Protein AF-A0A0N4ZGN2-F1 (afdb_monomer_lite)

Radius of gyration: 41.02 Å; chains: 1; bounding box: 88×64×136 Å

Foldseek 3Di:
DPPVVVVVVVVVPPPPDPACCLLPVLQPAVVPVPRDPPAEAEDEALAQKKKFKDFAQPHHGHDDPQKTWDFDPQQVVQWQVVLDDRGITIGMDGDPDQPDQKDKDWRTWIAGDDPVDGDIDTHIYIYGYPGGHDDLVPFAAFELPQPDGDDDVLLVDPDWFKWWQDPNDTHTDDSQADEAAFFTKMFTWNPCLSPDSVHRMTYTSGIHTYEYAFFDKDWPPFDWDWFQQQNAIETETAAQAWFKIAIDRADDHSHRCHCQQFDKWKFFWFQDLNRDIDGDGTFDADSRMTTDHAWTKMKIKGACPRNDPPDGMDIHIYTYYYPDPAADEAEAEDEDAAPPPVDFDKDFQDDPRFKGWQKKDDDPDIWGADSNDIDDDCPQWDDDSGMIGGNDDRDAAWMKTWIDGTPDPYIYIYIYGYDYDYPVQWDADPVRDIDHPRDPCSVVRVVVVVVVVD

Sequence (454 aa):
MFIMIIFLLFFQYCYGSTYDNALFPMVGNLSNINTSFPLVYKVESNSNYILIRCPGEKYRHGNESMVKYELNSRAKRNLIKSLSNNKVVWIKISNSNQDRKETNFTCGKLIINSKHFNGTIYWNLSIKWKFPPYNLMNISHINVKLNKWKIPISCNTTDPYTFYNKNKSFLPYNHKEDKIYKDEVIYFFNKNILINTTYNYASPCGVYKAALGFPNIEIMDKIVKIDVVGKTKIHVINDNSFGYYHAALKTKGVNKFFFKKEEIKVFTAKFDDTFGIVRENSISVNKNKFKIQKTNLIVITYACDTCHKTIKSISKVFFFELNRTRYPSESKTIGYRRNELMERPNCRKIIDNYKFLIEMSYGNDKIILDNFYTLGVKEKFIVKKNMIEYRKNNILGEVRCVYRTPGSKEVFKIVMIYIHYPEEFILKDSAGNVYYPSSSGYAKLYEEQMSNLT

Secondary structure (DSSP, 8-state):
--STTHHHHHTTSS-----GGGGSGGG--TTSTT--SSEEEEE---SSEEEEEEE-TT---TT-TTEEEEE-HHHHHTB-GGG--SSEEEEEEE---TT--EEEEEEEEEEEE-SS-EEEEEEEEEEEESSPPP-GGG--EEE--TT-----GGG-SSS-EEEEEETTEEEE--TTTS---TT-EEEEE-HHHHH-TT-SEE--SEEEEEE-PPPEEEETT---EEEEETTEEEEEEEESS--EEEEEEE--GGGGGTTTT---EEEEEEE-TTS-EEEEEEEP-BTTEEE--SSEEEEEEEE-SSS-SS--EEEEEEEEEE--S-PPEEEEEEEEETT---S--EEESEETTTEEEEEEEETTEEEEEETTEEES--TTEEE-SSEEEES-SS--EEEEEEEE-TT-S-EEEEEEEEEEE-GGG-EE-TT--EE-TTSTTHHHHHHHHHHTT-

Structure (mmCIF, N/CA/C/O backbone):
data_AF-A0A0N4ZGN2-F1
#
_entry.id   AF-A0A0N4ZGN2-F1
#
loop_
_atom_site.group_PDB
_atom_site.id
_atom_site.type_symbol
_atom_site.label_atom_id
_atom_site.label_alt_id
_atom_site.label_comp_id
_atom_site.label_asym_id
_atom_site.label_entity_id
_atom_site.label_seq_id
_atom_site.pdbx_PDB_ins_code
_atom_site.Cartn_x
_atom_site.Cartn_y
_atom_site.Cartn_z
_atom_site.occupancy
_atom_site.B_iso_or_equiv
_atom_site.auth_seq_id
_atom_site.auth_comp_id
_atom_site.auth_asym_id
_atom_site.auth_atom_id
_atom_site.pdbx_PDB_model_num
ATOM 1 N N . MET A 1 1 ? -50.818 -31.747 72.219 1.00 45.41 1 MET A N 1
ATOM 2 C CA . MET A 1 1 ? -49.457 -31.723 71.634 1.00 45.41 1 MET A CA 1
ATOM 3 C C . MET A 1 1 ? -49.516 -31.878 70.106 1.00 45.41 1 MET A C 1
ATOM 5 O O . MET A 1 1 ? -48.957 -32.812 69.565 1.00 45.41 1 MET A O 1
ATOM 9 N N . PHE A 1 2 ? -50.235 -30.993 69.402 1.00 42.88 2 PHE A N 1
ATOM 10 C CA . PHE A 1 2 ? -50.309 -30.994 67.923 1.00 42.88 2 PHE A CA 1
ATOM 11 C C . PHE A 1 2 ? -50.442 -29.581 67.317 1.00 42.88 2 PHE A C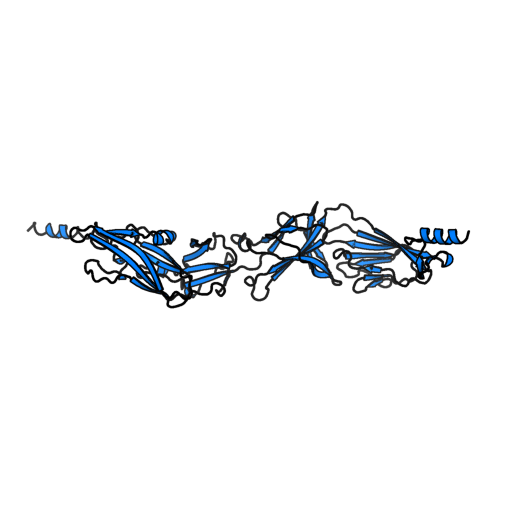 1
ATOM 13 O O . PHE A 1 2 ? -50.368 -29.411 66.108 1.00 42.88 2 PHE A O 1
ATOM 20 N N . ILE A 1 3 ? -50.565 -28.542 68.154 1.00 46.75 3 ILE A N 1
ATOM 21 C CA . ILE A 1 3 ? -50.740 -27.145 67.718 1.00 46.75 3 ILE A CA 1
ATOM 22 C C . ILE A 1 3 ? -49.385 -26.418 67.565 1.00 46.75 3 ILE A C 1
ATOM 24 O O . ILE A 1 3 ? -49.292 -25.420 66.860 1.00 46.75 3 ILE A O 1
ATOM 28 N N . MET A 1 4 ? -48.294 -26.958 68.128 1.00 36.97 4 MET A N 1
ATOM 29 C CA . MET A 1 4 ? -46.965 -26.322 68.081 1.00 36.97 4 MET A CA 1
ATOM 30 C C . MET A 1 4 ? -46.122 -26.660 66.837 1.00 36.97 4 MET A C 1
ATOM 32 O O . MET A 1 4 ? -45.092 -26.032 66.622 1.00 36.97 4 MET A O 1
ATOM 36 N N . ILE A 1 5 ? -46.547 -27.621 66.005 1.00 49.41 5 ILE A N 1
ATOM 37 C CA . ILE A 1 5 ? -45.814 -28.015 64.783 1.00 49.41 5 ILE A CA 1
ATOM 38 C C . ILE A 1 5 ? -46.300 -27.222 63.556 1.00 49.41 5 ILE A C 1
ATOM 40 O O . ILE A 1 5 ? -45.525 -26.960 62.641 1.00 49.41 5 ILE A O 1
ATOM 44 N N . ILE A 1 6 ? -47.544 -26.728 63.562 1.00 44.94 6 ILE A N 1
ATOM 45 C CA . ILE A 1 6 ? -48.093 -25.942 62.443 1.00 44.94 6 ILE A CA 1
ATOM 46 C C . ILE A 1 6 ? -47.498 -24.521 62.406 1.00 44.94 6 ILE A C 1
ATOM 48 O O . ILE A 1 6 ? -47.272 -23.984 61.326 1.00 44.94 6 ILE A O 1
ATOM 52 N N . PHE A 1 7 ? -47.123 -23.939 63.552 1.00 43.47 7 PHE A N 1
ATOM 53 C CA . PHE A 1 7 ? -46.487 -22.612 63.589 1.00 43.47 7 PHE A CA 1
ATOM 54 C C . PHE A 1 7 ? -45.030 -22.599 63.092 1.00 43.47 7 PHE A C 1
ATOM 56 O O . PHE A 1 7 ? -44.563 -21.574 62.600 1.00 43.47 7 PHE A O 1
ATOM 63 N N . LEU A 1 8 ? -44.322 -23.734 63.145 1.00 40.59 8 LEU A N 1
ATOM 64 C CA . LEU A 1 8 ? -42.957 -23.858 62.616 1.00 40.59 8 LEU A CA 1
ATOM 65 C C . LEU A 1 8 ? -42.920 -24.070 61.092 1.00 40.59 8 LEU A C 1
ATOM 67 O O . LEU A 1 8 ? -41.929 -23.717 60.458 1.00 40.59 8 LEU A O 1
ATOM 71 N N . LEU A 1 9 ? -44.013 -24.546 60.486 1.00 38.56 9 LEU A N 1
ATOM 72 C CA . LEU A 1 9 ? -44.128 -24.705 59.030 1.00 38.56 9 LEU A CA 1
ATOM 73 C C . LEU A 1 9 ? -44.517 -23.405 58.300 1.00 38.56 9 LEU A C 1
ATOM 75 O O . LEU A 1 9 ? -44.246 -23.276 57.108 1.00 38.56 9 LEU A O 1
ATOM 79 N N . PHE A 1 10 ? -45.057 -22.399 59.002 1.00 39.19 10 PHE A N 1
ATOM 80 C CA . PHE A 1 10 ? -45.301 -21.069 58.420 1.00 39.19 10 PHE A CA 1
ATOM 81 C C . PHE A 1 10 ? -44.071 -20.145 58.434 1.00 39.19 10 PHE A C 1
ATOM 83 O O . PHE A 1 10 ? -44.017 -19.201 57.647 1.00 39.19 10 PHE A O 1
ATOM 90 N N . PHE A 1 11 ? -43.037 -20.438 59.232 1.00 34.97 11 PHE A N 1
ATOM 91 C CA . PHE A 1 11 ? -41.786 -19.663 59.209 1.00 34.97 11 PHE A CA 1
ATOM 92 C C . PHE A 1 11 ? -40.852 -20.005 58.036 1.00 34.97 11 PHE A C 1
ATOM 94 O O . PHE A 1 11 ? -39.919 -19.252 57.763 1.00 34.97 11 PHE A O 1
ATOM 101 N N . GLN A 1 12 ? -41.118 -21.080 57.285 1.00 32.84 12 GLN A N 1
ATOM 102 C CA . GLN A 1 12 ? -40.327 -21.443 56.100 1.00 32.84 12 GLN A CA 1
ATOM 103 C C . GLN A 1 12 ? -40.842 -20.852 54.775 1.00 32.84 12 GLN A C 1
ATOM 105 O O . GLN A 1 12 ? -40.177 -21.005 53.754 1.00 32.84 12 GLN A O 1
ATOM 110 N N . TYR A 1 13 ? -41.950 -20.098 54.776 1.00 33.59 13 TYR A N 1
ATOM 111 C CA . TYR A 1 13 ? -42.543 -19.529 53.553 1.00 33.59 13 TYR A CA 1
ATOM 112 C C . TYR A 1 13 ? -42.360 -18.009 53.358 1.00 33.59 13 TYR A C 1
ATOM 114 O O . TYR A 1 13 ? -43.008 -17.422 52.495 1.00 33.59 13 TYR A O 1
ATOM 122 N N . CYS A 1 14 ? -41.424 -17.366 54.072 1.00 30.16 14 CYS A N 1
ATOM 123 C CA . CYS A 1 14 ? -41.114 -15.931 53.905 1.00 30.16 14 CYS A CA 1
ATOM 124 C C . CYS A 1 14 ? -39.648 -15.599 53.546 1.00 30.16 14 CYS A C 1
ATOM 126 O O . CYS A 1 14 ? -39.207 -14.472 53.748 1.00 30.16 14 CYS A O 1
ATOM 128 N N . TYR A 1 15 ? -38.895 -16.526 52.946 1.00 32.09 15 TYR A N 1
ATOM 129 C CA . TYR A 1 15 ? -37.568 -16.245 52.358 1.00 32.09 15 TYR A CA 1
ATOM 130 C C . TYR A 1 15 ? -37.583 -16.333 50.821 1.00 32.09 15 TYR A C 1
ATOM 132 O O . TYR A 1 15 ? -36.723 -16.943 50.192 1.00 32.09 15 TYR A O 1
ATOM 140 N N . GLY A 1 16 ? -38.600 -15.722 50.208 1.00 32.97 16 GLY A N 1
ATOM 141 C CA . GLY A 1 16 ? -38.864 -15.773 48.764 1.00 32.97 16 GLY A CA 1
ATOM 142 C C . GLY A 1 16 ? -38.596 -14.483 47.980 1.00 32.97 16 GLY A C 1
ATOM 143 O O . GLY A 1 16 ? -39.051 -14.369 46.845 1.00 32.97 16 GLY A O 1
ATOM 144 N N . SER A 1 17 ? -37.889 -13.497 48.531 1.00 39.94 17 SER A N 1
ATOM 145 C CA . SER A 1 17 ? -37.469 -12.297 47.794 1.00 39.94 17 SER A CA 1
ATOM 146 C C . SER A 1 17 ? -35.946 -12.248 47.706 1.00 39.94 17 SER A C 1
ATOM 148 O O . SER A 1 17 ? -35.246 -11.744 48.578 1.00 39.94 17 SER A O 1
ATOM 150 N N . THR A 1 18 ? -35.395 -12.780 46.615 1.00 50.38 18 THR A N 1
ATOM 151 C CA . THR A 1 18 ? -33.981 -12.578 46.273 1.00 50.38 18 THR A CA 1
ATOM 152 C C . THR A 1 18 ? -33.761 -11.098 45.941 1.00 50.38 18 THR A C 1
ATOM 154 O O . THR A 1 18 ? -34.006 -10.673 44.808 1.00 50.38 18 THR A O 1
ATOM 157 N N . TYR A 1 19 ? -33.372 -10.296 46.929 1.00 68.44 19 TYR A N 1
ATOM 158 C CA . TYR A 1 19 ? -33.049 -8.882 46.741 1.00 68.44 19 TYR A CA 1
ATOM 159 C C . TYR A 1 19 ? -31.766 -8.720 45.927 1.00 68.44 19 TYR A C 1
ATOM 161 O O . TYR A 1 19 ? -30.787 -9.438 46.138 1.00 68.44 19 TYR A O 1
ATOM 169 N N . ASP A 1 20 ? -31.737 -7.732 45.030 1.00 78.94 20 ASP A N 1
ATOM 170 C CA . ASP A 1 20 ? -30.585 -7.513 44.151 1.00 78.94 20 ASP A CA 1
ATOM 171 C C . ASP A 1 20 ? -29.486 -6.664 44.813 1.00 78.94 20 ASP A C 1
ATOM 173 O O . ASP A 1 20 ? -28.489 -6.331 44.176 1.00 78.94 20 ASP A O 1
ATOM 177 N N . ASN A 1 21 ? -29.619 -6.315 46.096 1.00 76.75 21 ASN A N 1
ATOM 178 C CA . ASN A 1 21 ? -28.659 -5.481 46.831 1.00 76.75 21 ASN A CA 1
ATOM 179 C C . ASN A 1 21 ? -27.235 -6.067 46.797 1.00 76.75 21 ASN A C 1
ATOM 181 O O . ASN A 1 21 ? -26.268 -5.322 46.646 1.00 76.75 21 ASN A O 1
ATOM 185 N N . ALA A 1 22 ? -27.106 -7.398 46.807 1.00 78.50 22 ALA A N 1
ATOM 186 C CA . ALA A 1 22 ? -25.827 -8.099 46.661 1.00 78.50 22 ALA A CA 1
ATOM 187 C C . ALA A 1 22 ? -25.119 -7.835 45.314 1.00 78.50 22 ALA A C 1
ATOM 189 O O . ALA A 1 22 ? -23.917 -8.060 45.188 1.00 78.50 22 ALA A O 1
ATOM 190 N N . LEU A 1 23 ? -25.834 -7.335 44.298 1.00 81.62 23 LEU A N 1
ATOM 191 C CA . LEU A 1 23 ? -25.250 -6.937 43.016 1.00 81.62 23 LEU A CA 1
ATOM 192 C C . LEU A 1 23 ? -24.513 -5.590 43.100 1.00 81.62 23 LEU A C 1
ATOM 194 O O . LEU A 1 23 ? -23.668 -5.339 42.245 1.00 81.62 23 LEU A O 1
ATOM 198 N N . PHE A 1 24 ? -24.807 -4.755 44.106 1.00 81.56 24 PHE A N 1
ATOM 199 C CA . PHE A 1 24 ? -24.196 -3.437 44.325 1.00 81.56 24 PHE A CA 1
ATOM 200 C C . PHE A 1 24 ? -23.910 -3.201 45.821 1.00 81.56 24 PHE A C 1
ATOM 202 O O . PHE A 1 24 ? -24.495 -2.305 46.433 1.00 81.56 24 PHE A O 1
ATOM 209 N N . PRO A 1 25 ? -22.990 -3.971 46.431 1.00 71.19 25 PRO A N 1
ATOM 210 C CA . PRO A 1 25 ? -22.783 -3.970 47.884 1.00 71.19 25 PRO A CA 1
ATOM 211 C C . PRO A 1 25 ? -22.339 -2.610 48.452 1.00 71.19 25 PRO A C 1
ATOM 213 O O . PRO A 1 25 ? -22.593 -2.321 49.614 1.00 71.19 25 PRO A O 1
ATOM 216 N N . MET A 1 26 ? -21.730 -1.744 47.631 1.00 70.31 26 MET A N 1
ATOM 217 C CA . MET A 1 26 ? -21.292 -0.397 48.030 1.00 70.31 26 MET A CA 1
ATOM 218 C C . MET A 1 26 ? -22.439 0.575 48.344 1.00 70.31 26 MET A C 1
ATOM 220 O O . MET A 1 26 ? -22.185 1.638 48.899 1.00 70.31 26 MET A O 1
ATOM 224 N N . VAL A 1 27 ? -23.677 0.246 47.968 1.00 70.00 27 VAL A N 1
ATOM 225 C CA . VAL A 1 27 ? -24.834 1.142 48.123 1.00 70.00 27 VAL A CA 1
ATOM 226 C C . VAL A 1 27 ? -25.569 0.925 49.447 1.00 70.00 27 VAL A C 1
ATOM 228 O O . VAL A 1 27 ? -26.305 1.804 49.868 1.00 70.00 27 VAL A O 1
ATOM 231 N N . GLY A 1 28 ? -25.332 -0.190 50.149 1.00 62.72 28 GLY A N 1
ATOM 232 C CA . GLY A 1 28 ? -26.026 -0.503 51.404 1.00 62.72 28 GLY A CA 1
ATOM 233 C C . GLY A 1 28 ? -27.533 -0.771 51.237 1.00 62.72 28 GLY A C 1
ATOM 234 O O . GLY A 1 28 ? -28.037 -0.901 50.121 1.00 62.72 28 GLY A O 1
ATOM 235 N N . ASN A 1 29 ? -28.254 -0.904 52.358 1.00 59.22 29 ASN A N 1
ATOM 236 C CA . ASN A 1 29 ? -29.719 -1.030 52.391 1.00 59.22 29 ASN A CA 1
ATOM 237 C C . ASN A 1 29 ? -30.376 0.346 52.590 1.00 59.22 29 ASN A C 1
ATOM 239 O O . ASN A 1 29 ? -29.970 1.089 53.480 1.00 59.22 29 ASN A O 1
ATOM 243 N N . LEU A 1 30 ? -31.456 0.622 51.845 1.00 55.44 30 LEU A N 1
ATOM 244 C CA . LEU A 1 30 ? -32.250 1.862 51.948 1.00 55.44 30 LEU A CA 1
ATOM 245 C C . LEU A 1 30 ? -32.791 2.161 53.350 1.00 55.44 30 LEU A C 1
ATOM 247 O O . LEU A 1 30 ? -33.058 3.317 53.653 1.00 55.44 30 LEU A O 1
ATOM 251 N N . SER A 1 31 ? -32.967 1.142 54.197 1.00 50.44 31 SER A N 1
ATOM 252 C CA . SER A 1 31 ? -33.517 1.292 55.550 1.00 50.44 31 SER A CA 1
ATOM 253 C C . SER A 1 31 ? -32.652 2.165 56.467 1.00 50.44 31 SER A C 1
ATOM 255 O O . SER A 1 31 ? -33.153 2.682 57.458 1.00 50.44 31 SER A O 1
ATOM 257 N N . ASN A 1 32 ? -31.381 2.376 56.110 1.00 44.88 32 ASN A N 1
ATOM 258 C CA . ASN A 1 32 ? -30.487 3.336 56.748 1.00 44.88 32 ASN A CA 1
ATOM 259 C C . ASN A 1 32 ? -30.202 4.464 55.741 1.00 44.88 32 ASN A C 1
ATOM 261 O O . ASN A 1 32 ? -29.195 4.421 55.039 1.00 44.88 32 ASN A O 1
ATOM 265 N N . ILE A 1 33 ? -31.077 5.473 55.667 1.00 46.19 33 ILE A N 1
ATOM 266 C CA . ILE A 1 33 ? -31.078 6.591 54.688 1.00 46.19 33 ILE A CA 1
ATOM 267 C C . ILE A 1 33 ? -29.779 7.451 54.678 1.00 46.19 33 ILE A C 1
ATOM 269 O O . ILE A 1 33 ? -29.632 8.361 53.869 1.00 46.19 33 ILE A O 1
ATOM 273 N N . ASN A 1 34 ? -28.757 7.113 55.469 1.00 42.75 34 ASN A N 1
ATOM 274 C CA . ASN A 1 34 ? -27.426 7.737 55.440 1.00 42.75 34 ASN A CA 1
ATOM 275 C C . ASN A 1 34 ? -26.480 7.204 54.338 1.00 42.75 34 ASN A C 1
ATOM 277 O O . ASN A 1 34 ? -25.266 7.394 54.420 1.00 42.75 34 ASN A O 1
ATOM 281 N N . THR A 1 35 ? -26.980 6.528 53.299 1.00 52.34 35 THR A N 1
ATOM 282 C CA . THR A 1 35 ? -26.135 6.057 52.186 1.00 52.34 35 THR A CA 1
ATOM 283 C C . THR A 1 35 ? -25.772 7.194 51.224 1.00 52.34 35 THR A C 1
ATOM 285 O O . THR A 1 35 ? -26.627 7.849 50.628 1.00 52.34 35 THR A O 1
ATOM 288 N N . SER A 1 36 ? -24.465 7.403 51.079 1.00 56.56 36 SER A N 1
ATOM 289 C CA . SER A 1 36 ? -23.767 8.533 50.463 1.00 56.56 36 SER A CA 1
ATOM 290 C C . SER A 1 36 ? -23.724 8.471 48.932 1.00 56.56 36 SER A C 1
ATOM 292 O O . SER A 1 36 ? -22.701 8.164 48.319 1.00 56.56 36 SER A O 1
ATOM 294 N N . PHE A 1 37 ? -24.838 8.807 48.282 1.00 64.88 37 PHE A N 1
ATOM 295 C CA . PHE A 1 37 ? -24.782 9.231 46.882 1.00 64.88 37 PHE A CA 1
ATOM 296 C C . PHE A 1 37 ? -24.168 10.641 46.779 1.00 64.88 37 PHE A C 1
ATOM 298 O O . PHE A 1 37 ? -24.461 11.489 47.622 1.00 64.88 37 PHE A O 1
ATOM 305 N N . PRO A 1 38 ? -23.364 10.942 45.740 1.00 67.94 38 PRO A N 1
ATOM 306 C CA . PRO A 1 38 ? -22.978 10.082 44.617 1.00 67.94 38 PRO A CA 1
ATOM 307 C C . PRO A 1 38 ? -21.904 9.040 44.974 1.00 67.94 38 PRO A C 1
ATOM 309 O O . PRO A 1 38 ? -21.007 9.298 45.770 1.00 67.94 38 PRO A O 1
ATOM 312 N N . LEU A 1 39 ? -21.934 7.890 44.292 1.00 77.19 39 LEU A N 1
ATOM 313 C CA . LEU A 1 39 ? -20.875 6.882 44.395 1.00 77.19 39 LEU A CA 1
ATOM 314 C C . LEU A 1 39 ? -19.598 7.400 43.729 1.00 77.19 39 LEU A C 1
ATOM 316 O O . LEU A 1 39 ? -19.596 7.704 42.534 1.00 77.19 39 LEU A O 1
ATOM 320 N N . VAL A 1 40 ? -18.504 7.480 44.482 1.00 80.81 40 VAL A N 1
ATOM 321 C CA . VAL A 1 40 ? -17.220 7.973 43.970 1.00 80.81 40 VAL A CA 1
ATOM 322 C C . VAL A 1 40 ? -16.323 6.800 43.572 1.00 80.81 40 VAL A C 1
ATOM 324 O O . VAL A 1 40 ? -15.834 6.061 44.425 1.00 80.81 40 VAL A O 1
ATOM 327 N N . TYR A 1 41 ? -16.039 6.662 42.277 1.00 81.31 41 TYR A N 1
ATOM 328 C CA . TYR A 1 41 ? -15.063 5.709 41.749 1.00 81.31 41 TYR A CA 1
ATOM 329 C C . TYR A 1 41 ? -13.739 6.412 41.461 1.00 81.31 41 TYR A C 1
ATOM 331 O O . TYR A 1 41 ? -13.653 7.279 40.590 1.00 81.31 41 TYR A O 1
ATOM 339 N N . LYS A 1 42 ? -12.679 6.009 42.165 1.00 84.69 42 LYS A N 1
ATOM 340 C CA . LYS A 1 42 ? -11.306 6.380 41.808 1.00 84.69 42 LYS A CA 1
ATOM 341 C C . LYS A 1 42 ? -10.819 5.417 40.732 1.00 84.69 42 LYS A C 1
ATOM 343 O O . LYS A 1 42 ? -10.704 4.221 40.986 1.00 84.69 42 LYS A O 1
ATOM 348 N N . VAL A 1 43 ? -10.578 5.937 39.535 1.00 83.19 43 VAL A N 1
ATOM 349 C CA . VAL A 1 43 ? -10.212 5.148 38.361 1.00 83.19 43 VAL A CA 1
ATOM 350 C C . VAL A 1 43 ? -8.749 5.376 38.034 1.00 83.19 43 VAL A C 1
ATOM 352 O O . VAL A 1 43 ? -8.323 6.476 37.676 1.00 83.19 43 VAL A O 1
ATOM 355 N N . GLU A 1 44 ? -7.991 4.291 38.110 1.00 85.25 44 GLU A N 1
ATOM 356 C CA . GLU A 1 44 ? -6.606 4.233 37.663 1.00 85.25 44 GLU A CA 1
ATOM 357 C C . GLU A 1 44 ? -6.591 3.660 36.249 1.00 85.25 44 GLU A C 1
ATOM 359 O O . GLU A 1 44 ? -6.631 2.448 36.031 1.00 85.25 44 GLU A O 1
ATOM 364 N N . SER A 1 45 ? -6.649 4.544 35.257 1.00 82.06 45 SER A N 1
ATOM 365 C CA . SER A 1 45 ? -6.549 4.152 33.859 1.00 82.06 45 SER A CA 1
ATOM 366 C C . SER A 1 45 ? -6.037 5.301 33.020 1.00 82.06 45 SER A C 1
ATOM 368 O O . SER A 1 45 ? -6.509 6.426 33.141 1.00 82.06 45 SER A O 1
ATOM 370 N N . ASN A 1 46 ? -5.142 4.967 32.103 1.00 80.75 46 ASN A N 1
ATOM 371 C CA . ASN A 1 46 ? -4.679 5.872 31.061 1.00 80.75 46 ASN A CA 1
ATOM 372 C C . ASN A 1 46 ? -5.516 5.683 29.780 1.00 80.75 46 ASN A C 1
ATOM 374 O O . ASN A 1 46 ? -5.119 6.096 28.700 1.00 80.75 46 ASN A O 1
ATOM 378 N N . SER A 1 47 ? -6.656 4.993 29.846 1.00 85.50 47 SER A N 1
ATOM 379 C CA . SER A 1 47 ? -7.530 4.780 28.695 1.00 85.50 47 SER A CA 1
ATOM 380 C C . SER A 1 47 ? -8.586 5.869 28.582 1.00 85.50 47 SER A C 1
ATOM 382 O O . SER A 1 47 ? -9.171 6.307 29.568 1.00 85.50 47 SER A O 1
ATOM 384 N N . ASN A 1 48 ? -8.928 6.215 27.345 1.00 87.12 48 ASN A N 1
ATOM 385 C CA . ASN A 1 48 ? -10.051 7.091 27.025 1.00 87.12 48 ASN A CA 1
ATOM 386 C C . ASN A 1 48 ? -11.414 6.441 27.304 1.00 87.12 48 ASN A C 1
ATOM 388 O O . ASN A 1 48 ? -12.431 7.124 27.204 1.00 87.12 48 ASN A O 1
ATOM 392 N N . TYR A 1 49 ? -11.462 5.142 27.614 1.00 90.00 49 TYR A N 1
ATOM 393 C CA . TYR A 1 49 ? -12.687 4.418 27.949 1.00 90.00 49 TYR A CA 1
ATOM 394 C C . TYR A 1 49 ? -12.516 3.519 29.168 1.00 90.00 49 TYR A C 1
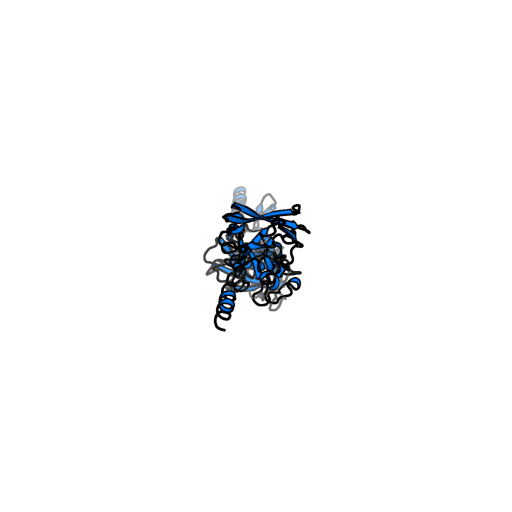ATOM 396 O O . TYR A 1 49 ? -11.494 2.844 29.307 1.00 90.00 49 TYR A O 1
ATOM 404 N N . ILE A 1 50 ? -13.576 3.449 29.969 1.00 92.69 50 ILE A N 1
ATOM 405 C CA . ILE A 1 50 ? -13.790 2.462 31.031 1.00 92.69 50 ILE A CA 1
ATOM 406 C C . ILE A 1 50 ? -15.209 1.917 30.944 1.00 92.69 50 ILE A C 1
ATOM 408 O O . ILE A 1 50 ? -16.091 2.540 30.341 1.00 92.69 50 ILE A O 1
ATOM 412 N N . LEU A 1 51 ? -15.433 0.771 31.576 1.00 93.69 51 LEU A N 1
ATOM 413 C CA . LEU A 1 51 ? -16.758 0.192 31.730 1.00 93.69 51 LEU A CA 1
ATOM 414 C C . LEU A 1 51 ? -17.217 0.372 33.168 1.00 93.69 51 LEU A C 1
ATOM 416 O O . LEU A 1 51 ? -16.439 0.175 34.097 1.00 93.69 51 LEU A O 1
ATOM 420 N N . ILE A 1 52 ? -18.475 0.747 33.349 1.00 92.12 52 ILE A N 1
ATOM 421 C CA . ILE A 1 52 ? -19.087 0.892 34.666 1.00 92.12 52 ILE A CA 1
ATOM 422 C C . ILE A 1 52 ? -20.348 0.056 34.724 1.00 92.12 52 ILE A C 1
ATOM 424 O O . ILE A 1 52 ? -21.109 -0.023 33.760 1.00 92.12 52 ILE A O 1
ATOM 428 N N . ARG A 1 53 ? -20.560 -0.555 35.878 1.00 91.12 53 ARG A N 1
ATOM 429 C CA . ARG A 1 53 ? -21.738 -1.332 36.194 1.00 91.12 53 ARG A CA 1
ATOM 430 C C . ARG A 1 53 ? -22.814 -0.415 36.776 1.00 91.12 53 ARG A C 1
ATOM 432 O O . ARG A 1 53 ? -22.575 0.297 37.749 1.00 91.12 53 ARG A O 1
ATOM 439 N N . CYS A 1 54 ? -24.001 -0.443 36.187 1.00 91.12 54 CYS A N 1
ATOM 440 C CA . CYS A 1 54 ? -25.186 0.272 36.653 1.00 91.12 54 CYS A CA 1
ATOM 441 C C . CYS A 1 54 ? -26.346 -0.714 36.863 1.00 91.12 54 CYS A C 1
ATOM 443 O O . CYS A 1 54 ? -26.361 -1.787 36.246 1.00 91.12 54 CYS A O 1
ATOM 445 N N . PRO A 1 55 ? -27.345 -0.364 37.687 1.00 90.62 55 PRO A N 1
ATOM 446 C CA . PRO A 1 55 ? -28.567 -1.149 37.783 1.00 90.62 55 PRO A CA 1
ATOM 447 C C . PRO A 1 55 ? -29.314 -1.227 36.446 1.00 90.62 55 PRO A C 1
ATOM 449 O O . PRO A 1 55 ? -29.299 -0.286 35.652 1.00 90.62 55 PRO A O 1
ATOM 452 N N . GLY A 1 56 ? -29.945 -2.369 36.186 1.00 91.12 56 GLY A N 1
ATOM 453 C CA . GLY A 1 56 ? -30.816 -2.596 35.033 1.00 91.12 56 GLY A CA 1
ATOM 454 C C . GLY A 1 56 ? -32.286 -2.314 35.345 1.00 91.12 56 GLY A C 1
ATOM 455 O O . GLY A 1 56 ? -32.665 -2.112 36.492 1.00 91.12 56 GLY A O 1
ATOM 456 N N . GLU A 1 57 ? -33.142 -2.328 34.324 1.00 88.50 57 GLU A N 1
ATOM 457 C CA . GLU A 1 57 ? -34.572 -1.990 34.465 1.00 88.50 57 GLU A CA 1
ATOM 458 C C . GLU A 1 57 ? -35.350 -2.948 35.385 1.00 88.50 57 GLU A C 1
ATOM 460 O O . GLU A 1 57 ? -36.383 -2.568 35.929 1.00 88.50 57 GLU A O 1
ATOM 465 N N . LYS A 1 58 ? -34.861 -4.180 35.589 1.00 88.56 58 LYS A N 1
ATOM 466 C CA . LYS A 1 58 ? -35.447 -5.155 36.527 1.00 88.56 58 LYS A CA 1
ATOM 467 C C . LYS A 1 58 ? -34.726 -5.218 37.876 1.00 88.56 58 LYS A C 1
ATOM 469 O O . LYS A 1 58 ? -35.010 -6.130 38.648 1.00 88.56 58 LYS A O 1
ATOM 474 N N . TYR A 1 59 ? -33.792 -4.306 38.144 1.00 87.75 59 TYR A N 1
ATOM 475 C CA . TYR A 1 59 ? -33.132 -4.215 39.442 1.00 87.75 59 TYR A CA 1
ATOM 476 C C . TYR A 1 59 ? -34.141 -3.871 40.539 1.00 87.75 59 TYR A C 1
ATOM 478 O O . TYR A 1 59 ? -34.901 -2.910 40.400 1.00 87.75 59 TYR A O 1
ATOM 486 N N . ARG A 1 60 ? -34.120 -4.637 41.634 1.00 82.00 60 ARG A N 1
ATOM 487 C CA . ARG A 1 60 ? -34.961 -4.397 42.814 1.00 82.00 60 ARG A CA 1
ATOM 488 C C . ARG A 1 60 ? -34.103 -4.069 44.028 1.00 82.00 60 ARG A C 1
ATOM 490 O O . ARG A 1 60 ? -33.287 -4.890 44.445 1.00 82.00 60 ARG A O 1
ATOM 497 N N . HIS A 1 61 ? -34.305 -2.879 44.588 1.00 77.62 61 HIS A N 1
ATOM 498 C CA . HIS A 1 61 ? -33.548 -2.400 45.739 1.00 77.62 61 HIS A CA 1
ATOM 499 C C . HIS A 1 61 ? -34.372 -2.511 47.024 1.00 77.62 61 HIS A C 1
ATOM 501 O O . HIS A 1 61 ? -35.421 -1.883 47.138 1.00 77.62 61 HIS A O 1
ATOM 507 N N . GLY A 1 62 ? -33.881 -3.284 47.993 1.00 70.56 62 GLY A N 1
ATOM 508 C CA . GLY A 1 62 ? -34.554 -3.482 49.280 1.00 70.56 62 GLY A CA 1
ATOM 509 C C . GLY A 1 62 ? -35.859 -4.288 49.197 1.00 70.56 62 GLY A C 1
ATOM 510 O O . GLY A 1 62 ? -36.143 -4.938 48.191 1.00 70.56 62 GLY A O 1
ATOM 511 N N . ASN A 1 63 ? -36.639 -4.253 50.284 1.00 61.69 63 ASN A N 1
ATOM 512 C CA . ASN A 1 63 ? -37.841 -5.074 50.499 1.00 61.69 63 ASN A CA 1
ATOM 513 C C . ASN A 1 63 ? -39.137 -4.480 49.920 1.00 61.69 63 ASN A C 1
ATOM 515 O O . ASN A 1 63 ? -40.241 -4.791 50.353 1.00 61.69 63 ASN A O 1
ATOM 519 N N . GLU A 1 64 ? -39.026 -3.595 48.938 1.00 59.59 64 GLU A N 1
ATOM 520 C CA . GLU A 1 64 ? -40.182 -2.856 48.455 1.00 59.59 64 GLU A CA 1
ATOM 521 C C . GLU A 1 64 ? -40.493 -3.236 47.010 1.00 59.59 64 GLU A C 1
ATOM 523 O O . GLU A 1 64 ? -39.804 -2.847 46.067 1.00 59.59 64 GLU A O 1
ATOM 528 N N . SER A 1 65 ? -41.611 -3.942 46.816 1.00 64.06 65 SER A N 1
ATOM 529 C CA . SER A 1 65 ? -42.251 -4.106 45.499 1.00 64.06 65 SER A CA 1
ATOM 530 C C . SER A 1 65 ? -42.611 -2.765 44.836 1.00 64.06 65 SER A C 1
ATOM 532 O O . SER A 1 65 ? -42.943 -2.725 43.653 1.00 64.06 65 SER A O 1
ATOM 534 N N . MET A 1 66 ? -42.527 -1.679 45.604 1.00 69.00 66 MET A N 1
ATOM 535 C CA . MET A 1 66 ? -42.833 -0.299 45.253 1.00 69.00 66 MET A CA 1
ATOM 536 C C . MET A 1 66 ? -41.619 0.491 44.737 1.00 69.00 66 MET A C 1
ATOM 538 O O . MET A 1 66 ? -41.767 1.662 44.385 1.00 69.00 66 MET A O 1
ATOM 542 N N . VAL A 1 67 ? -40.433 -0.132 44.670 1.00 76.50 67 VAL A N 1
ATOM 543 C CA . VAL A 1 67 ? -39.213 0.494 44.144 1.00 76.50 67 VAL A CA 1
ATOM 544 C C . VAL A 1 67 ? -38.986 0.075 42.698 1.00 76.50 67 VAL A C 1
ATOM 546 O O . VAL A 1 67 ? -38.749 -1.097 42.393 1.00 76.50 67 VAL A O 1
ATOM 549 N N . LYS A 1 68 ? -39.008 1.052 41.792 1.00 85.81 68 LYS A N 1
ATOM 550 C CA . LYS A 1 68 ? -38.732 0.864 40.364 1.00 85.81 68 LYS A CA 1
ATOM 551 C C . LYS A 1 68 ? -37.452 1.589 39.977 1.00 85.81 68 LYS A C 1
ATOM 553 O O . LYS A 1 68 ? -37.307 2.781 40.237 1.00 85.81 68 LYS A O 1
ATOM 558 N N . TYR A 1 69 ? -36.548 0.894 39.294 1.00 88.94 69 TYR A N 1
ATOM 559 C CA . TYR A 1 69 ? -35.387 1.533 38.687 1.00 88.94 69 TYR A CA 1
ATOM 560 C C . TYR A 1 69 ? -35.660 1.946 37.239 1.00 88.94 69 TYR A C 1
ATOM 562 O O . TYR A 1 69 ? -36.133 1.153 36.424 1.00 88.94 69 TYR A O 1
ATOM 570 N N . GLU A 1 70 ? -35.300 3.180 36.896 1.00 91.94 70 GLU A N 1
ATOM 571 C CA . GLU A 1 70 ? -35.344 3.688 35.528 1.00 91.94 70 GLU A CA 1
ATOM 572 C C . GLU A 1 70 ? -33.953 4.108 35.059 1.00 91.94 70 GLU A C 1
ATOM 574 O O . GLU A 1 70 ? -33.337 5.033 35.597 1.00 91.94 70 GLU A O 1
ATOM 579 N N . LEU A 1 71 ? -33.467 3.436 34.013 1.00 93.44 71 LEU A N 1
ATOM 580 C CA . LEU A 1 71 ? -32.164 3.712 33.421 1.00 93.44 71 LEU A CA 1
ATOM 581 C C . LEU A 1 71 ? -32.183 5.046 32.655 1.00 93.44 71 LEU A C 1
ATOM 583 O O . LEU A 1 71 ? -33.061 5.296 31.825 1.00 93.44 71 LEU A O 1
ATOM 587 N N . ASN A 1 72 ? -31.175 5.887 32.884 1.00 94.56 72 ASN A N 1
ATOM 588 C CA . ASN A 1 72 ? -31.024 7.184 32.229 1.00 94.56 72 ASN A CA 1
ATOM 589 C C . ASN A 1 72 ? -30.830 7.031 30.706 1.00 94.56 72 ASN A C 1
ATOM 591 O O . ASN A 1 72 ? -30.164 6.107 30.234 1.00 94.56 72 ASN A O 1
ATOM 595 N N . SER A 1 73 ? -31.335 7.978 29.910 1.00 92.06 73 SER A N 1
ATOM 596 C CA . SER A 1 73 ? -31.213 7.949 28.442 1.00 92.06 73 SER A CA 1
ATOM 597 C C . SER A 1 73 ? -29.757 7.948 27.951 1.00 92.06 73 SER A C 1
ATOM 599 O O . SER A 1 73 ? -29.417 7.277 26.972 1.00 92.06 73 SER A O 1
ATOM 601 N N . ARG A 1 74 ? -28.848 8.642 28.648 1.00 90.25 74 ARG A N 1
ATOM 602 C CA . ARG A 1 74 ? -27.407 8.617 28.361 1.00 90.25 74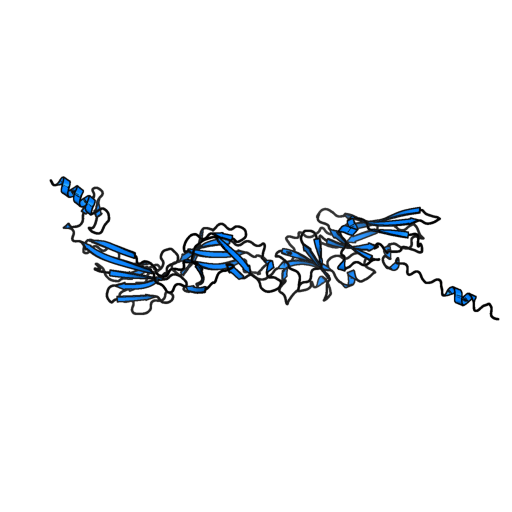 ARG A CA 1
ATOM 603 C C . ARG A 1 74 ? -26.792 7.254 28.675 1.00 90.25 74 ARG A C 1
ATOM 605 O O . ARG A 1 74 ? -25.941 6.811 27.905 1.00 90.25 74 ARG A O 1
ATOM 612 N N . ALA A 1 75 ? -27.229 6.590 29.744 1.00 90.69 75 ALA A N 1
ATOM 613 C CA . ALA A 1 75 ? -26.815 5.227 30.074 1.00 90.69 75 ALA A CA 1
ATOM 614 C C . ALA A 1 75 ? -27.314 4.226 29.023 1.00 90.69 75 ALA A C 1
ATOM 616 O O . ALA A 1 75 ? -26.509 3.461 28.497 1.00 90.69 75 ALA A O 1
ATOM 617 N N . LYS A 1 76 ? -28.580 4.332 28.595 1.00 90.12 76 LYS A N 1
ATOM 618 C CA . LYS A 1 76 ? -29.149 3.534 27.491 1.00 90.12 76 LYS A CA 1
ATOM 619 C C . LYS A 1 76 ? -28.325 3.640 26.203 1.00 90.12 76 LYS A C 1
ATOM 621 O O . LYS A 1 76 ? -28.035 2.625 25.578 1.00 90.12 76 LYS A O 1
ATOM 626 N N . ARG A 1 77 ? -27.887 4.848 25.826 1.00 88.62 77 ARG A N 1
ATOM 627 C CA . ARG A 1 77 ? -27.051 5.068 24.625 1.00 88.62 77 ARG A CA 1
ATOM 628 C C . ARG A 1 77 ? -25.634 4.498 24.722 1.00 88.62 77 ARG A C 1
ATOM 630 O O . ARG A 1 77 ? -25.019 4.255 23.691 1.00 88.62 77 ARG A O 1
ATOM 637 N N . ASN A 1 78 ? -25.103 4.315 25.930 1.00 89.56 78 ASN A N 1
ATOM 638 C CA . ASN A 1 78 ? -23.746 3.806 26.159 1.00 89.56 78 ASN A CA 1
ATOM 639 C C . ASN A 1 78 ? -23.724 2.351 26.647 1.00 89.56 78 ASN A C 1
ATOM 641 O O . ASN A 1 78 ? -22.677 1.865 27.076 1.00 89.56 78 ASN A O 1
ATOM 645 N N . LEU A 1 79 ? -24.868 1.672 26.586 1.00 90.94 79 LEU A N 1
ATOM 646 C CA . LEU A 1 79 ? -25.044 0.290 27.001 1.00 90.94 79 LEU A CA 1
ATOM 647 C C . LEU A 1 79 ? -24.198 -0.666 26.150 1.00 90.94 79 LEU A C 1
ATOM 649 O O . LEU A 1 79 ? -24.271 -0.652 24.920 1.00 90.94 79 LEU A O 1
ATOM 653 N N . ILE A 1 80 ? -23.477 -1.569 26.808 1.00 90.12 80 ILE A N 1
ATOM 654 C CA . ILE A 1 80 ? -22.805 -2.703 26.174 1.00 90.12 80 ILE A CA 1
ATOM 655 C C . ILE A 1 80 ? -23.700 -3.926 26.330 1.00 90.12 80 ILE A C 1
ATOM 657 O O . ILE A 1 80 ? -23.651 -4.636 27.336 1.00 90.12 80 ILE A O 1
ATOM 661 N N . LYS A 1 81 ? -24.543 -4.162 25.321 1.00 87.00 81 LYS A N 1
ATOM 662 C CA . LYS A 1 81 ? -25.555 -5.229 25.344 1.00 87.00 81 LYS A CA 1
ATOM 663 C C . LYS A 1 81 ? -24.958 -6.610 25.623 1.00 87.00 81 LYS A C 1
ATOM 665 O O . LYS A 1 81 ? -25.525 -7.345 26.413 1.00 87.00 81 LYS A O 1
ATOM 670 N N . SER A 1 82 ? -23.799 -6.929 25.043 1.00 85.06 82 SER A N 1
ATOM 671 C CA . SER A 1 82 ? -23.152 -8.243 25.189 1.00 85.06 82 SER A CA 1
ATOM 672 C C . SER A 1 82 ? -22.688 -8.571 26.612 1.00 85.06 82 SER A C 1
ATOM 674 O O . SER A 1 82 ? -22.456 -9.735 26.909 1.00 85.06 82 SER A O 1
ATOM 676 N N . LEU A 1 83 ? -22.529 -7.565 27.477 1.00 87.25 83 LEU A N 1
ATOM 677 C CA . LEU A 1 83 ? -22.159 -7.744 28.885 1.00 87.25 83 LEU A CA 1
ATOM 678 C C . LEU A 1 83 ? -23.349 -7.545 29.835 1.00 87.25 83 LEU A C 1
ATOM 680 O O . LEU A 1 83 ? -23.233 -7.801 31.029 1.00 87.25 83 LEU A O 1
ATOM 684 N N . SER A 1 84 ? -24.475 -7.040 29.331 1.00 88.81 84 SER A N 1
ATOM 685 C CA . SER A 1 84 ? -25.594 -6.574 30.148 1.00 88.81 84 SER A CA 1
ATOM 686 C C . SER A 1 84 ? -26.706 -7.614 30.237 1.00 88.81 84 SER A C 1
ATOM 688 O O . SER A 1 84 ? -26.961 -8.357 29.295 1.00 88.81 84 SER A O 1
ATOM 690 N N . ASN A 1 85 ? -27.424 -7.613 31.355 1.00 89.75 85 ASN A N 1
ATOM 691 C CA . ASN A 1 85 ? -2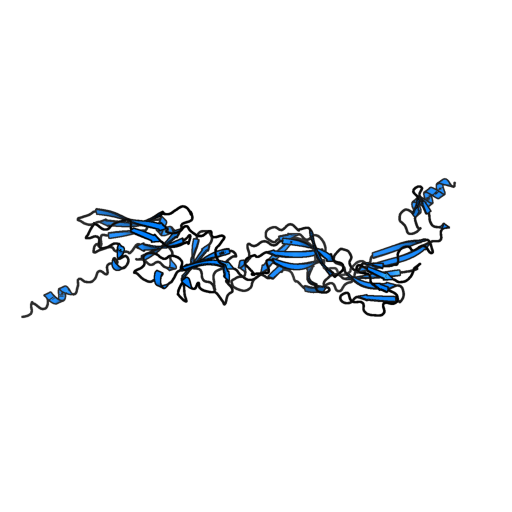8.653 -8.369 31.557 1.00 89.75 85 ASN A CA 1
ATOM 692 C C . ASN A 1 85 ? -29.752 -7.455 32.131 1.00 89.75 85 ASN A C 1
ATOM 694 O O . ASN A 1 85 ? -29.576 -6.248 32.286 1.00 89.75 85 ASN A O 1
ATOM 698 N N . ASN A 1 86 ? -30.913 -8.030 32.446 1.00 89.00 86 ASN A N 1
ATOM 699 C CA . ASN A 1 86 ? -32.068 -7.248 32.892 1.00 89.00 86 ASN A CA 1
ATOM 700 C C . ASN A 1 86 ? -31.875 -6.553 34.256 1.00 89.00 86 ASN A C 1
ATOM 702 O O . ASN A 1 86 ? -32.551 -5.562 34.525 1.00 89.00 86 ASN A O 1
ATOM 706 N N . LYS A 1 87 ? -30.995 -7.070 35.121 1.00 89.69 87 LYS A N 1
ATOM 707 C CA . LYS A 1 87 ? -30.754 -6.563 36.485 1.00 89.69 87 LYS A CA 1
ATOM 708 C C . LYS A 1 87 ? -29.496 -5.706 36.590 1.00 89.69 87 LYS A C 1
ATOM 710 O O . LYS A 1 87 ? -29.411 -4.835 37.448 1.00 89.69 87 LYS A O 1
ATOM 715 N N . VAL A 1 88 ? -28.518 -5.954 35.727 1.00 90.38 88 VAL A N 1
ATOM 716 C CA . VAL A 1 88 ? -27.213 -5.296 35.715 1.00 90.38 88 VAL A CA 1
ATOM 717 C C . VAL A 1 88 ? -26.877 -4.923 34.290 1.00 90.38 88 VAL A C 1
ATOM 719 O O . VAL A 1 88 ? -26.852 -5.778 33.405 1.00 90.38 88 VAL A O 1
ATOM 722 N N . VAL A 1 89 ? -26.524 -3.664 34.086 1.00 92.94 89 VAL A N 1
ATOM 723 C CA . VAL A 1 89 ? -26.059 -3.177 32.797 1.00 92.94 89 VAL A CA 1
ATOM 724 C C . VAL A 1 89 ? -24.631 -2.666 32.890 1.00 92.94 89 VAL A C 1
ATOM 726 O O . VAL A 1 89 ? -24.252 -2.009 33.858 1.00 92.94 89 VAL A O 1
ATOM 729 N N . TRP A 1 90 ? -23.840 -2.945 31.861 1.00 93.00 90 TRP A N 1
ATOM 730 C CA . TRP A 1 90 ? -22.517 -2.360 31.690 1.00 93.00 90 TRP A CA 1
ATOM 731 C C . TRP A 1 90 ? -22.604 -1.205 30.709 1.00 93.00 90 TRP A C 1
ATOM 733 O O . TRP A 1 90 ? -23.101 -1.351 29.590 1.00 93.00 90 TRP A O 1
ATOM 743 N N . ILE A 1 91 ? -22.106 -0.051 31.127 1.00 92.62 91 ILE A N 1
ATOM 744 C CA . ILE A 1 91 ? -22.074 1.160 30.323 1.00 92.62 91 ILE A CA 1
ATOM 745 C C . ILE A 1 91 ? -20.636 1.578 30.056 1.00 92.62 91 ILE A C 1
ATOM 747 O O . ILE A 1 91 ? -19.762 1.483 30.916 1.00 92.62 91 ILE A O 1
ATOM 751 N N . LYS A 1 92 ? -20.390 2.081 28.854 1.00 92.38 92 LYS A N 1
ATOM 752 C CA . LYS A 1 92 ? -19.119 2.709 28.510 1.00 92.38 92 LYS A CA 1
ATOM 753 C C . LYS A 1 92 ? -19.109 4.158 28.976 1.00 92.38 92 LYS A C 1
ATOM 755 O O . LYS A 1 92 ? -19.966 4.942 28.567 1.00 92.38 92 LYS A O 1
ATOM 760 N N . ILE A 1 93 ? -18.076 4.548 29.711 1.00 91.19 93 ILE A N 1
ATOM 761 C CA . ILE A 1 93 ? -17.761 5.957 29.957 1.00 91.19 93 ILE A CA 1
ATOM 762 C C . ILE A 1 93 ? -16.508 6.335 29.184 1.00 91.19 93 ILE A C 1
ATOM 764 O O . ILE A 1 93 ? -15.547 5.572 29.133 1.00 91.19 93 ILE A O 1
ATOM 768 N N . SER A 1 94 ? -16.531 7.518 28.573 1.00 88.50 94 SER A N 1
ATOM 769 C CA . SER A 1 94 ? -15.408 8.058 27.817 1.00 88.50 94 SER A CA 1
ATOM 770 C C . SER A 1 94 ? -14.813 9.291 28.481 1.00 88.50 94 SER A C 1
ATOM 772 O O . SER A 1 94 ? -15.556 10.226 28.793 1.00 88.50 94 SER A O 1
ATOM 774 N N . ASN A 1 95 ? -13.488 9.340 28.578 1.00 86.62 95 ASN A N 1
ATOM 775 C CA . ASN A 1 95 ? -12.741 10.562 28.830 1.00 86.62 95 ASN A CA 1
ATOM 776 C C . ASN A 1 95 ? -11.897 10.911 27.602 1.00 86.62 95 ASN A C 1
ATOM 778 O O . ASN A 1 95 ? -10.909 10.251 27.293 1.00 86.62 95 ASN A O 1
ATOM 782 N N . SER A 1 96 ? -12.328 11.929 26.864 1.00 76.44 96 SER A N 1
ATOM 783 C CA . SER A 1 96 ? -11.616 12.425 25.685 1.00 76.44 96 SER A CA 1
ATOM 784 C C . SER A 1 96 ? -10.793 13.680 25.967 1.00 76.44 96 SER A C 1
ATOM 786 O O . SER A 1 96 ? -10.107 14.140 25.062 1.00 76.44 96 SER A O 1
ATOM 788 N N . ASN A 1 97 ? -10.882 14.251 27.172 1.00 80.62 97 ASN A N 1
ATOM 789 C CA . ASN A 1 97 ? -10.178 15.475 27.537 1.00 80.62 97 ASN A CA 1
ATOM 790 C C . ASN A 1 97 ? -9.051 15.137 28.524 1.00 80.62 97 ASN A C 1
ATOM 792 O O . ASN A 1 97 ? -9.315 14.588 29.592 1.00 80.62 97 ASN A O 1
ATOM 796 N N . GLN A 1 98 ? -7.812 15.473 28.162 1.00 76.31 98 GLN A N 1
ATOM 797 C CA . GLN A 1 98 ? -6.634 15.226 28.995 1.00 76.31 98 GLN A CA 1
ATOM 798 C C . GLN A 1 98 ? -6.653 16.022 30.306 1.00 76.31 98 GLN A C 1
ATOM 800 O O . GLN A 1 98 ? -6.156 15.530 31.315 1.00 76.31 98 GLN A O 1
ATOM 805 N N . ASP A 1 99 ? -7.326 17.171 30.335 1.00 80.69 99 ASP A N 1
ATOM 806 C CA . ASP A 1 99 ? -7.412 18.034 31.519 1.00 80.69 99 ASP A CA 1
ATOM 807 C C . ASP A 1 99 ? -8.559 17.639 32.459 1.00 80.69 99 ASP A C 1
ATOM 809 O O . ASP A 1 99 ? -8.656 18.106 33.599 1.00 80.69 99 ASP A O 1
ATOM 813 N N . ARG A 1 100 ? -9.465 16.765 32.003 1.00 82.56 100 ARG A N 1
ATOM 814 C CA . ARG A 1 100 ? -10.634 16.368 32.788 1.00 82.56 100 ARG A CA 1
ATOM 815 C C . ARG A 1 100 ? -10.245 15.329 33.838 1.00 82.56 100 ARG A C 1
ATOM 817 O O . ARG A 1 100 ? -10.159 14.137 33.547 1.00 82.56 100 ARG A O 1
ATOM 824 N N . LYS A 1 101 ? -10.122 15.793 35.083 1.00 85.44 101 LYS A N 1
ATOM 825 C CA . LYS A 1 101 ? -9.854 14.963 36.272 1.00 85.44 101 LYS A CA 1
ATOM 826 C C . LYS A 1 101 ? -11.091 14.262 36.831 1.00 85.44 101 LYS A C 1
ATOM 828 O O . LYS A 1 101 ? -10.967 13.216 37.459 1.00 85.44 101 LYS A O 1
ATOM 833 N N . GLU A 1 102 ? -12.287 14.796 36.589 1.00 88.62 102 GLU A N 1
ATOM 834 C CA . GLU A 1 102 ? -13.532 14.239 37.126 1.00 88.62 102 GLU A CA 1
ATOM 835 C C . GLU A 1 102 ? -14.633 14.158 36.064 1.00 88.62 102 GLU A C 1
ATOM 837 O O . GLU A 1 102 ? -14.745 15.002 35.174 1.00 88.62 102 GLU A O 1
ATOM 842 N N . THR A 1 103 ? -15.435 13.097 36.107 1.00 89.12 103 THR A N 1
ATOM 843 C CA . THR A 1 103 ? -16.600 12.912 35.238 1.00 89.12 103 THR A CA 1
ATOM 844 C C . THR A 1 103 ? -17.786 12.442 36.059 1.00 89.12 103 THR A C 1
ATOM 846 O O . THR A 1 103 ? -17.774 11.335 36.586 1.00 89.12 103 THR A O 1
ATOM 849 N N . ASN A 1 104 ? -18.838 13.256 36.098 1.00 90.19 104 ASN A N 1
ATOM 850 C CA . ASN A 1 104 ? -20.100 12.868 36.710 1.00 90.19 104 ASN A CA 1
ATOM 851 C C . ASN A 1 104 ? -20.996 12.165 35.691 1.00 90.19 104 ASN A C 1
ATOM 853 O O . ASN A 1 104 ? -21.101 12.577 34.527 1.00 90.19 104 ASN A O 1
ATOM 857 N N . PHE A 1 105 ? -21.636 11.087 36.127 1.00 91.06 105 PHE A N 1
ATOM 858 C CA . PHE A 1 105 ? -22.520 10.292 35.296 1.00 91.06 105 PHE A CA 1
ATOM 859 C C . PHE A 1 105 ? -23.704 9.762 36.101 1.00 91.06 105 PHE A C 1
ATOM 861 O O . PHE A 1 105 ? -23.530 9.139 37.141 1.00 91.06 105 PHE A O 1
ATOM 868 N N . THR A 1 106 ? -24.914 9.949 35.586 1.00 92.38 106 THR A N 1
ATOM 869 C CA . THR A 1 106 ? -26.130 9.401 36.193 1.00 92.38 106 THR A CA 1
ATOM 870 C C . THR A 1 106 ? -26.502 8.102 35.494 1.00 92.38 106 THR A C 1
ATOM 872 O O . THR A 1 106 ? -26.871 8.115 34.317 1.00 92.38 106 THR A O 1
ATOM 875 N N . CYS A 1 107 ? -26.429 6.979 36.211 1.00 91.75 107 CYS A N 1
ATOM 876 C CA . CYS A 1 107 ? -26.901 5.693 35.699 1.00 91.75 107 CYS A CA 1
ATOM 877 C C . CYS A 1 107 ? -28.413 5.736 35.446 1.00 91.75 107 CYS A C 1
ATOM 879 O O . CYS A 1 107 ? -28.884 5.270 34.413 1.00 91.75 107 CYS A O 1
ATOM 881 N N . GLY A 1 108 ? -29.170 6.328 36.369 1.00 92.81 108 GLY A N 1
ATOM 882 C CA . GLY A 1 108 ? -30.627 6.288 36.377 1.00 92.81 108 GLY A CA 1
ATOM 883 C C . GLY A 1 108 ? -31.185 6.814 37.688 1.00 92.81 108 GLY A C 1
ATOM 884 O O . GLY A 1 108 ? -30.492 7.525 38.418 1.00 92.81 108 GLY A O 1
ATOM 885 N N . LYS A 1 109 ? -32.429 6.459 37.982 1.00 90.56 109 LYS A N 1
ATOM 886 C CA . LYS A 1 109 ? -33.119 6.854 39.209 1.00 90.56 109 LYS A CA 1
ATOM 887 C C . LYS A 1 109 ? -33.920 5.691 39.787 1.00 90.56 109 LYS A C 1
ATOM 889 O O . LYS A 1 109 ? -34.481 4.895 39.038 1.00 90.56 109 LYS A O 1
ATOM 894 N N . LEU A 1 110 ? -33.957 5.608 41.109 1.00 87.06 110 LEU A N 1
ATOM 895 C CA . LEU A 1 110 ? -34.880 4.776 41.869 1.00 87.06 110 LEU A CA 1
ATOM 896 C C . LEU A 1 110 ? -36.117 5.617 42.173 1.00 87.06 110 LEU A C 1
ATOM 898 O O . LEU A 1 110 ? -35.993 6.699 42.741 1.00 87.06 110 LEU A O 1
ATOM 902 N N . ILE A 1 111 ? -37.283 5.129 41.777 1.00 86.44 111 ILE A N 1
ATOM 903 C CA . ILE A 1 111 ? -38.587 5.705 42.098 1.00 86.44 111 ILE A CA 1
ATOM 904 C C . ILE A 1 111 ? -39.171 4.848 43.212 1.00 86.44 111 ILE A C 1
ATOM 906 O O . ILE A 1 111 ? -39.328 3.641 43.024 1.00 86.44 111 ILE A O 1
ATOM 910 N N . ILE A 1 112 ? -39.443 5.460 44.359 1.00 82.94 112 ILE A N 1
ATOM 911 C CA . ILE A 1 112 ? -39.939 4.794 45.560 1.00 82.94 112 ILE A CA 1
ATOM 912 C C . ILE A 1 112 ? -41.362 5.284 45.789 1.00 82.94 112 ILE A C 1
ATOM 914 O O . ILE A 1 112 ? -41.549 6.463 46.067 1.00 82.94 112 ILE A O 1
ATOM 918 N N . ASN A 1 113 ? -42.342 4.388 45.674 1.00 78.50 113 ASN A N 1
ATOM 919 C CA . ASN A 1 113 ? -43.760 4.701 45.864 1.00 78.50 113 ASN A CA 1
ATOM 920 C C . ASN A 1 113 ? -44.316 3.959 47.088 1.00 78.50 113 ASN A C 1
ATOM 922 O O . ASN A 1 113 ? -45.191 3.105 46.946 1.00 78.50 113 ASN A O 1
ATOM 926 N N . SER A 1 114 ? -43.784 4.238 48.279 1.00 73.50 114 SER A N 1
ATOM 927 C CA . SER A 1 114 ? -44.212 3.575 49.516 1.00 73.50 114 SER A CA 1
ATOM 928 C C . SER A 1 114 ? -45.267 4.383 50.277 1.00 73.50 114 SER A C 1
ATOM 930 O O . SER A 1 114 ? -45.422 5.587 50.073 1.00 73.50 114 SER A O 1
ATOM 932 N N . LYS A 1 115 ? -45.978 3.728 51.205 1.00 69.75 115 LYS A N 1
ATOM 933 C CA . LYS A 1 115 ? -46.953 4.393 52.091 1.00 69.75 115 LYS A CA 1
ATOM 934 C C . LYS A 1 115 ? -46.317 5.444 53.012 1.00 69.75 115 LYS A C 1
ATOM 936 O O . LYS A 1 115 ? -47.009 6.361 53.434 1.00 69.75 115 LYS A O 1
ATOM 941 N N . HIS A 1 116 ? -45.029 5.300 53.332 1.00 67.94 116 HIS A N 1
ATOM 942 C CA . HIS A 1 116 ? -44.320 6.147 54.299 1.00 67.94 116 HIS A CA 1
ATOM 943 C C . HIS A 1 116 ? -43.333 7.120 53.643 1.00 67.94 116 HIS A C 1
ATOM 945 O O . HIS A 1 116 ? -42.904 8.083 54.271 1.00 67.94 116 HIS A O 1
ATOM 951 N N . PHE A 1 117 ? -42.980 6.884 52.380 1.00 69.06 117 PHE A N 1
ATOM 952 C CA . PHE A 1 117 ? -42.050 7.697 51.613 1.00 69.06 117 PHE A CA 1
ATOM 953 C C . PHE A 1 117 ? -42.355 7.589 50.117 1.00 69.06 117 PHE A C 1
ATOM 955 O O . PHE A 1 117 ? -42.315 6.496 49.542 1.00 69.06 117 PHE A O 1
ATOM 962 N N . ASN A 1 118 ? -42.605 8.737 49.489 1.00 78.00 118 ASN A N 1
ATOM 963 C CA . ASN A 1 118 ? -42.664 8.868 48.041 1.00 78.00 118 ASN A CA 1
ATOM 964 C C . ASN A 1 118 ? -41.515 9.768 47.586 1.00 78.00 118 ASN A C 1
ATOM 966 O O . ASN A 1 118 ? -41.397 10.905 48.044 1.00 78.00 118 ASN A O 1
ATOM 970 N N . GLY A 1 119 ? -40.647 9.266 46.714 1.00 80.62 119 GLY A N 1
ATOM 971 C CA . GLY A 1 119 ? -39.457 10.013 46.340 1.00 80.62 119 GLY A CA 1
ATOM 972 C C . GLY A 1 119 ? -38.661 9.402 45.203 1.00 80.62 119 GLY A C 1
ATOM 973 O O . GLY A 1 119 ? -38.904 8.289 44.737 1.00 80.62 119 GLY A O 1
ATOM 974 N N . THR A 1 120 ? -37.684 10.173 44.734 1.00 85.12 120 THR A N 1
ATOM 975 C CA . THR A 1 120 ? -36.763 9.764 43.676 1.00 85.12 120 THR A CA 1
ATOM 976 C C . THR A 1 120 ? -35.327 9.903 44.159 1.00 85.12 120 THR A C 1
ATOM 978 O O . THR A 1 120 ? -34.909 10.991 44.546 1.00 85.12 120 THR A O 1
ATOM 981 N N . ILE A 1 121 ? -34.555 8.820 44.074 1.00 82.88 121 ILE A N 1
ATOM 982 C CA . ILE A 1 121 ? -33.120 8.813 44.380 1.00 82.88 121 ILE A CA 1
ATOM 983 C C . ILE A 1 121 ? -32.346 8.638 43.076 1.00 82.88 121 ILE A C 1
ATOM 985 O O . ILE A 1 121 ? -32.529 7.658 42.353 1.00 82.88 121 ILE A O 1
ATOM 989 N N . TYR A 1 122 ? -31.461 9.580 42.759 1.00 86.56 122 TYR A N 1
ATOM 990 C CA . TYR A 1 122 ? -30.623 9.492 41.566 1.00 86.56 122 TYR A CA 1
ATOM 991 C C . TYR A 1 122 ? -29.394 8.624 41.817 1.00 86.56 122 TYR A C 1
ATOM 993 O O . TYR A 1 122 ? -28.598 8.884 42.718 1.00 86.56 122 TYR A O 1
ATOM 1001 N N . TRP A 1 123 ? -29.188 7.635 40.950 1.00 87.81 123 TRP A N 1
ATOM 1002 C CA . TRP A 1 123 ? -28.002 6.787 40.967 1.00 87.81 123 TRP A CA 1
ATOM 1003 C C . TRP A 1 123 ? -26.846 7.504 40.266 1.00 87.81 123 TRP A C 1
ATOM 1005 O O . TRP A 1 123 ? -26.530 7.248 39.096 1.00 87.81 123 TRP A O 1
ATOM 1015 N N . ASN A 1 124 ? -26.268 8.468 40.977 1.00 89.00 124 ASN A N 1
ATOM 1016 C CA . ASN A 1 124 ? -25.186 9.313 40.492 1.00 89.00 124 ASN A CA 1
ATOM 1017 C C . ASN A 1 124 ? -23.822 8.714 40.817 1.00 89.00 124 ASN A C 1
ATOM 1019 O O . ASN A 1 124 ? -23.588 8.207 41.914 1.00 89.00 124 ASN A O 1
ATOM 1023 N N . LEU A 1 125 ? -22.918 8.824 39.852 1.00 88.62 125 LEU A N 1
ATOM 1024 C CA . LEU A 1 125 ? -21.536 8.389 39.937 1.00 88.62 125 LEU A CA 1
ATOM 1025 C C . LEU A 1 125 ? -20.613 9.587 39.718 1.00 88.62 125 LEU A C 1
ATOM 1027 O O . LEU A 1 125 ? -20.821 10.353 38.774 1.00 88.62 125 LEU A O 1
ATOM 1031 N N . SER A 1 126 ? -19.573 9.702 40.534 1.00 89.38 126 SER A N 1
ATOM 1032 C CA . SER A 1 126 ? -18.436 10.601 40.325 1.00 89.38 126 SER A CA 1
ATOM 1033 C C . SER A 1 126 ? -17.209 9.754 40.002 1.00 89.38 126 SER A C 1
ATOM 1035 O O . SER A 1 126 ? -16.803 8.890 40.777 1.00 89.38 126 SER A O 1
ATOM 1037 N N . ILE A 1 127 ? -16.638 9.955 38.819 1.00 89.69 127 ILE A N 1
ATOM 1038 C CA . ILE A 1 127 ? -15.478 9.206 38.336 1.00 89.69 127 ILE A CA 1
ATOM 1039 C C . ILE A 1 127 ? -14.270 10.122 38.415 1.00 89.69 127 ILE A C 1
ATOM 1041 O O . ILE A 1 127 ? -14.184 11.087 37.655 1.00 89.69 127 ILE A O 1
ATOM 1045 N N . LYS A 1 128 ? -13.328 9.805 39.299 1.00 90.00 128 LYS A N 1
ATOM 1046 C CA . LYS A 1 128 ? -12.076 10.547 39.462 1.00 90.00 128 LYS A CA 1
ATOM 1047 C C . LYS A 1 128 ? -10.963 9.831 38.711 1.00 90.00 128 LYS A C 1
ATOM 1049 O O . LYS A 1 128 ? -10.544 8.745 39.108 1.00 90.00 128 LYS A O 1
ATOM 1054 N N . TRP A 1 129 ? -10.507 10.435 37.623 1.00 87.44 129 TRP A N 1
ATOM 1055 C CA . TRP A 1 129 ? -9.420 9.932 36.792 1.00 87.44 129 TRP A CA 1
ATOM 1056 C C . TRP A 1 129 ? -8.091 10.273 37.456 1.00 87.44 129 TRP A C 1
ATOM 1058 O O . TRP A 1 129 ? -7.742 11.445 37.590 1.00 87.44 129 TRP A O 1
ATOM 1068 N N . LYS A 1 130 ? -7.346 9.252 37.883 1.00 83.94 130 LYS A N 1
ATOM 1069 C CA . LYS A 1 130 ? -6.016 9.450 38.479 1.00 83.94 130 LYS A CA 1
ATOM 1070 C C . LYS A 1 130 ? -4.986 9.895 37.440 1.00 83.94 130 LYS A C 1
ATOM 1072 O O . LYS A 1 130 ? -4.051 10.616 37.770 1.00 83.94 130 LYS A O 1
ATOM 1077 N N . PHE A 1 131 ? -5.184 9.480 36.192 1.00 81.38 131 PHE A N 1
ATOM 1078 C CA . PHE A 1 131 ? -4.283 9.747 35.084 1.00 81.38 131 PHE A CA 1
ATOM 1079 C C . PHE A 1 131 ? -5.054 10.285 33.874 1.00 81.38 131 PHE A C 1
ATOM 1081 O O . PHE A 1 131 ? -6.204 9.887 33.657 1.00 81.38 131 PHE A O 1
ATOM 1088 N N . PRO A 1 132 ? -4.442 11.170 33.071 1.00 79.38 132 PRO A N 1
ATOM 1089 C CA . PRO A 1 132 ? -5.032 11.592 31.813 1.00 79.38 132 PRO A CA 1
ATOM 1090 C C . PRO A 1 132 ? -5.064 10.422 30.811 1.00 79.38 132 PRO A C 1
ATOM 1092 O O . PRO A 1 132 ? -4.171 9.567 30.818 1.00 79.38 132 PRO A O 1
ATOM 1095 N N . PRO A 1 133 ? -6.064 10.372 29.914 1.00 80.88 133 PRO A N 1
ATOM 1096 C CA . PRO A 1 133 ? -6.087 9.394 28.838 1.00 80.88 133 PRO A CA 1
ATOM 1097 C C . PRO A 1 133 ? -4.866 9.542 27.915 1.00 80.88 133 PRO A C 1
ATOM 1099 O O . PRO A 1 133 ? -4.475 10.654 27.545 1.00 80.88 133 PRO A O 1
ATOM 1102 N N . TYR A 1 134 ? -4.287 8.410 27.507 1.00 73.88 134 TYR A N 1
ATOM 1103 C CA . TYR A 1 134 ? -3.162 8.339 26.587 1.00 73.88 134 TYR A CA 1
ATOM 1104 C C . TYR A 1 134 ? -3.462 9.112 25.308 1.00 73.88 134 TYR A C 1
ATOM 1106 O O . TYR A 1 134 ? -4.565 9.067 24.753 1.00 73.88 134 TYR A O 1
ATOM 1114 N N . ASN A 1 135 ? -2.422 9.753 24.778 1.00 74.81 135 ASN A N 1
ATOM 1115 C CA . ASN A 1 135 ? -2.458 10.181 23.396 1.00 74.81 135 ASN A CA 1
ATOM 1116 C C . ASN A 1 135 ? -2.539 8.928 22.513 1.00 74.81 135 ASN A C 1
ATOM 1118 O O . ASN A 1 135 ? -1.579 8.157 22.433 1.00 74.81 135 ASN A O 1
ATOM 1122 N N . LEU A 1 136 ? -3.678 8.743 21.835 1.00 73.12 136 LEU A N 1
ATOM 1123 C CA . LEU A 1 136 ? -3.902 7.609 20.937 1.00 73.12 136 LEU A CA 1
ATOM 1124 C C . LEU A 1 136 ? -2.826 7.521 19.841 1.00 73.12 136 LEU A C 1
ATOM 1126 O O . LEU A 1 136 ? -2.618 6.444 19.288 1.00 73.12 136 LEU A O 1
ATOM 1130 N N . MET A 1 137 ? -2.108 8.608 19.534 1.00 64.62 137 MET A N 1
ATOM 1131 C CA . MET A 1 137 ? -0.972 8.587 18.609 1.00 64.62 137 MET A CA 1
ATOM 1132 C C . MET A 1 137 ? 0.149 7.642 19.065 1.00 64.62 137 MET A C 1
ATOM 1134 O O . MET A 1 137 ? 0.661 6.907 18.226 1.00 64.62 137 MET A O 1
ATOM 1138 N N . ASN A 1 138 ? 0.432 7.561 20.370 1.00 70.62 138 ASN A N 1
ATOM 1139 C CA . ASN A 1 138 ? 1.620 6.890 20.923 1.00 70.62 138 ASN A CA 1
ATOM 1140 C C . ASN A 1 138 ? 1.336 5.498 21.512 1.00 70.62 138 ASN A C 1
ATOM 1142 O O . ASN A 1 138 ? 2.134 4.959 22.277 1.00 70.62 138 ASN A O 1
ATOM 1146 N N . ILE A 1 139 ? 0.187 4.909 21.186 1.00 81.06 139 ILE A N 1
ATOM 1147 C CA . ILE A 1 139 ? -0.195 3.596 21.706 1.00 81.06 139 ILE A CA 1
ATOM 1148 C C . ILE A 1 139 ? 0.535 2.485 20.949 1.00 81.06 139 ILE A C 1
ATOM 1150 O O . ILE A 1 139 ? 0.644 2.506 19.721 1.00 81.06 139 ILE A O 1
ATOM 1154 N N . SER A 1 140 ? 0.987 1.473 21.694 1.00 84.12 140 SER A N 1
ATOM 1155 C CA . SER A 1 140 ? 1.623 0.277 21.145 1.00 84.12 140 SER A CA 1
ATOM 1156 C C . SER A 1 140 ? 0.743 -0.441 20.121 1.00 84.12 140 SER A C 1
ATOM 1158 O O . SER A 1 140 ? -0.482 -0.317 20.091 1.00 84.12 140 SER A O 1
ATOM 1160 N N . HIS A 1 141 ? 1.379 -1.216 19.252 1.00 85.44 141 HIS A N 1
ATOM 1161 C CA . HIS A 1 141 ? 0.684 -1.916 18.180 1.00 85.44 141 HIS A CA 1
ATOM 1162 C C . HIS A 1 141 ? 0.569 -3.401 18.479 1.00 85.44 141 HIS A C 1
ATOM 1164 O O . HIS A 1 141 ? 1.480 -4.006 19.047 1.00 85.44 141 HIS A O 1
ATOM 1170 N N . ILE A 1 142 ? -0.544 -3.991 18.059 1.00 83.50 142 ILE A N 1
ATOM 1171 C CA . ILE A 1 142 ? -0.764 -5.429 18.111 1.00 83.50 142 ILE A CA 1
ATOM 1172 C C . ILE A 1 142 ? -0.862 -5.976 16.694 1.00 83.50 142 ILE A C 1
ATOM 1174 O O . ILE A 1 142 ? -1.589 -5.451 15.852 1.00 83.50 142 ILE A O 1
ATOM 1178 N N . ASN A 1 143 ? -0.110 -7.042 16.427 1.00 82.50 143 ASN A N 1
ATOM 1179 C CA . ASN A 1 143 ? -0.185 -7.716 15.143 1.00 82.50 143 ASN A CA 1
ATOM 1180 C C . ASN A 1 143 ? -1.478 -8.535 15.069 1.00 82.50 143 ASN A C 1
ATOM 1182 O O . ASN A 1 143 ? -1.639 -9.503 15.810 1.00 82.50 143 ASN A O 1
ATOM 1186 N N . VAL A 1 144 ? -2.368 -8.169 14.149 1.00 81.31 144 VAL A N 1
ATOM 1187 C CA . VAL A 1 144 ? -3.669 -8.826 13.953 1.00 81.31 144 VAL A CA 1
ATOM 1188 C C . VAL A 1 144 ? -3.606 -9.953 12.916 1.00 81.31 144 VAL A C 1
ATOM 1190 O O . VAL A 1 144 ? -4.574 -10.238 12.212 1.00 81.31 144 VAL A O 1
ATOM 1193 N N . LYS A 1 145 ? -2.453 -10.608 12.748 1.00 79.75 145 LYS A N 1
ATOM 1194 C CA . LYS A 1 145 ? -2.335 -11.769 11.855 1.00 79.75 145 LYS A CA 1
ATOM 1195 C C . LYS A 1 145 ? -3.150 -12.944 12.414 1.00 79.75 145 LYS A C 1
ATOM 1197 O O . LYS A 1 145 ? -2.909 -13.369 13.538 1.00 79.75 145 LYS A O 1
ATOM 1202 N N . LEU A 1 146 ? -4.010 -13.510 11.557 1.00 64.00 146 LEU A N 1
ATOM 1203 C CA . LEU A 1 146 ? -5.088 -14.487 11.826 1.00 64.00 146 LEU A CA 1
ATOM 1204 C C . LEU A 1 146 ? -4.818 -15.597 12.865 1.00 64.00 146 LEU A C 1
ATOM 1206 O O . LEU A 1 146 ? -5.760 -16.090 13.475 1.00 64.00 146 LEU A O 1
ATOM 1210 N N . ASN A 1 147 ? -3.562 -16.010 13.065 1.00 61.78 147 ASN A N 1
ATOM 1211 C CA . ASN A 1 147 ? -3.223 -17.191 13.869 1.00 61.78 147 ASN A CA 1
ATOM 1212 C C . ASN A 1 147 ? -2.411 -16.865 15.133 1.00 61.78 147 ASN A C 1
ATOM 1214 O O . ASN A 1 147 ? -2.114 -17.768 15.909 1.00 61.78 147 ASN A O 1
ATOM 1218 N N . LYS A 1 148 ? -1.974 -15.613 15.320 1.00 61.88 148 LYS A N 1
ATOM 1219 C CA . LYS A 1 148 ? -1.080 -15.218 16.423 1.00 61.88 148 LYS A CA 1
ATOM 1220 C C . LYS A 1 148 ? -1.488 -13.859 16.982 1.00 61.88 148 LYS A C 1
ATOM 1222 O O . LYS A 1 148 ? -0.713 -12.905 16.947 1.00 61.88 148 LYS A O 1
ATOM 1227 N N . TRP A 1 149 ? -2.711 -13.782 17.489 1.00 71.69 149 TRP A N 1
ATOM 1228 C CA . TRP A 1 149 ? -3.152 -12.631 18.263 1.00 71.69 149 TRP A CA 1
ATOM 1229 C C . TRP A 1 149 ? -2.581 -12.718 19.679 1.00 71.69 149 TRP A C 1
ATOM 1231 O O . TRP A 1 149 ? -2.903 -13.639 20.429 1.00 71.69 149 TRP A O 1
ATOM 1241 N N . LYS A 1 150 ? -1.714 -11.775 20.052 1.00 75.69 150 LYS A N 1
ATOM 1242 C CA . LYS A 1 150 ? -1.074 -11.773 21.372 1.00 75.69 150 LYS A CA 1
ATOM 1243 C C . LYS A 1 150 ? -1.912 -10.977 22.367 1.00 75.69 150 LYS A C 1
ATOM 1245 O O . LYS A 1 150 ? -1.957 -9.754 22.294 1.00 75.69 150 LYS A O 1
ATOM 1250 N N . ILE A 1 151 ? -2.538 -11.667 23.313 1.00 81.56 151 ILE A N 1
ATOM 1251 C CA . ILE A 1 151 ? -3.247 -11.020 24.422 1.00 81.56 151 ILE A CA 1
ATOM 1252 C C . ILE A 1 151 ? -2.242 -10.232 25.285 1.00 81.56 151 ILE A C 1
ATOM 1254 O O . ILE A 1 151 ? -1.131 -10.722 25.521 1.00 81.56 151 ILE A O 1
ATOM 1258 N N . PRO A 1 152 ? -2.590 -9.019 25.752 1.00 83.88 152 PRO A N 1
ATOM 1259 C CA . PRO A 1 152 ? -1.724 -8.249 26.639 1.00 83.88 152 PRO A CA 1
ATOM 1260 C C . PRO A 1 152 ? -1.474 -8.996 27.953 1.00 83.88 152 PRO A C 1
ATOM 1262 O O . PRO A 1 152 ? -2.418 -9.442 28.601 1.00 83.88 152 PRO A O 1
ATOM 1265 N N . ILE A 1 153 ? -0.208 -9.099 28.372 1.00 83.56 153 ILE A N 1
ATOM 1266 C CA . ILE A 1 153 ? 0.191 -9.811 29.605 1.00 83.56 153 ILE A CA 1
ATOM 1267 C C . ILE A 1 153 ? -0.523 -9.222 30.832 1.00 83.56 153 ILE A C 1
ATOM 1269 O O . ILE A 1 153 ? -0.978 -9.953 31.706 1.00 83.56 153 ILE A O 1
ATOM 1273 N N . SER A 1 154 ? -0.708 -7.901 30.844 1.00 84.50 154 SER A N 1
ATOM 1274 C CA . SER A 1 154 ? -1.437 -7.144 31.868 1.00 84.50 154 SER A CA 1
ATOM 1275 C C . SER A 1 154 ? -2.898 -7.565 32.052 1.00 84.50 154 SER A C 1
ATOM 1277 O O . SER A 1 154 ? -3.496 -7.246 33.076 1.00 84.50 154 SER A O 1
ATOM 1279 N N . CYS A 1 155 ? -3.498 -8.273 31.092 1.00 85.38 155 CYS A N 1
ATOM 1280 C CA . CYS A 1 155 ? -4.857 -8.782 31.236 1.00 85.38 155 CYS A CA 1
ATOM 1281 C C . CYS A 1 155 ? -4.953 -10.009 32.140 1.00 85.38 155 CYS A C 1
ATOM 1283 O O . CYS A 1 155 ? -6.049 -10.278 32.627 1.00 85.38 155 CYS A O 1
ATOM 1285 N N . ASN A 1 156 ? -3.845 -10.720 32.381 1.00 84.94 156 ASN A N 1
ATOM 1286 C CA . ASN A 1 156 ? -3.787 -11.916 33.227 1.00 84.94 156 ASN A CA 1
ATOM 1287 C C . ASN A 1 156 ? -4.939 -12.912 32.954 1.00 84.94 156 ASN A C 1
ATOM 1289 O O . ASN A 1 156 ? -5.583 -13.427 33.865 1.00 84.94 156 ASN A O 1
ATOM 1293 N N . THR A 1 157 ? -5.271 -13.104 31.675 1.00 81.44 157 THR A N 1
ATOM 1294 C CA . THR A 1 157 ? -6.322 -14.012 31.207 1.00 81.44 157 THR A CA 1
ATOM 1295 C C . THR A 1 157 ? -6.002 -14.478 29.791 1.00 81.44 157 THR A C 1
ATOM 1297 O O . THR A 1 157 ? -5.358 -13.760 29.025 1.00 81.44 157 THR A O 1
ATOM 1300 N N . THR A 1 158 ? -6.459 -15.676 29.441 1.00 80.50 158 THR A N 1
ATOM 1301 C CA . THR A 1 158 ? -6.331 -16.257 28.099 1.00 80.50 158 THR A CA 1
ATOM 1302 C C . THR A 1 158 ? -7.502 -15.904 27.179 1.00 80.50 158 THR A C 1
ATOM 1304 O O . THR A 1 158 ? -7.409 -16.145 25.980 1.00 80.50 158 THR A O 1
ATOM 1307 N N . ASP A 1 159 ? -8.574 -15.309 27.713 1.00 84.81 159 ASP A N 1
ATOM 1308 C CA . ASP A 1 159 ? -9.790 -14.956 26.969 1.00 84.81 159 ASP A CA 1
ATOM 1309 C C . ASP A 1 159 ? -10.357 -13.605 27.454 1.00 84.81 159 ASP A C 1
ATOM 1311 O O . ASP A 1 159 ? -11.344 -13.555 28.195 1.00 84.81 159 ASP A O 1
ATOM 1315 N N . PRO A 1 160 ? -9.697 -12.476 27.132 1.00 88.44 160 PRO A N 1
ATOM 1316 C CA . PRO A 1 160 ? -10.194 -11.155 27.491 1.00 88.44 160 PRO A CA 1
ATOM 1317 C C . PRO A 1 160 ? -11.408 -10.781 26.638 1.00 88.44 160 PRO A C 1
ATOM 1319 O O . PRO A 1 160 ? -11.472 -11.088 25.447 1.00 88.44 160 PRO A O 1
ATOM 1322 N N . TYR A 1 161 ? -12.317 -9.985 27.200 1.00 90.88 161 TYR A N 1
ATOM 1323 C CA . TYR A 1 161 ? -13.295 -9.297 26.363 1.00 90.88 161 TYR A CA 1
ATOM 1324 C C . TYR A 1 161 ? -12.588 -8.218 25.551 1.00 90.88 161 TYR A C 1
ATOM 1326 O O . TYR A 1 161 ? -11.857 -7.394 26.109 1.00 90.88 161 TYR A O 1
ATOM 1334 N N . THR A 1 162 ? -12.823 -8.203 24.241 1.00 91.88 162 THR A N 1
ATOM 1335 C CA . THR A 1 162 ? -12.238 -7.195 23.358 1.00 91.88 162 THR A CA 1
ATOM 1336 C C . THR A 1 162 ? -13.302 -6.336 22.709 1.00 91.88 162 THR A C 1
ATOM 1338 O O . THR A 1 162 ? -14.383 -6.806 22.355 1.00 91.88 162 THR A O 1
ATOM 1341 N N . PHE A 1 163 ? -12.990 -5.053 22.584 1.00 91.44 163 PHE A N 1
ATOM 1342 C CA . PHE A 1 163 ? -13.855 -4.057 21.978 1.00 91.44 163 PHE A CA 1
ATOM 1343 C C . PHE A 1 163 ? -13.044 -3.174 21.049 1.00 91.44 163 PHE A C 1
ATOM 1345 O O . PHE A 1 163 ? -11.852 -2.967 21.254 1.00 91.44 163 PHE A O 1
ATOM 1352 N N . TYR A 1 164 ? -13.697 -2.591 20.062 1.00 89.81 164 TYR A N 1
ATOM 1353 C CA . TYR A 1 164 ? -13.092 -1.624 19.159 1.00 89.81 164 TYR A CA 1
ATOM 1354 C C . TYR A 1 164 ? -14.046 -0.460 18.935 1.00 89.81 164 TYR A C 1
ATOM 1356 O O . TYR A 1 164 ? -15.267 -0.579 19.097 1.00 89.81 164 TYR A O 1
ATOM 1364 N N . ASN A 1 165 ? -13.477 0.695 18.606 1.00 80.06 165 ASN A N 1
ATOM 1365 C CA . ASN A 1 165 ? -14.263 1.874 18.287 1.00 80.06 165 ASN A CA 1
ATOM 1366 C C . ASN A 1 165 ? -14.437 1.982 16.772 1.00 80.06 165 ASN A C 1
ATOM 1368 O O . ASN A 1 165 ? -13.503 2.334 16.056 1.00 80.06 165 ASN A O 1
ATOM 1372 N N . LYS A 1 166 ? -15.651 1.715 16.297 1.00 72.00 166 LYS A N 1
ATOM 1373 C CA . LYS A 1 166 ? -16.028 1.819 14.889 1.00 72.00 166 LYS A CA 1
ATOM 1374 C C . LYS A 1 166 ? -17.119 2.864 14.746 1.00 72.00 166 LYS A C 1
ATOM 1376 O O . LYS A 1 166 ? -18.194 2.721 15.320 1.00 72.00 166 LYS A O 1
ATOM 1381 N N . ASN A 1 167 ? -16.861 3.927 13.984 1.00 66.75 167 ASN A N 1
ATOM 1382 C CA . ASN A 1 167 ? -17.822 5.017 13.758 1.00 66.75 167 ASN A CA 1
ATOM 1383 C C . ASN A 1 167 ? -18.426 5.576 15.067 1.00 66.75 167 ASN A C 1
ATOM 1385 O O . ASN A 1 167 ? -19.640 5.726 15.178 1.00 66.75 167 ASN A O 1
ATOM 1389 N N . LYS A 1 168 ? -17.588 5.844 16.082 1.00 66.75 168 LYS A N 1
ATOM 1390 C CA . LYS A 1 168 ? -17.987 6.312 17.432 1.00 66.75 168 LYS A CA 1
ATOM 1391 C C . LYS A 1 168 ? -18.779 5.289 18.269 1.00 66.75 168 LYS A C 1
ATOM 1393 O O . LYS A 1 168 ? -19.129 5.580 19.417 1.00 66.75 168 LYS A O 1
ATOM 1398 N N . SER A 1 169 ? -19.023 4.093 17.739 1.00 71.88 169 SER A N 1
ATOM 1399 C CA . SER A 1 169 ? -19.667 2.985 18.444 1.00 71.88 169 SER A CA 1
ATOM 1400 C C . SER A 1 169 ? -18.612 2.065 19.043 1.00 71.88 169 SER A C 1
ATOM 1402 O O . SER A 1 169 ? -17.634 1.717 18.390 1.00 71.88 169 SER A O 1
ATOM 1404 N N . PHE A 1 170 ? -18.810 1.676 20.300 1.00 84.06 170 PHE A N 1
ATOM 1405 C CA . PHE A 1 170 ? -17.924 0.752 21.000 1.00 84.06 170 PHE A CA 1
ATOM 1406 C C . PHE A 1 170 ? -18.553 -0.626 20.944 1.00 84.06 170 PHE A C 1
ATOM 1408 O O . PHE A 1 170 ? -19.566 -0.872 21.599 1.00 84.06 170 PHE A O 1
ATOM 1415 N N . LEU A 1 171 ? -18.011 -1.468 20.080 1.00 86.94 171 LEU A N 1
ATOM 1416 C CA . LEU A 1 171 ? -18.600 -2.753 19.741 1.00 86.94 171 LEU A CA 1
ATOM 1417 C C . LEU A 1 171 ? -17.681 -3.872 20.221 1.00 86.94 171 LEU A C 1
ATOM 1419 O O . LEU A 1 171 ? -16.464 -3.664 20.242 1.00 86.94 171 LEU A O 1
ATOM 1423 N N . PRO A 1 172 ? -18.232 -5.036 20.607 1.00 89.31 172 PRO A N 1
ATOM 1424 C CA . PRO A 1 172 ? -17.432 -6.239 20.779 1.00 89.31 172 PRO A CA 1
ATOM 1425 C C . PRO A 1 172 ? -16.617 -6.492 19.514 1.00 89.31 172 PRO A C 1
ATOM 1427 O O . PRO A 1 172 ? -17.105 -6.250 18.410 1.00 89.31 172 PRO A O 1
ATOM 1430 N N . TYR A 1 173 ? -15.380 -6.930 19.693 1.00 88.12 173 TYR A N 1
ATOM 1431 C CA . TYR A 1 173 ? -14.494 -7.303 18.607 1.00 88.12 173 TYR A CA 1
ATOM 1432 C C . TYR A 1 173 ? -14.252 -8.813 18.653 1.00 88.12 173 TYR A C 1
ATOM 1434 O O . TYR A 1 173 ? -13.837 -9.358 19.675 1.00 88.12 173 TYR A O 1
ATOM 1442 N N . ASN A 1 174 ? -14.504 -9.494 17.544 1.00 86.69 174 ASN A N 1
ATOM 1443 C CA . ASN A 1 174 ? -14.122 -10.879 17.324 1.00 86.69 174 ASN A CA 1
ATOM 1444 C C . ASN A 1 174 ? -12.989 -10.925 16.300 1.00 86.69 174 ASN A C 1
ATOM 1446 O O . ASN A 1 174 ? -13.202 -10.716 15.107 1.00 86.69 174 ASN A O 1
ATOM 1450 N N . HIS A 1 175 ? -11.782 -11.260 16.758 1.00 80.62 175 HIS A N 1
ATOM 1451 C CA . HIS A 1 175 ? -10.585 -11.272 15.919 1.00 80.62 175 HIS A CA 1
ATOM 1452 C C . HIS A 1 175 ? -10.731 -12.063 14.608 1.00 80.62 175 HIS A C 1
ATOM 1454 O O . HIS A 1 175 ? -10.184 -11.665 13.577 1.00 80.62 175 HIS A O 1
ATOM 1460 N N . LYS A 1 176 ? -11.466 -13.176 14.633 1.00 80.81 176 LYS A N 1
ATOM 1461 C CA . LYS A 1 176 ? -11.569 -14.088 13.488 1.00 80.81 176 LYS A CA 1
ATOM 1462 C C . LYS A 1 176 ? -12.690 -13.730 12.515 1.00 80.81 176 LYS A C 1
ATOM 1464 O O . LYS A 1 176 ? -12.740 -14.300 11.432 1.00 80.81 176 LYS A O 1
ATOM 1469 N N . GLU A 1 177 ? -13.571 -12.807 12.874 1.00 84.31 177 GLU A N 1
ATOM 1470 C CA . GLU A 1 177 ? -14.787 -12.515 12.104 1.00 84.31 177 GLU A CA 1
ATOM 1471 C C . GLU A 1 177 ? -14.874 -11.042 11.718 1.00 84.31 177 GLU A C 1
ATOM 1473 O O . GLU A 1 177 ? -15.248 -10.700 10.590 1.00 84.31 177 GLU A O 1
ATOM 1478 N N . ASP A 1 178 ? -14.487 -10.158 12.635 1.00 85.81 178 ASP A N 1
ATOM 1479 C CA . ASP A 1 178 ? -14.667 -8.733 12.463 1.00 85.81 178 ASP A CA 1
ATOM 1480 C C . ASP A 1 178 ? -13.625 -8.115 11.541 1.00 85.81 178 ASP A C 1
ATOM 1482 O O . ASP A 1 178 ? -12.411 -8.317 11.635 1.00 85.81 178 ASP A O 1
ATOM 1486 N N . LYS A 1 179 ? -14.135 -7.260 10.655 1.00 86.75 179 LYS A N 1
ATOM 1487 C CA . LYS A 1 179 ? -13.317 -6.436 9.772 1.00 86.75 179 LYS A CA 1
ATOM 1488 C C . LYS A 1 179 ? -12.686 -5.316 10.587 1.00 86.75 179 LYS A C 1
ATOM 1490 O O . LYS A 1 179 ? -13.412 -4.452 11.083 1.00 86.75 179 LYS A O 1
ATOM 1495 N N . ILE A 1 180 ? -11.359 -5.305 10.613 1.00 86.50 180 ILE A N 1
ATOM 1496 C CA . ILE A 1 180 ? -10.552 -4.244 11.206 1.00 86.50 180 ILE A CA 1
ATOM 1497 C C . ILE A 1 180 ? -9.731 -3.527 10.136 1.00 86.50 180 ILE A C 1
ATOM 1499 O O . ILE A 1 180 ? -9.265 -4.148 9.174 1.00 86.50 180 ILE A O 1
ATOM 1503 N N . TYR A 1 181 ? -9.584 -2.218 10.292 1.00 88.94 181 TYR A N 1
ATOM 1504 C CA . TYR A 1 181 ? -8.775 -1.362 9.428 1.00 88.94 181 TYR A CA 1
ATOM 1505 C C . TYR A 1 181 ? -7.481 -0.949 10.136 1.00 88.94 181 TYR A C 1
ATOM 1507 O O . TYR A 1 181 ? -7.384 -1.012 11.363 1.00 88.94 181 TYR A O 1
ATOM 1515 N N . LYS A 1 182 ? -6.481 -0.523 9.358 1.00 87.31 182 LYS A N 1
ATOM 1516 C CA . LYS A 1 182 ? -5.234 0.022 9.901 1.00 87.31 182 LYS A CA 1
ATOM 1517 C C . LYS A 1 182 ? -5.526 1.145 10.904 1.00 87.31 182 LYS A C 1
ATOM 1519 O O . LYS A 1 182 ? -6.431 1.951 10.691 1.00 87.31 182 LYS A O 1
ATOM 1524 N N . ASP A 1 183 ? -4.769 1.144 12.000 1.00 83.81 183 ASP A N 1
ATOM 1525 C CA . ASP A 1 183 ? -4.817 2.123 13.092 1.00 83.81 183 ASP A CA 1
ATOM 1526 C C . ASP A 1 183 ? -6.124 2.173 13.899 1.00 83.81 183 ASP A C 1
ATOM 1528 O O . ASP A 1 183 ? -6.250 2.990 14.816 1.00 83.81 183 ASP A O 1
ATOM 1532 N N . GLU A 1 184 ? -7.076 1.265 13.649 1.00 88.12 184 GLU A N 1
ATOM 1533 C CA . GLU A 1 184 ? -8.204 1.078 14.560 1.00 88.12 184 GLU A CA 1
ATOM 1534 C C . GLU A 1 184 ? -7.715 0.571 15.923 1.00 88.12 184 GLU A C 1
ATOM 1536 O O . GLU A 1 184 ? -6.815 -0.269 16.027 1.00 88.12 184 GLU A O 1
ATOM 1541 N N . VAL A 1 185 ? -8.305 1.122 16.987 1.00 89.06 185 VAL A N 1
ATOM 1542 C CA . VAL A 1 185 ? -7.900 0.859 18.370 1.00 89.06 185 VAL A CA 1
ATOM 1543 C C . VAL A 1 185 ? -8.760 -0.248 18.965 1.00 89.06 185 VAL A C 1
ATOM 1545 O O . VAL A 1 185 ? -9.992 -0.172 18.941 1.00 89.06 185 VAL A O 1
ATOM 1548 N N . ILE A 1 186 ? -8.093 -1.245 19.540 1.00 90.69 186 ILE A N 1
ATOM 1549 C CA . ILE A 1 186 ? -8.691 -2.373 20.245 1.00 90.69 186 ILE A CA 1
ATOM 1550 C C . ILE A 1 186 ? -8.423 -2.226 21.744 1.00 90.69 186 ILE A C 1
ATOM 1552 O O . ILE A 1 186 ? -7.293 -1.979 22.174 1.00 90.69 186 ILE A O 1
ATOM 1556 N N . TYR A 1 187 ? -9.471 -2.412 22.533 1.00 91.62 187 TYR A N 1
ATOM 1557 C CA . TYR A 1 187 ? -9.487 -2.348 23.986 1.00 91.62 187 TYR A CA 1
ATOM 1558 C C . TYR A 1 187 ? -9.700 -3.746 24.550 1.00 91.62 187 TYR A C 1
ATOM 1560 O O . TYR A 1 187 ? -10.613 -4.453 24.127 1.00 91.62 187 TYR A O 1
ATOM 1568 N N . PHE A 1 188 ? -8.887 -4.118 25.528 1.00 91.88 188 PHE A N 1
ATOM 1569 C CA . PHE A 1 188 ? -8.931 -5.408 26.201 1.00 91.88 188 PHE A CA 1
ATOM 1570 C C . PHE A 1 188 ? -9.392 -5.224 27.637 1.00 91.88 188 PHE A C 1
ATOM 1572 O O . PHE A 1 188 ? -8.845 -4.382 28.346 1.00 91.88 188 PHE A O 1
ATOM 1579 N N . PHE A 1 189 ? -10.344 -6.034 28.083 1.00 92.31 189 PHE A N 1
ATOM 1580 C CA . PHE A 1 189 ? -10.820 -6.057 29.462 1.00 92.31 189 PHE A CA 1
ATOM 1581 C C . PHE A 1 189 ? -10.649 -7.447 30.053 1.00 92.31 189 PHE A C 1
ATOM 1583 O O . PHE A 1 189 ? -10.945 -8.457 29.411 1.00 92.31 189 PHE A O 1
ATOM 1590 N N . ASN A 1 190 ? -10.194 -7.491 31.304 1.00 91.38 190 ASN A N 1
ATOM 1591 C CA . ASN A 1 190 ? -10.083 -8.740 32.034 1.00 91.38 190 ASN A CA 1
ATOM 1592 C C . ASN A 1 190 ? -11.491 -9.295 32.303 1.00 91.38 190 ASN A C 1
ATOM 1594 O O . ASN A 1 190 ? -12.308 -8.664 32.978 1.00 91.38 190 ASN A O 1
ATOM 1598 N N . LYS A 1 191 ? -11.758 -10.492 31.774 1.00 89.12 191 LYS A N 1
ATOM 1599 C CA . LYS A 1 191 ? -13.038 -11.190 31.904 1.00 89.12 191 LYS A CA 1
ATOM 1600 C C . LYS A 1 191 ? -13.436 -11.416 33.361 1.00 89.12 191 LYS A C 1
ATOM 1602 O O . LYS A 1 191 ? -14.599 -11.210 33.690 1.00 89.12 191 LYS A O 1
ATOM 1607 N N . ASN A 1 192 ? -12.479 -11.734 34.233 1.00 87.69 192 ASN A N 1
ATOM 1608 C CA . ASN A 1 192 ? -12.728 -12.004 35.650 1.00 87.69 192 ASN A CA 1
ATOM 1609 C C . ASN A 1 192 ? -13.274 -10.771 36.383 1.00 87.69 192 ASN A C 1
ATOM 1611 O O . ASN A 1 192 ? -14.130 -10.913 37.246 1.00 87.69 192 ASN A O 1
ATOM 1615 N N . ILE A 1 193 ? -12.841 -9.563 36.003 1.00 86.81 193 ILE A N 1
ATOM 1616 C CA . ILE A 1 193 ? -13.362 -8.309 36.575 1.00 86.81 193 ILE A CA 1
ATOM 1617 C C . ILE A 1 193 ? -14.807 -8.074 36.124 1.00 86.81 193 ILE A C 1
ATOM 1619 O O . ILE A 1 193 ? -15.639 -7.638 36.910 1.00 86.81 193 ILE A O 1
ATOM 1623 N N . LEU A 1 194 ? -15.119 -8.376 34.862 1.00 86.19 194 LEU A N 1
ATOM 1624 C CA . LEU A 1 194 ? -16.438 -8.107 34.283 1.00 86.19 194 LEU A CA 1
ATOM 1625 C C . LEU A 1 194 ? -17.532 -9.072 34.760 1.00 86.19 194 LEU A C 1
ATOM 1627 O O . LEU A 1 194 ? -18.702 -8.691 34.781 1.00 86.19 194 LEU A O 1
ATOM 1631 N N . ILE A 1 195 ? -17.170 -10.303 35.131 1.00 82.44 195 ILE A N 1
ATOM 1632 C CA . ILE A 1 195 ? -18.122 -11.304 35.643 1.00 82.44 195 ILE A CA 1
ATOM 1633 C C . ILE A 1 195 ? -18.240 -11.292 37.171 1.00 82.44 195 ILE A C 1
ATOM 1635 O O . ILE A 1 195 ? -19.248 -11.748 37.705 1.00 82.44 195 ILE A O 1
ATOM 1639 N N . ASN A 1 196 ? -17.228 -10.787 37.881 1.00 79.44 196 ASN A N 1
ATOM 1640 C CA . ASN A 1 196 ? -17.217 -10.793 39.336 1.00 79.44 196 ASN A CA 1
ATOM 1641 C C . ASN A 1 196 ? -18.070 -9.645 39.894 1.00 79.44 196 ASN A C 1
ATOM 1643 O O . ASN A 1 196 ? -17.871 -8.471 39.582 1.00 79.44 196 ASN A O 1
ATOM 1647 N N . THR A 1 197 ? -19.025 -9.999 40.754 1.00 71.62 197 THR A N 1
ATOM 1648 C CA . THR A 1 197 ? -20.014 -9.071 41.296 1.00 71.62 197 THR A CA 1
ATOM 1649 C C . THR A 1 197 ? -19.452 -8.074 42.307 1.00 71.62 197 THR A C 1
ATOM 1651 O O . THR A 1 197 ? -20.153 -7.117 42.641 1.00 71.62 197 THR A O 1
ATOM 1654 N N . THR A 1 198 ? -18.217 -8.257 42.780 1.00 75.38 198 THR A N 1
ATOM 1655 C CA . THR A 1 198 ? -17.550 -7.321 43.698 1.00 75.38 198 THR A CA 1
ATOM 1656 C C . THR A 1 198 ? -17.042 -6.060 42.999 1.00 75.38 198 THR A C 1
ATOM 1658 O O . THR A 1 198 ? -16.880 -5.026 43.649 1.00 75.38 198 THR A O 1
ATOM 1661 N N . TYR A 1 199 ? -16.823 -6.107 41.681 1.00 81.50 199 TYR A N 1
ATOM 1662 C CA . TYR A 1 199 ? -16.343 -4.963 40.912 1.00 81.50 199 TYR A CA 1
ATOM 1663 C C . TYR A 1 199 ? -17.508 -4.175 40.300 1.00 81.50 199 TYR A C 1
ATOM 1665 O O . TYR A 1 199 ? -18.414 -4.720 39.665 1.00 81.50 199 TYR A O 1
ATOM 1673 N N . ASN A 1 200 ? -17.455 -2.852 40.468 1.00 83.56 200 ASN A N 1
ATOM 1674 C CA . ASN A 1 200 ? -18.449 -1.915 39.931 1.00 83.56 200 ASN A CA 1
ATOM 1675 C C . ASN A 1 200 ? -17.945 -1.139 38.707 1.00 83.56 200 ASN A C 1
ATOM 1677 O O . ASN A 1 200 ? -18.712 -0.437 38.050 1.00 83.56 200 ASN A O 1
ATOM 1681 N N . TYR A 1 201 ? -16.662 -1.272 38.380 1.00 89.62 201 TYR A N 1
ATOM 1682 C CA . TYR A 1 201 ? -16.070 -0.722 37.171 1.00 89.62 201 TYR A CA 1
ATOM 1683 C C . TYR A 1 201 ? -14.943 -1.628 36.669 1.00 89.62 201 TYR A C 1
ATOM 1685 O O . TYR A 1 201 ? -14.393 -2.433 37.420 1.00 89.62 201 TYR A O 1
ATOM 1693 N N . ALA A 1 202 ? -14.594 -1.477 35.395 1.00 91.25 202 ALA A N 1
ATOM 1694 C CA . ALA A 1 202 ? -13.467 -2.143 34.769 1.00 91.25 202 ALA A CA 1
ATOM 1695 C C . ALA A 1 202 ? -12.706 -1.154 33.882 1.00 91.25 202 ALA A C 1
ATOM 1697 O O . ALA A 1 202 ? -13.257 -0.575 32.939 1.00 91.25 202 ALA A O 1
ATOM 1698 N N . SER A 1 203 ? -11.421 -0.988 34.173 1.00 91.19 203 SER A N 1
ATOM 1699 C CA . SER A 1 203 ? -10.469 -0.338 33.274 1.00 91.19 203 SER A CA 1
ATOM 1700 C C . SER A 1 203 ? -9.951 -1.358 32.257 1.00 91.19 203 SER A C 1
ATOM 1702 O O . SER A 1 203 ? -9.814 -2.537 32.597 1.00 91.19 203 SER A O 1
ATOM 1704 N N . PRO A 1 204 ? -9.638 -0.951 31.015 1.00 91.88 204 PRO A N 1
ATOM 1705 C CA . PRO A 1 204 ? -9.014 -1.865 30.078 1.00 91.88 204 PRO A CA 1
ATOM 1706 C C . PRO A 1 204 ? -7.615 -2.230 30.571 1.00 91.88 204 PRO A C 1
ATOM 1708 O O . PRO A 1 204 ? -6.831 -1.369 30.968 1.00 91.88 204 PRO A O 1
ATOM 1711 N N . CYS A 1 205 ? -7.304 -3.518 30.513 1.00 90.12 205 CYS A N 1
ATOM 1712 C CA . CYS A 1 205 ? -5.989 -4.058 30.826 1.00 90.12 205 CYS A CA 1
ATOM 1713 C C . CYS A 1 205 ? -4.997 -3.878 29.669 1.00 90.12 205 CYS A C 1
ATOM 1715 O O . CYS A 1 205 ? -3.795 -4.013 29.869 1.00 90.12 205 CYS A O 1
ATOM 1717 N N . GLY A 1 206 ? -5.472 -3.547 28.466 1.00 89.25 206 GLY A N 1
ATOM 1718 C CA . GLY A 1 206 ? -4.625 -3.227 27.324 1.00 89.25 206 GLY A CA 1
ATOM 1719 C C . GLY A 1 206 ? -5.362 -2.397 26.280 1.00 89.25 206 GLY A C 1
ATOM 1720 O O . GLY A 1 206 ? -6.560 -2.578 26.063 1.00 89.25 206 GLY A O 1
ATOM 1721 N N . VAL A 1 207 ? -4.638 -1.491 25.626 1.00 89.56 207 VAL A N 1
ATOM 1722 C CA . VAL A 1 207 ? -5.136 -0.673 24.515 1.00 89.56 207 VAL A CA 1
ATOM 1723 C C . VAL A 1 207 ? -4.083 -0.715 23.419 1.00 89.56 207 VAL A C 1
ATOM 1725 O O . VAL A 1 207 ? -2.923 -0.416 23.691 1.00 89.56 207 VAL A O 1
ATOM 1728 N N . TYR A 1 208 ? -4.463 -1.124 22.210 1.00 88.06 208 TYR A N 1
ATOM 1729 C CA . TYR A 1 208 ? -3.521 -1.326 21.108 1.00 88.06 208 TYR A CA 1
ATOM 1730 C C . TYR A 1 208 ? -4.097 -0.843 19.787 1.00 88.06 208 TYR A C 1
ATOM 1732 O O . TYR A 1 208 ? -5.283 -1.026 19.517 1.00 88.06 208 TYR A O 1
ATOM 1740 N N . LYS A 1 209 ? -3.241 -0.287 18.932 1.00 88.56 209 LYS A N 1
ATOM 1741 C CA . LYS A 1 209 ? -3.570 -0.079 17.518 1.00 88.56 209 LYS A CA 1
ATOM 1742 C C . LYS A 1 209 ? -3.354 -1.363 16.733 1.00 88.56 209 LYS A C 1
ATOM 1744 O O . LYS A 1 209 ? -2.350 -2.053 16.924 1.00 88.56 209 LYS A O 1
ATOM 1749 N N . ALA A 1 210 ? -4.276 -1.669 15.835 1.00 87.81 210 ALA A N 1
ATOM 1750 C CA . ALA A 1 210 ? -4.129 -2.798 14.938 1.00 87.81 210 ALA A CA 1
ATOM 1751 C C . ALA A 1 210 ? -2.995 -2.549 13.931 1.00 87.81 210 ALA A C 1
ATOM 1753 O O . ALA A 1 210 ? -2.971 -1.526 13.246 1.00 87.81 210 ALA A O 1
ATOM 1754 N N . ALA A 1 211 ? -2.083 -3.511 13.815 1.00 88.12 211 ALA A N 1
ATOM 1755 C CA . ALA A 1 211 ? -1.005 -3.524 12.833 1.00 88.12 211 ALA A CA 1
ATOM 1756 C C . ALA A 1 211 ? -0.972 -4.859 12.082 1.00 88.12 211 ALA A C 1
ATOM 1758 O O . ALA A 1 211 ? -1.340 -5.911 12.609 1.00 88.12 211 ALA A O 1
ATOM 1759 N N . LEU A 1 212 ? -0.495 -4.827 10.842 1.00 89.19 212 LEU A N 1
ATOM 1760 C CA . LEU A 1 212 ? -0.356 -6.003 9.990 1.00 89.19 212 LEU A CA 1
ATOM 1761 C C . LEU A 1 212 ? 0.907 -5.863 9.141 1.00 89.19 212 LEU A C 1
ATOM 1763 O O . LEU A 1 212 ? 1.350 -4.753 8.876 1.00 89.19 212 LEU A O 1
ATOM 1767 N N . GLY A 1 213 ? 1.484 -6.983 8.704 1.00 89.25 213 GLY A N 1
ATOM 1768 C CA . GLY A 1 213 ? 2.594 -6.953 7.749 1.00 89.25 213 GLY A CA 1
ATOM 1769 C C . GLY A 1 213 ? 2.194 -6.323 6.411 1.00 89.25 213 GLY A C 1
ATOM 1770 O O . GLY A 1 213 ? 1.007 -6.199 6.105 1.00 89.25 213 GLY A O 1
ATOM 1771 N N . PHE A 1 214 ? 3.196 -5.958 5.609 1.00 92.19 214 PHE A N 1
ATOM 1772 C CA . PHE A 1 214 ? 2.979 -5.294 4.325 1.00 92.19 214 PHE A CA 1
ATOM 1773 C C . PHE A 1 214 ? 1.989 -6.052 3.416 1.00 92.19 214 PHE A C 1
ATOM 1775 O O . PHE A 1 214 ? 2.066 -7.282 3.309 1.00 92.19 214 PHE A O 1
ATOM 1782 N N . PRO A 1 215 ? 1.078 -5.331 2.737 1.00 94.31 215 PRO A N 1
ATOM 1783 C CA . PRO A 1 215 ? 0.201 -5.907 1.726 1.00 94.31 215 PRO A CA 1
ATOM 1784 C C . PRO A 1 215 ? 0.965 -6.223 0.435 1.00 94.31 215 PRO A C 1
ATOM 1786 O O . PRO A 1 215 ? 2.074 -5.742 0.210 1.00 94.31 215 PRO A O 1
ATOM 1789 N N . ASN A 1 216 ? 0.335 -6.975 -0.465 1.00 94.38 216 ASN A N 1
ATOM 1790 C CA . ASN A 1 216 ? 0.757 -7.026 -1.862 1.00 94.38 216 ASN A CA 1
ATOM 1791 C C . ASN A 1 216 ? 0.129 -5.858 -2.632 1.00 94.38 216 ASN A C 1
ATOM 1793 O O . ASN A 1 216 ? -1.057 -5.571 -2.469 1.00 94.38 216 ASN A O 1
ATOM 1797 N N . ILE A 1 217 ? 0.908 -5.217 -3.501 1.00 97.25 217 ILE A N 1
ATOM 1798 C CA . ILE A 1 217 ? 0.396 -4.215 -4.441 1.00 97.25 217 ILE A CA 1
ATOM 1799 C C . ILE A 1 217 ? -0.108 -4.949 -5.688 1.00 97.25 217 ILE A C 1
ATOM 1801 O O . ILE A 1 217 ? 0.644 -5.696 -6.323 1.00 97.25 217 ILE A O 1
ATOM 1805 N N . GLU A 1 218 ? -1.367 -4.747 -6.057 1.00 95.50 218 GLU A N 1
ATOM 1806 C CA . GLU A 1 218 ? -1.990 -5.368 -7.233 1.00 95.50 218 GLU A CA 1
ATOM 1807 C C . GLU A 1 218 ? -2.774 -4.337 -8.039 1.00 95.50 218 GLU A C 1
ATOM 1809 O O . GLU A 1 218 ? -3.364 -3.431 -7.461 1.00 95.50 218 GLU A O 1
ATOM 1814 N N . ILE A 1 219 ? -2.817 -4.497 -9.362 1.00 96.44 219 ILE A N 1
ATOM 1815 C CA . ILE A 1 219 ? -3.763 -3.770 -10.213 1.00 96.44 219 ILE A CA 1
ATOM 1816 C C . ILE A 1 219 ? -5.026 -4.618 -10.322 1.00 96.44 219 ILE A C 1
ATOM 1818 O O . ILE A 1 219 ? -4.949 -5.802 -10.649 1.00 96.44 219 ILE A O 1
ATOM 1822 N N . MET A 1 220 ? -6.174 -4.036 -9.985 1.00 94.06 220 MET A N 1
ATOM 1823 C CA . MET A 1 220 ? -7.452 -4.742 -10.012 1.00 94.06 220 MET A CA 1
ATOM 1824 C C . MET A 1 220 ? -7.890 -5.055 -11.439 1.00 94.06 220 MET A C 1
ATOM 1826 O O . MET A 1 220 ? -7.651 -4.263 -12.345 1.00 94.06 220 MET A O 1
ATOM 1830 N N . ASP A 1 221 ? -8.538 -6.211 -11.601 1.00 92.25 221 ASP A N 1
ATOM 1831 C CA . ASP A 1 221 ? -9.182 -6.656 -12.843 1.00 92.25 221 ASP A CA 1
ATOM 1832 C C . ASP A 1 221 ? -8.237 -6.701 -14.055 1.00 92.25 221 ASP A C 1
ATOM 1834 O O . ASP A 1 221 ? -8.644 -6.506 -15.200 1.00 92.25 221 ASP A O 1
ATOM 1838 N N . LYS A 1 222 ? -6.947 -6.959 -13.800 1.00 92.88 222 LYS A N 1
ATOM 1839 C CA . LYS A 1 222 ? -5.914 -7.090 -14.829 1.00 92.88 222 LYS A CA 1
ATOM 1840 C C . LYS A 1 222 ? -5.156 -8.397 -14.698 1.00 92.88 222 LYS A C 1
ATOM 1842 O O . LYS A 1 222 ? -4.787 -8.822 -13.603 1.00 92.88 222 LYS A O 1
ATOM 1847 N N . ILE A 1 223 ? -4.884 -9.004 -15.849 1.00 90.88 223 ILE A N 1
ATOM 1848 C CA . ILE A 1 223 ? -3.962 -10.129 -15.956 1.00 90.88 223 ILE A CA 1
ATOM 1849 C C . ILE A 1 223 ? -2.553 -9.552 -15.921 1.00 90.88 223 ILE A C 1
ATOM 1851 O O . ILE A 1 223 ? -2.179 -8.739 -16.764 1.00 90.88 223 ILE A O 1
ATOM 1855 N N . VAL A 1 224 ? -1.780 -9.972 -14.926 1.00 93.69 224 VAL A N 1
ATOM 1856 C CA . VAL A 1 224 ? -0.412 -9.508 -14.722 1.00 93.69 224 VAL A CA 1
ATOM 1857 C C . VAL A 1 224 ? 0.541 -10.646 -15.048 1.00 93.69 224 VAL A C 1
ATOM 1859 O O . VAL A 1 224 ? 0.545 -11.670 -14.362 1.00 93.69 224 VAL A O 1
ATOM 1862 N N . LYS A 1 225 ? 1.372 -10.452 -16.070 1.00 94.56 225 LYS A N 1
ATOM 1863 C CA . LYS A 1 225 ? 2.507 -11.334 -16.361 1.00 94.56 225 LYS A CA 1
ATOM 1864 C C . LYS A 1 225 ? 3.743 -10.829 -15.630 1.00 94.56 225 LYS A C 1
ATOM 1866 O O . LYS A 1 225 ? 3.832 -9.659 -15.266 1.00 94.56 225 LYS A O 1
ATOM 1871 N N . ILE A 1 226 ? 4.694 -11.716 -15.390 1.00 94.44 226 ILE A N 1
ATOM 1872 C CA . ILE A 1 226 ? 5.970 -11.355 -14.781 1.00 94.44 226 ILE A CA 1
ATOM 1873 C C . ILE A 1 226 ? 7.042 -11.524 -15.848 1.00 94.44 226 ILE A C 1
ATOM 1875 O O . ILE A 1 226 ? 7.165 -12.610 -16.405 1.00 94.44 226 ILE A O 1
ATOM 1879 N N . ASP A 1 227 ? 7.810 -10.466 -16.089 1.00 92.31 227 ASP A N 1
ATOM 1880 C CA . ASP A 1 227 ? 9.077 -10.537 -16.815 1.00 92.31 227 ASP A CA 1
ATOM 1881 C C . ASP A 1 227 ? 10.219 -10.161 -15.865 1.00 92.31 227 ASP A C 1
ATOM 1883 O O . ASP A 1 227 ? 10.029 -9.404 -14.903 1.00 92.31 227 ASP A O 1
ATOM 1887 N N . VAL A 1 228 ? 11.401 -10.710 -16.112 1.00 89.56 228 VAL A N 1
ATOM 1888 C CA . VAL A 1 228 ? 12.614 -10.389 -15.362 1.00 89.56 228 VAL A CA 1
ATOM 1889 C C . VAL A 1 228 ? 13.600 -9.762 -16.327 1.00 89.56 228 VAL A C 1
ATOM 1891 O O . VAL A 1 228 ? 14.010 -10.366 -17.310 1.00 89.56 228 VAL A O 1
ATOM 1894 N N . VAL A 1 229 ? 13.960 -8.519 -16.037 1.00 86.00 229 VAL A N 1
ATOM 1895 C CA . VAL A 1 229 ? 14.830 -7.702 -16.874 1.00 86.00 229 VAL A CA 1
ATOM 1896 C C . VAL A 1 229 ? 16.060 -7.384 -16.027 1.00 86.00 229 VAL A C 1
ATOM 1898 O O . VAL A 1 229 ? 16.021 -6.551 -15.117 1.00 86.00 229 VAL A O 1
ATOM 1901 N N . GLY A 1 230 ? 17.129 -8.158 -16.241 1.00 82.12 230 GLY A N 1
ATOM 1902 C CA . GLY A 1 230 ? 18.324 -8.172 -15.390 1.00 82.12 230 GLY A CA 1
ATOM 1903 C C . GLY A 1 230 ? 18.002 -8.704 -14.003 1.00 82.12 230 GLY A C 1
ATOM 1904 O O . GLY A 1 230 ? 17.647 -9.866 -13.848 1.00 82.12 230 GLY A O 1
ATOM 1905 N N . LYS A 1 231 ? 18.104 -7.848 -12.981 1.00 83.62 231 LYS A N 1
ATOM 1906 C CA . LYS A 1 231 ? 17.722 -8.186 -11.595 1.00 83.62 231 LYS A CA 1
ATOM 1907 C C . LYS A 1 231 ? 16.331 -7.675 -11.213 1.00 83.62 231 LYS A C 1
ATOM 1909 O O . LYS A 1 231 ? 15.866 -7.921 -10.100 1.00 83.62 231 LYS A O 1
ATOM 1914 N N . THR A 1 232 ? 15.661 -6.956 -12.112 1.00 88.25 232 THR A N 1
ATOM 1915 C CA . THR A 1 232 ? 14.388 -6.301 -11.821 1.00 88.25 232 THR A CA 1
ATOM 1916 C C . THR A 1 232 ? 13.222 -7.190 -12.228 1.00 88.25 232 THR A C 1
ATOM 1918 O O . THR A 1 232 ? 13.076 -7.560 -13.391 1.00 88.25 232 THR A O 1
ATOM 1921 N N . LYS A 1 233 ? 12.333 -7.473 -11.272 1.00 93.50 233 LYS A N 1
ATOM 1922 C CA . LYS A 1 233 ? 11.048 -8.127 -11.532 1.00 93.50 233 LYS A CA 1
ATOM 1923 C C . LYS A 1 233 ? 10.000 -7.100 -11.965 1.00 93.50 233 LYS A C 1
ATOM 1925 O O . LYS A 1 233 ? 9.643 -6.216 -11.182 1.00 93.50 233 LYS A O 1
ATOM 1930 N N . ILE A 1 234 ? 9.466 -7.251 -13.172 1.00 95.44 234 ILE A N 1
ATOM 1931 C CA . ILE A 1 234 ? 8.514 -6.321 -13.788 1.00 95.44 234 ILE A CA 1
ATOM 1932 C C . ILE A 1 234 ? 7.158 -7.000 -13.959 1.00 95.44 234 ILE A C 1
ATOM 1934 O O . ILE A 1 234 ? 7.062 -8.128 -14.436 1.00 95.44 234 ILE A O 1
ATOM 1938 N N . HIS A 1 235 ? 6.101 -6.300 -13.555 1.00 97.25 235 HIS A N 1
ATOM 1939 C CA . HIS A 1 235 ? 4.721 -6.763 -13.650 1.00 97.25 235 HIS A CA 1
ATOM 1940 C C . HIS A 1 235 ? 4.081 -6.165 -14.900 1.00 97.25 235 HIS A C 1
ATOM 1942 O O . HIS A 1 235 ? 3.759 -4.979 -14.941 1.00 97.25 235 HIS A O 1
ATOM 1948 N N . VAL A 1 236 ? 3.944 -6.980 -15.933 1.00 96.00 236 VAL A N 1
ATOM 1949 C CA . VAL A 1 236 ? 3.524 -6.554 -17.263 1.00 96.00 236 VAL A CA 1
ATOM 1950 C C . VAL A 1 236 ? 2.009 -6.662 -17.390 1.00 96.00 236 VAL A C 1
ATOM 1952 O O . VAL A 1 236 ? 1.424 -7.698 -17.059 1.00 96.00 236 VAL A O 1
ATOM 1955 N N . ILE A 1 237 ? 1.391 -5.581 -17.857 1.00 95.56 237 ILE A N 1
ATOM 1956 C CA . ILE A 1 237 ? -0.038 -5.474 -18.145 1.00 95.56 237 ILE A CA 1
ATOM 1957 C C . ILE A 1 237 ? -0.181 -5.069 -19.608 1.00 95.56 237 ILE A C 1
ATOM 1959 O O . ILE A 1 237 ? 0.207 -3.963 -19.989 1.00 95.56 237 ILE A O 1
ATOM 1963 N N . ASN A 1 238 ? -0.762 -5.966 -20.401 1.00 91.94 238 ASN A N 1
ATOM 1964 C CA . ASN A 1 238 ? -1.101 -5.702 -21.791 1.00 91.94 238 ASN A CA 1
ATOM 1965 C C . ASN A 1 238 ? -2.608 -5.461 -21.904 1.00 91.94 238 ASN A C 1
ATOM 1967 O O . ASN A 1 238 ? -3.402 -6.310 -21.496 1.00 91.94 238 ASN A O 1
ATOM 1971 N N . ASP A 1 239 ? -2.993 -4.320 -22.465 1.00 90.94 239 ASP A N 1
ATOM 1972 C CA . ASP A 1 239 ? -4.390 -3.912 -22.627 1.00 90.94 239 ASP A CA 1
ATOM 1973 C C . ASP A 1 239 ? -4.686 -3.459 -24.056 1.00 90.94 239 ASP A C 1
ATOM 1975 O O . ASP A 1 239 ? -3.801 -3.041 -24.788 1.00 90.94 239 ASP A O 1
ATOM 1979 N N . ASN A 1 240 ? -5.951 -3.474 -24.467 1.00 89.69 240 ASN A N 1
ATOM 1980 C CA . ASN A 1 240 ? -6.329 -2.959 -25.790 1.00 89.69 240 ASN A CA 1
ATOM 1981 C C . ASN A 1 240 ? -6.360 -1.422 -25.843 1.00 89.69 240 ASN A C 1
ATOM 1983 O O . ASN A 1 240 ? -6.257 -0.836 -26.916 1.00 89.69 240 ASN A O 1
ATOM 1987 N N . SER A 1 241 ? -6.497 -0.761 -24.693 1.00 91.19 241 SER A N 1
ATOM 1988 C CA . SER A 1 241 ? -6.491 0.695 -24.579 1.00 91.19 241 SER A CA 1
ATOM 1989 C C . SER A 1 241 ? -5.942 1.139 -23.226 1.00 91.19 241 SER A C 1
ATOM 1991 O O . SER A 1 241 ? -6.004 0.411 -22.235 1.00 91.19 241 SER A O 1
ATOM 1993 N N . PHE A 1 242 ? -5.408 2.360 -23.184 1.00 93.88 242 PHE A N 1
ATOM 1994 C CA . PHE A 1 242 ? -5.009 3.002 -21.938 1.00 93.88 242 PHE A CA 1
ATOM 1995 C C . PHE A 1 242 ? -6.176 3.765 -21.312 1.00 93.88 242 PHE A C 1
ATOM 1997 O O . PHE A 1 242 ? -7.074 4.251 -21.999 1.00 93.88 242 PHE A O 1
ATOM 2004 N N . GLY A 1 243 ? -6.143 3.919 -19.992 1.00 94.88 243 GLY A N 1
ATOM 2005 C CA . GLY A 1 243 ? -7.195 4.607 -19.263 1.00 94.88 243 GLY A CA 1
ATOM 2006 C C . GLY A 1 243 ? -6.909 4.697 -17.774 1.00 94.88 243 GLY A C 1
ATOM 2007 O O . GLY A 1 243 ? -5.769 4.894 -17.347 1.00 94.88 243 GLY A O 1
ATOM 2008 N N . TYR A 1 244 ? -7.971 4.581 -16.981 1.00 96.44 244 TYR A N 1
ATOM 2009 C CA . TYR A 1 244 ? -7.873 4.566 -15.529 1.00 96.44 244 TYR A CA 1
ATOM 2010 C C . TYR A 1 244 ? -7.634 3.155 -15.010 1.00 96.44 244 TYR A C 1
ATOM 2012 O O . TYR A 1 244 ? -8.341 2.214 -15.360 1.00 96.44 244 TYR A O 1
ATOM 2020 N N . TYR A 1 245 ? -6.676 3.052 -14.102 1.00 96.94 245 TYR A N 1
ATOM 2021 C CA . TYR A 1 245 ? -6.311 1.831 -13.408 1.00 96.94 245 TYR A CA 1
ATOM 2022 C C . TYR A 1 245 ? -6.526 2.016 -11.919 1.00 96.94 245 TYR A C 1
ATOM 2024 O O . TYR A 1 245 ? -6.343 3.112 -11.387 1.00 96.94 245 TYR A O 1
ATOM 2032 N N . HIS A 1 246 ? -6.908 0.939 -11.243 1.00 96.94 246 HIS A N 1
ATOM 2033 C CA . HIS A 1 246 ? -7.079 0.933 -9.800 1.00 96.94 246 HIS A CA 1
ATOM 2034 C C . HIS A 1 246 ? -6.088 -0.035 -9.167 1.00 96.94 246 HIS A C 1
ATOM 2036 O O . HIS A 1 246 ? -6.092 -1.228 -9.471 1.00 96.94 246 HIS A O 1
ATOM 2042 N N . ALA A 1 247 ? -5.238 0.482 -8.286 1.00 97.00 247 ALA A N 1
ATOM 2043 C CA . ALA A 1 247 ? -4.351 -0.339 -7.485 1.00 97.00 247 ALA A CA 1
ATOM 2044 C C . ALA A 1 247 ? -4.974 -0.629 -6.120 1.00 97.00 247 ALA A C 1
ATOM 2046 O O . ALA A 1 247 ? -5.552 0.245 -5.475 1.00 97.00 247 ALA A O 1
ATOM 2047 N N . ALA A 1 248 ? -4.805 -1.860 -5.659 1.00 94.94 248 ALA A N 1
ATOM 2048 C CA . ALA A 1 248 ? -5.252 -2.316 -4.359 1.00 94.94 248 ALA A CA 1
ATOM 2049 C C . ALA A 1 248 ? -4.071 -2.825 -3.532 1.00 94.94 248 ALA A C 1
ATOM 2051 O O . ALA A 1 248 ? -3.173 -3.510 -4.028 1.00 94.94 248 ALA A O 1
ATOM 2052 N N . LEU A 1 249 ? -4.122 -2.522 -2.237 1.00 95.75 249 LEU A N 1
ATOM 2053 C CA . LEU A 1 249 ? -3.246 -3.085 -1.220 1.00 95.75 249 LEU A CA 1
ATOM 2054 C C . LEU A 1 249 ? -3.917 -4.335 -0.655 1.00 95.75 249 LEU A C 1
ATOM 2056 O O . LEU A 1 249 ? -4.727 -4.260 0.271 1.00 95.75 249 LEU A O 1
ATOM 2060 N N . LYS A 1 250 ? -3.631 -5.489 -1.261 1.00 90.50 250 LYS A N 1
ATOM 2061 C CA . LYS A 1 250 ? -4.298 -6.744 -0.917 1.00 90.50 250 LYS A CA 1
ATOM 2062 C C . LYS A 1 250 ? -3.587 -7.508 0.187 1.00 90.50 250 LYS A C 1
ATOM 2064 O O . LYS A 1 250 ? -2.372 -7.700 0.195 1.00 90.50 250 LYS A O 1
ATOM 2069 N N . THR A 1 251 ? -4.409 -8.045 1.070 1.00 88.75 251 THR A N 1
ATOM 2070 C CA . THR A 1 251 ? -4.070 -9.020 2.106 1.00 88.75 251 THR A CA 1
ATOM 2071 C C . THR A 1 251 ? -5.041 -10.193 2.004 1.00 88.75 251 THR A C 1
ATOM 2073 O O . THR A 1 251 ? -6.095 -10.103 1.372 1.00 88.75 251 THR A O 1
ATOM 2076 N N . LYS A 1 252 ? -4.680 -11.331 2.599 1.00 81.75 252 LYS A N 1
ATOM 2077 C CA . LYS A 1 252 ? -5.484 -12.559 2.539 1.00 81.75 252 LYS A CA 1
ATOM 2078 C C . LYS A 1 252 ? -6.401 -12.693 3.764 1.00 81.75 252 LYS A C 1
ATOM 2080 O O . LYS A 1 252 ? -6.112 -12.150 4.830 1.00 81.75 252 LYS A O 1
ATOM 2085 N N . GLY A 1 253 ? -7.479 -13.464 3.608 1.00 82.62 253 GLY A N 1
ATOM 2086 C CA . GLY A 1 253 ? -8.399 -13.838 4.688 1.00 82.62 253 GLY A CA 1
ATOM 2087 C C . GLY A 1 253 ? -9.268 -12.688 5.211 1.00 82.62 253 GLY A C 1
ATOM 2088 O O . GLY A 1 253 ? -9.648 -11.787 4.463 1.00 82.62 253 GLY A O 1
ATOM 2089 N N . VAL A 1 254 ? -9.592 -12.727 6.507 1.00 80.94 254 VAL A N 1
ATOM 2090 C CA . VAL A 1 254 ? -10.494 -11.773 7.195 1.00 80.94 254 VAL A CA 1
ATOM 2091 C C . VAL A 1 254 ? -9.961 -10.335 7.123 1.00 80.94 254 VAL A C 1
ATOM 2093 O O . VAL A 1 254 ? -10.721 -9.381 6.970 1.00 80.94 254 VAL A O 1
ATOM 2096 N N . ASN A 1 255 ? -8.633 -10.187 7.087 1.00 85.38 255 ASN A N 1
ATOM 2097 C CA . ASN A 1 255 ? -7.939 -8.902 7.027 1.00 85.38 255 ASN A CA 1
ATOM 2098 C C . ASN A 1 255 ? -7.886 -8.276 5.625 1.00 85.38 255 ASN A C 1
ATOM 2100 O O . ASN A 1 255 ? -7.196 -7.274 5.457 1.00 85.38 255 ASN A O 1
ATOM 2104 N N . LYS A 1 256 ? -8.591 -8.815 4.618 1.00 87.06 256 LYS A N 1
ATOM 2105 C CA . LYS A 1 256 ? -8.576 -8.316 3.222 1.00 87.06 256 LYS A CA 1
ATOM 2106 C C . LYS A 1 256 ? -8.923 -6.832 3.056 1.00 87.06 256 LYS A C 1
ATOM 2108 O O . LYS A 1 256 ? -8.654 -6.247 2.014 1.00 87.06 256 LYS A O 1
ATOM 2113 N N . PHE A 1 257 ? -9.546 -6.229 4.068 1.00 86.44 257 PHE A N 1
ATOM 2114 C CA . PHE A 1 257 ? -9.925 -4.817 4.077 1.00 86.44 257 PHE A CA 1
ATOM 2115 C C . PHE A 1 257 ? -9.005 -3.930 4.921 1.00 86.44 257 PHE A C 1
ATOM 2117 O O . PHE A 1 257 ? -9.228 -2.724 4.962 1.00 86.44 257 PHE A O 1
ATOM 2124 N N . PHE A 1 258 ? -7.976 -4.495 5.556 1.00 91.12 258 PHE A N 1
ATOM 2125 C CA . PHE A 1 258 ? -7.133 -3.800 6.529 1.00 91.12 258 PHE A CA 1
ATOM 2126 C C . PHE A 1 258 ? -6.535 -2.500 5.975 1.00 91.12 258 PHE A C 1
ATOM 2128 O O . PHE A 1 258 ? -6.658 -1.444 6.590 1.00 91.12 258 PHE A O 1
ATOM 2135 N N . PHE A 1 259 ? -5.989 -2.560 4.758 1.00 93.44 259 PHE A N 1
ATOM 2136 C CA . PHE A 1 259 ? -5.374 -1.424 4.066 1.00 93.44 259 PHE A CA 1
ATOM 2137 C C . PHE A 1 259 ? -6.331 -0.710 3.091 1.00 93.44 259 PHE A C 1
ATOM 2139 O O . PHE A 1 259 ? -5.891 0.034 2.222 1.00 93.44 259 PHE A O 1
ATOM 2146 N N . LYS A 1 260 ? -7.654 -0.920 3.186 1.00 90.00 260 LYS A N 1
ATOM 2147 C CA . LYS A 1 260 ? -8.623 -0.384 2.203 1.00 90.00 260 LYS A CA 1
ATOM 2148 C C . LYS A 1 260 ? -8.661 1.151 2.147 1.00 90.00 260 LYS A C 1
ATOM 2150 O O . LYS A 1 260 ? -9.023 1.704 1.114 1.00 90.00 260 LYS A O 1
ATOM 2155 N N . LYS A 1 261 ? -8.354 1.818 3.263 1.00 89.94 261 LYS A N 1
ATOM 2156 C CA . LYS A 1 261 ? -8.374 3.287 3.392 1.00 89.94 261 LYS A CA 1
ATOM 2157 C C . LYS A 1 261 ? -7.010 3.932 3.132 1.00 89.94 261 LYS A C 1
ATOM 2159 O O . LYS A 1 261 ? -6.903 5.146 3.206 1.00 89.94 261 LYS A O 1
ATOM 2164 N N . GLU A 1 262 ? -5.994 3.123 2.865 1.00 94.12 262 GLU A N 1
ATOM 2165 C CA . GLU A 1 262 ? -4.626 3.594 2.704 1.00 94.12 262 GLU A CA 1
ATOM 2166 C C . GLU A 1 262 ? -4.358 4.058 1.280 1.00 94.12 262 GLU A C 1
ATOM 2168 O O . GLU A 1 262 ? -4.944 3.547 0.321 1.00 94.12 262 GLU A O 1
ATOM 2173 N N . GLU A 1 263 ? -3.420 4.988 1.153 1.00 94.81 263 GLU A N 1
ATOM 2174 C CA . GLU A 1 263 ? -3.068 5.607 -0.116 1.00 94.81 263 GLU A CA 1
ATOM 2175 C C . GLU A 1 263 ? -1.726 5.102 -0.644 1.00 94.81 263 GLU A C 1
ATOM 2177 O O . GLU A 1 263 ? -0.766 4.879 0.099 1.00 94.81 263 GLU A O 1
ATOM 2182 N N . ILE A 1 264 ? -1.655 4.939 -1.962 1.00 97.50 264 ILE A N 1
ATOM 2183 C CA . ILE A 1 264 ? -0.415 4.646 -2.678 1.00 97.50 264 ILE A CA 1
ATOM 2184 C C . ILE A 1 264 ? 0.140 5.901 -3.350 1.00 97.50 264 ILE A C 1
ATOM 2186 O O . ILE A 1 264 ? -0.593 6.832 -3.678 1.00 97.50 264 ILE A O 1
ATOM 2190 N N . LYS A 1 265 ? 1.439 5.879 -3.649 1.00 98.06 265 LYS A N 1
ATOM 2191 C CA . LYS A 1 265 ? 2.060 6.832 -4.577 1.00 98.06 265 LYS A CA 1
ATOM 2192 C C . LYS A 1 265 ? 2.472 6.111 -5.848 1.00 98.06 265 LYS A C 1
ATOM 2194 O O . LYS A 1 265 ? 2.949 4.976 -5.785 1.00 98.06 265 LYS A O 1
ATOM 2199 N N . VAL A 1 266 ? 2.303 6.776 -6.983 1.00 98.38 266 VAL A N 1
ATOM 2200 C CA . VAL A 1 266 ? 2.628 6.239 -8.305 1.00 98.38 266 VAL A CA 1
ATOM 2201 C C . VAL A 1 266 ? 3.604 7.182 -8.989 1.00 98.38 266 VAL A C 1
ATOM 2203 O O . VAL A 1 266 ? 3.422 8.396 -8.949 1.00 98.38 266 VAL A O 1
ATOM 2206 N N . PHE A 1 267 ? 4.633 6.626 -9.616 1.00 98.12 267 PHE A N 1
ATOM 2207 C CA . PHE A 1 267 ? 5.650 7.381 -10.341 1.00 98.12 267 PHE A CA 1
ATOM 2208 C C . PHE A 1 267 ? 5.853 6.782 -11.725 1.00 98.12 267 PHE A C 1
ATOM 2210 O O . PHE A 1 267 ? 5.858 5.557 -11.852 1.00 98.12 267 PHE A O 1
ATOM 2217 N N . THR A 1 268 ? 6.080 7.613 -12.740 1.00 97.44 268 THR A N 1
ATOM 2218 C CA . THR A 1 268 ? 6.744 7.141 -13.958 1.00 97.44 268 THR A CA 1
ATOM 2219 C C . THR A 1 268 ? 8.163 6.709 -13.619 1.00 97.44 268 THR A C 1
ATOM 2221 O O . THR A 1 268 ? 8.752 7.161 -12.628 1.00 97.44 268 THR A O 1
ATOM 2224 N N . ALA A 1 269 ? 8.713 5.814 -14.422 1.00 96.69 269 ALA A N 1
ATOM 2225 C CA . ALA A 1 269 ? 10.052 5.313 -14.211 1.00 96.69 269 ALA A CA 1
ATOM 2226 C C . ALA A 1 269 ? 10.764 5.031 -15.529 1.00 96.69 269 ALA A C 1
ATOM 2228 O O . ALA A 1 269 ? 10.139 4.916 -16.582 1.00 96.69 269 ALA A O 1
ATOM 2229 N N . LYS A 1 270 ? 12.079 4.869 -15.433 1.00 94.25 270 LYS A N 1
ATOM 2230 C CA . LYS A 1 270 ? 12.939 4.431 -16.528 1.00 94.25 270 LYS A CA 1
ATOM 2231 C C . LYS A 1 270 ? 13.954 3.409 -16.053 1.00 94.25 270 LYS A C 1
ATOM 2233 O O . LYS A 1 270 ? 14.259 3.343 -14.858 1.00 94.25 270 LYS A O 1
ATOM 2238 N N . PHE A 1 271 ? 14.501 2.659 -17.000 1.00 91.06 271 PHE A N 1
ATOM 2239 C CA . PHE A 1 271 ? 15.740 1.935 -16.767 1.00 91.06 271 PHE A CA 1
ATOM 2240 C C . PHE A 1 271 ? 16.928 2.902 -16.711 1.00 91.06 271 PHE A C 1
ATOM 2242 O O . PHE A 1 271 ? 17.022 3.824 -17.524 1.00 91.06 271 PHE A O 1
ATOM 2249 N N . ASP A 1 272 ? 17.837 2.687 -15.762 1.00 87.56 272 ASP A N 1
ATOM 2250 C CA . ASP A 1 272 ? 19.192 3.242 -15.826 1.00 87.56 272 ASP A CA 1
ATOM 2251 C C . ASP A 1 272 ? 20.109 2.379 -16.710 1.00 87.56 272 ASP A C 1
ATOM 2253 O O . ASP A 1 272 ? 19.721 1.309 -17.173 1.00 87.56 272 ASP A O 1
ATOM 2257 N N . ASP A 1 273 ? 21.355 2.813 -16.915 1.00 78.75 273 ASP A N 1
ATOM 2258 C CA . ASP A 1 273 ? 22.344 2.095 -17.736 1.00 78.75 273 ASP A CA 1
ATOM 2259 C C . ASP A 1 273 ? 22.674 0.669 -17.242 1.00 78.75 273 ASP A C 1
ATOM 2261 O O . ASP A 1 273 ? 23.296 -0.113 -17.963 1.00 78.75 273 ASP A O 1
ATOM 2265 N N . THR A 1 274 ? 22.307 0.340 -16.001 1.00 76.81 274 THR A N 1
ATOM 2266 C CA . THR A 1 274 ? 22.462 -0.980 -15.370 1.00 76.81 274 THR A CA 1
ATOM 2267 C C . THR A 1 274 ? 21.147 -1.760 -15.296 1.00 76.81 274 THR A C 1
ATOM 2269 O O . THR A 1 274 ? 21.104 -2.834 -14.694 1.00 76.81 274 THR A O 1
ATOM 2272 N N . PHE A 1 275 ? 20.083 -1.247 -15.923 1.00 79.06 275 PHE A N 1
ATOM 2273 C CA . PHE A 1 275 ? 18.718 -1.780 -15.889 1.00 79.06 275 PHE A CA 1
ATOM 2274 C C . PHE A 1 275 ? 18.087 -1.804 -14.486 1.00 79.06 275 PHE A C 1
ATOM 2276 O O . PHE A 1 275 ? 17.119 -2.531 -14.223 1.00 79.06 275 PHE A O 1
ATOM 2283 N N . GLY A 1 276 ? 18.612 -0.972 -13.586 1.00 87.44 276 GLY A N 1
ATOM 2284 C CA . GLY A 1 276 ? 17.935 -0.555 -12.367 1.00 87.44 276 GLY A CA 1
ATOM 2285 C C . GLY A 1 276 ? 16.772 0.384 -12.685 1.00 87.44 276 GLY A C 1
ATOM 2286 O O . GLY A 1 276 ? 16.648 0.896 -13.797 1.00 87.44 276 GLY A O 1
ATOM 2287 N N . ILE A 1 277 ? 15.879 0.584 -11.715 1.00 93.94 277 ILE A N 1
ATOM 2288 C CA . ILE A 1 277 ? 14.658 1.376 -11.902 1.00 93.94 277 ILE A CA 1
ATOM 2289 C C . ILE A 1 277 ? 14.800 2.722 -11.212 1.00 93.94 277 ILE A C 1
ATOM 2291 O O . ILE A 1 277 ? 14.870 2.800 -9.983 1.00 93.94 277 ILE A O 1
ATOM 2295 N N . VAL A 1 278 ? 14.759 3.785 -12.009 1.00 94.75 278 VAL A N 1
ATOM 2296 C CA . VAL A 1 278 ? 14.805 5.168 -11.532 1.00 94.75 278 VAL A CA 1
ATOM 2297 C C . VAL A 1 278 ? 13.413 5.775 -11.640 1.00 94.75 278 VAL A C 1
ATOM 2299 O O . VAL A 1 278 ? 12.794 5.746 -12.702 1.00 94.75 278 VAL A O 1
ATOM 2302 N N . ARG A 1 279 ? 12.909 6.313 -10.525 1.00 96.12 279 ARG A N 1
ATOM 2303 C CA . ARG A 1 279 ? 11.641 7.056 -10.477 1.00 96.12 279 ARG A CA 1
ATOM 2304 C C . ARG A 1 279 ? 11.844 8.449 -11.063 1.00 96.12 279 ARG A C 1
ATOM 2306 O O . ARG A 1 279 ? 12.847 9.087 -10.761 1.00 96.12 279 ARG A O 1
ATOM 2313 N N . GLU A 1 280 ? 10.883 8.913 -11.850 1.00 93.94 280 GLU A N 1
ATOM 2314 C CA . GLU A 1 280 ? 10.921 10.235 -12.477 1.00 93.94 280 GLU A CA 1
ATOM 2315 C C . GLU A 1 280 ? 9.807 11.132 -11.928 1.00 93.94 280 GLU A C 1
ATOM 2317 O O . GLU A 1 280 ? 10.002 11.807 -10.922 1.00 93.94 280 GLU A O 1
ATOM 2322 N N . ASN A 1 281 ? 8.619 11.111 -12.536 1.00 95.00 281 ASN A N 1
ATOM 2323 C CA . ASN A 1 281 ? 7.548 12.055 -12.229 1.00 95.00 281 ASN A CA 1
ATOM 2324 C C . ASN A 1 281 ? 6.436 11.381 -11.432 1.00 95.00 281 ASN A C 1
ATOM 2326 O O . ASN A 1 281 ? 6.035 10.257 -11.741 1.00 95.00 281 ASN A O 1
ATOM 2330 N N . SER A 1 282 ? 5.888 12.067 -10.429 1.00 96.38 282 SER A N 1
ATOM 2331 C CA . SER A 1 282 ? 4.701 11.579 -9.725 1.00 96.38 282 SER A CA 1
ATOM 2332 C C . SER A 1 282 ? 3.471 11.624 -10.631 1.00 96.38 282 SER A C 1
ATOM 2334 O O . SER A 1 282 ? 3.196 12.641 -11.265 1.00 96.38 282 SER A O 1
ATOM 2336 N N . ILE A 1 283 ? 2.694 10.545 -10.639 1.00 97.38 283 ILE A N 1
ATOM 2337 C CA . ILE A 1 283 ? 1.380 10.476 -11.280 1.00 97.38 283 ILE A CA 1
ATOM 2338 C C . ILE A 1 283 ? 0.325 10.790 -10.219 1.00 97.38 283 ILE A C 1
ATOM 2340 O O . ILE A 1 283 ? 0.384 10.259 -9.111 1.00 97.38 283 ILE A O 1
ATOM 2344 N N . SER A 1 284 ? -0.649 11.636 -10.563 1.00 96.31 284 SER A N 1
ATOM 2345 C CA . SER A 1 284 ? -1.762 11.960 -9.667 1.00 96.31 284 SER A CA 1
ATOM 2346 C C . SER A 1 284 ? -2.623 10.727 -9.381 1.00 96.31 284 SER A C 1
ATOM 2348 O O . SER A 1 284 ? -2.966 9.959 -10.288 1.00 96.31 284 SER A O 1
ATOM 2350 N N . VAL A 1 285 ? -2.973 10.548 -8.107 1.00 96.44 285 VAL A N 1
ATOM 2351 C CA . VAL A 1 285 ? -3.744 9.412 -7.603 1.00 96.44 285 VAL A CA 1
ATOM 2352 C C . VAL A 1 285 ? -4.946 9.933 -6.827 1.00 96.44 285 VAL A C 1
ATOM 2354 O O . VAL A 1 285 ? -4.801 10.775 -5.948 1.00 96.44 285 VAL A O 1
ATOM 2357 N N . ASN A 1 286 ? -6.130 9.393 -7.105 1.00 94.81 286 ASN A N 1
ATOM 2358 C CA . ASN A 1 286 ? -7.339 9.654 -6.324 1.00 94.81 286 ASN A CA 1
ATOM 2359 C C . ASN A 1 286 ? -7.969 8.321 -5.912 1.00 94.81 286 ASN A C 1
ATOM 2361 O O . ASN A 1 286 ? -8.347 7.529 -6.777 1.00 94.81 286 ASN A O 1
ATOM 2365 N N . LYS A 1 287 ? -8.061 8.044 -4.603 1.00 93.69 287 LYS A N 1
ATOM 2366 C CA . LYS A 1 287 ? -8.568 6.765 -4.058 1.00 93.69 287 LYS A CA 1
ATOM 2367 C C . LYS A 1 287 ? -7.898 5.550 -4.720 1.00 93.69 287 LYS A C 1
ATOM 2369 O O . LYS A 1 287 ? -8.570 4.631 -5.191 1.00 93.69 287 LYS A O 1
ATOM 2374 N N . ASN A 1 288 ? -6.568 5.585 -4.819 1.00 96.50 288 ASN A N 1
ATOM 2375 C CA . ASN A 1 288 ? -5.732 4.579 -5.490 1.00 96.50 288 ASN A CA 1
ATOM 2376 C C . ASN A 1 288 ? -6.080 4.326 -6.970 1.00 96.50 288 ASN A C 1
ATOM 2378 O O . ASN A 1 288 ? -5.745 3.275 -7.520 1.00 96.50 288 ASN A O 1
ATOM 2382 N N . LYS A 1 289 ? -6.766 5.267 -7.630 1.00 97.38 289 LYS A N 1
ATOM 2383 C CA . LYS A 1 289 ? -6.964 5.281 -9.081 1.00 97.38 289 LYS A CA 1
ATOM 2384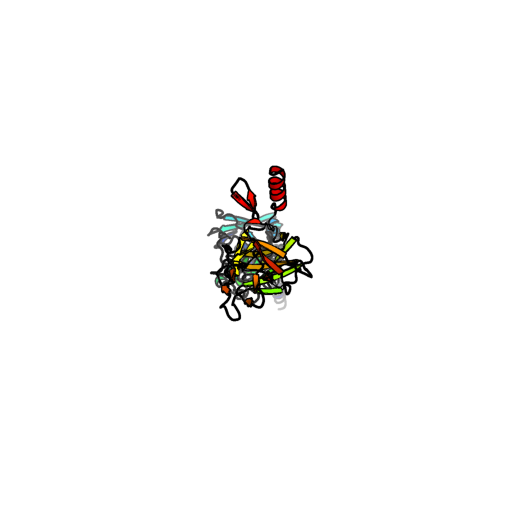 C C . LYS A 1 289 ? -6.000 6.261 -9.731 1.00 97.38 289 LYS A C 1
ATOM 2386 O O . LYS A 1 289 ? -5.833 7.371 -9.232 1.00 97.38 289 LYS A O 1
ATOM 2391 N N . PHE A 1 290 ? -5.406 5.866 -10.848 1.00 97.50 290 PHE A N 1
ATOM 2392 C CA . PHE A 1 290 ? -4.466 6.679 -11.619 1.00 97.50 290 PHE A CA 1
ATOM 2393 C C . PHE A 1 290 ? -4.681 6.459 -13.118 1.00 97.50 290 PHE A C 1
ATOM 2395 O O . PHE A 1 290 ? -5.230 5.435 -13.526 1.00 97.50 290 PHE A O 1
ATOM 2402 N N . LYS A 1 291 ? -4.279 7.430 -13.940 1.00 97.00 291 LYS A N 1
ATOM 2403 C CA . LYS A 1 291 ? -4.434 7.374 -15.399 1.00 97.00 291 LYS A CA 1
ATOM 2404 C C . LYS A 1 291 ? -3.099 7.046 -16.057 1.00 97.00 291 LYS A C 1
ATOM 2406 O O . LYS A 1 291 ? -2.101 7.706 -15.782 1.00 97.00 291 LYS A O 1
ATOM 2411 N N . ILE A 1 292 ? -3.106 6.074 -16.961 1.00 96.31 292 ILE A N 1
ATOM 2412 C CA . ILE A 1 292 ? -2.021 5.834 -17.916 1.00 96.31 292 ILE A CA 1
ATOM 2413 C C . ILE A 1 292 ? -2.529 6.273 -19.288 1.00 96.31 292 ILE A C 1
ATOM 2415 O O . ILE A 1 292 ? -3.704 6.100 -19.598 1.00 96.31 292 ILE A O 1
ATOM 2419 N N . GLN A 1 293 ? -1.670 6.910 -20.081 1.00 93.44 293 GLN A N 1
ATOM 2420 C CA . GLN A 1 293 ? -2.039 7.474 -21.390 1.00 93.44 293 GLN A CA 1
ATOM 2421 C C . GLN A 1 293 ? -1.225 6.889 -22.544 1.00 93.44 293 GLN A C 1
ATOM 2423 O O . GLN A 1 293 ? -1.627 6.989 -23.697 1.00 93.44 293 GLN A O 1
ATOM 2428 N N . LYS A 1 294 ? -0.070 6.300 -22.237 1.00 92.69 294 LYS A N 1
ATOM 2429 C CA . LYS A 1 294 ? 0.872 5.744 -23.204 1.00 92.69 294 LYS A CA 1
ATOM 2430 C C . LYS A 1 294 ? 1.635 4.587 -22.577 1.00 92.69 294 LYS A C 1
ATOM 2432 O O . LYS A 1 294 ? 1.655 4.465 -21.350 1.00 92.69 294 LYS A O 1
ATOM 2437 N N . THR A 1 295 ? 2.306 3.806 -23.422 1.00 92.25 295 THR A N 1
ATOM 2438 C CA . THR A 1 295 ? 3.220 2.750 -22.987 1.00 92.25 295 THR A CA 1
ATOM 2439 C C . THR A 1 295 ? 4.252 3.339 -22.040 1.00 92.25 295 THR A C 1
ATOM 2441 O O . THR A 1 295 ? 4.906 4.330 -22.380 1.00 92.25 295 THR A O 1
ATOM 2444 N N . ASN A 1 296 ? 4.352 2.780 -20.837 1.00 93.62 296 ASN A N 1
ATOM 2445 C CA . ASN A 1 296 ? 5.248 3.318 -19.828 1.00 93.62 296 ASN A CA 1
ATOM 2446 C C . ASN A 1 296 ? 5.586 2.306 -18.734 1.00 93.62 296 ASN A C 1
ATOM 2448 O O . ASN A 1 296 ? 4.802 1.410 -18.409 1.00 93.62 296 ASN A O 1
ATOM 2452 N N . LEU A 1 297 ? 6.740 2.526 -18.116 1.00 96.06 297 LEU A N 1
ATOM 2453 C CA . LEU A 1 297 ? 7.142 1.889 -16.877 1.00 96.06 297 LEU A CA 1
ATOM 2454 C C . LEU A 1 297 ? 6.689 2.769 -15.703 1.00 96.06 297 LEU A C 1
ATOM 2456 O O . LEU A 1 297 ? 6.885 3.987 -15.709 1.00 96.06 297 LEU A O 1
ATOM 2460 N N . ILE A 1 298 ? 6.086 2.162 -14.685 1.00 97.31 298 ILE A N 1
ATOM 2461 C CA . ILE A 1 298 ? 5.694 2.859 -13.460 1.00 97.31 298 ILE A CA 1
ATOM 2462 C C . ILE A 1 298 ? 6.152 2.105 -12.217 1.00 97.31 298 ILE A C 1
ATOM 2464 O O . ILE A 1 298 ? 6.261 0.877 -12.204 1.00 97.31 298 ILE A O 1
ATOM 2468 N N . VAL A 1 299 ? 6.354 2.843 -11.132 1.00 98.31 299 VAL A N 1
ATOM 2469 C CA . VAL A 1 299 ? 6.572 2.285 -9.798 1.00 98.31 299 VAL A CA 1
ATOM 2470 C C . VAL A 1 299 ? 5.439 2.717 -8.892 1.00 98.31 299 VAL A C 1
ATOM 2472 O O . VAL A 1 299 ? 5.188 3.909 -8.714 1.00 98.31 299 VAL A O 1
ATOM 2475 N N . ILE A 1 300 ? 4.784 1.736 -8.281 1.00 98.38 300 ILE A N 1
ATOM 2476 C CA . ILE A 1 300 ? 3.804 1.966 -7.226 1.00 98.38 300 ILE A CA 1
ATOM 2477 C C . ILE A 1 300 ? 4.482 1.717 -5.889 1.00 98.38 300 ILE A C 1
ATOM 2479 O O . ILE A 1 300 ? 5.116 0.679 -5.697 1.00 98.38 300 ILE A O 1
ATOM 2483 N N . THR A 1 301 ? 4.342 2.658 -4.963 1.00 97.81 301 THR A N 1
ATOM 2484 C CA . THR A 1 301 ? 4.908 2.569 -3.616 1.00 97.81 301 THR A CA 1
ATOM 2485 C C . THR A 1 301 ? 3.826 2.707 -2.560 1.00 97.81 301 THR A C 1
ATOM 2487 O O . THR A 1 301 ? 2.910 3.518 -2.712 1.00 97.81 301 THR A O 1
ATOM 2490 N N . TYR A 1 302 ? 3.972 1.960 -1.472 1.00 97.38 302 TYR A N 1
ATOM 2491 C CA . TYR A 1 302 ? 3.148 2.084 -0.276 1.00 97.38 302 TYR A CA 1
ATOM 2492 C C . TYR A 1 302 ? 4.047 2.219 0.950 1.00 97.38 302 TYR A C 1
ATOM 2494 O O . TYR A 1 302 ? 4.961 1.412 1.141 1.00 97.38 302 TYR A O 1
ATOM 2502 N N . ALA A 1 303 ? 3.797 3.241 1.765 1.00 95.06 303 ALA A N 1
ATOM 2503 C CA . ALA A 1 303 ? 4.518 3.483 3.006 1.00 95.06 303 ALA A CA 1
ATOM 2504 C C . ALA A 1 303 ? 3.695 2.979 4.196 1.00 95.06 303 ALA A C 1
ATOM 2506 O O . ALA A 1 303 ? 2.508 3.269 4.309 1.00 95.06 303 ALA A O 1
ATOM 2507 N N . CYS A 1 304 ? 4.337 2.227 5.083 1.00 91.50 304 CYS A N 1
ATOM 2508 C CA . CYS A 1 304 ? 3.729 1.744 6.311 1.00 91.50 304 CYS A CA 1
ATOM 2509 C C . CYS A 1 304 ? 4.791 1.656 7.404 1.00 91.50 304 CYS A C 1
ATOM 2511 O O . CYS A 1 304 ? 5.651 0.775 7.425 1.00 91.50 304 CYS A O 1
ATOM 2513 N N . ASP A 1 305 ? 4.699 2.596 8.322 1.00 85.69 305 ASP A N 1
ATOM 2514 C CA . ASP A 1 305 ? 5.494 2.756 9.528 1.00 85.69 305 ASP A CA 1
ATOM 2515 C C . ASP A 1 305 ? 5.277 1.643 10.558 1.00 85.69 305 ASP A C 1
ATOM 2517 O O . ASP A 1 305 ? 6.218 1.286 11.276 1.00 85.69 305 ASP A O 1
ATOM 2521 N N . THR A 1 306 ? 4.075 1.063 10.574 1.00 85.12 306 THR A N 1
ATOM 2522 C CA . THR A 1 306 ? 3.638 0.033 11.528 1.00 85.12 306 THR A CA 1
ATOM 2523 C C . THR A 1 306 ? 3.777 -1.402 11.009 1.00 85.12 306 THR A C 1
ATOM 2525 O O . THR A 1 306 ? 3.711 -2.352 11.790 1.00 85.12 306 THR A O 1
ATOM 2528 N N . CYS A 1 307 ? 4.009 -1.582 9.704 1.00 85.62 307 CYS A N 1
ATOM 2529 C CA . CYS A 1 307 ? 4.025 -2.902 9.068 1.00 85.62 307 CYS A CA 1
ATOM 2530 C C . CYS A 1 307 ? 5.317 -3.686 9.316 1.00 85.62 307 CYS A C 1
ATOM 2532 O O . CYS A 1 307 ? 5.312 -4.920 9.287 1.00 85.62 307 CYS A O 1
ATOM 2534 N N . HIS A 1 308 ? 6.432 -2.985 9.529 1.00 84.25 308 HIS A N 1
ATOM 2535 C CA . HIS A 1 308 ? 7.732 -3.590 9.790 1.00 84.25 308 HIS A CA 1
ATOM 2536 C C . HIS A 1 308 ? 8.638 -2.641 10.591 1.00 84.25 308 HIS A C 1
ATOM 2538 O O . HIS A 1 308 ? 8.511 -1.415 10.532 1.00 84.25 308 HIS A O 1
ATOM 2544 N N . LYS A 1 309 ? 9.585 -3.213 11.348 1.00 79.44 309 LYS A N 1
ATOM 2545 C CA . LYS A 1 309 ? 10.498 -2.434 12.202 1.00 79.44 309 LYS A CA 1
ATOM 2546 C C . LYS A 1 309 ? 11.445 -1.559 11.374 1.00 79.44 309 LYS A C 1
ATOM 2548 O O . LYS A 1 309 ? 11.488 -0.352 11.581 1.00 79.44 309 LYS A O 1
ATOM 2553 N N . THR A 1 310 ? 12.157 -2.171 10.425 1.00 85.06 310 THR A N 1
ATOM 2554 C CA . THR A 1 310 ? 13.184 -1.510 9.597 1.00 85.06 310 THR A CA 1
ATOM 2555 C C . THR A 1 310 ? 12.642 -0.977 8.269 1.00 85.06 310 THR A C 1
ATOM 2557 O O . THR A 1 310 ? 12.811 0.192 7.949 1.00 85.06 310 THR A O 1
ATOM 2560 N N . ILE A 1 311 ? 11.954 -1.820 7.498 1.00 88.31 311 ILE A N 1
ATOM 2561 C CA . ILE A 1 311 ? 11.385 -1.456 6.197 1.00 88.31 311 ILE A CA 1
ATOM 2562 C C . ILE A 1 311 ? 10.151 -0.563 6.389 1.00 88.31 311 ILE A C 1
ATOM 2564 O O . ILE A 1 311 ? 9.155 -0.995 6.959 1.00 88.31 311 ILE A O 1
ATOM 2568 N N . LYS A 1 312 ? 10.200 0.676 5.890 1.00 90.88 312 LYS A N 1
ATOM 2569 C CA . LYS A 1 312 ? 9.096 1.652 6.010 1.00 90.88 312 LYS A CA 1
ATOM 2570 C C . LYS A 1 312 ? 8.234 1.782 4.761 1.00 90.88 312 LYS A C 1
ATOM 2572 O O . LYS A 1 312 ? 7.176 2.402 4.805 1.00 90.88 312 LYS A O 1
ATOM 2577 N N . SER A 1 313 ? 8.656 1.192 3.648 1.00 94.69 313 SER A N 1
ATOM 2578 C CA . SER A 1 313 ? 7.874 1.186 2.417 1.00 94.69 313 SER A CA 1
ATOM 2579 C C . SER A 1 313 ? 8.174 -0.034 1.562 1.00 94.69 313 SER A C 1
ATOM 2581 O O . SER A 1 313 ? 9.251 -0.621 1.654 1.00 94.69 313 SER A O 1
ATOM 2583 N N . ILE A 1 314 ? 7.210 -0.390 0.723 1.00 95.88 314 ILE A N 1
ATOM 2584 C CA . ILE A 1 314 ? 7.362 -1.377 -0.343 1.00 95.88 314 ILE A CA 1
ATOM 2585 C C . ILE A 1 314 ? 7.116 -0.707 -1.689 1.00 95.88 314 ILE A C 1
ATOM 2587 O O . ILE A 1 314 ? 6.360 0.264 -1.789 1.00 95.88 314 ILE A O 1
ATOM 2591 N N . SER A 1 315 ? 7.736 -1.247 -2.731 1.00 96.88 315 SER A N 1
ATOM 2592 C CA . SER A 1 315 ? 7.548 -0.803 -4.104 1.00 96.88 315 SER A CA 1
ATOM 2593 C C . SER A 1 315 ? 7.313 -1.987 -5.030 1.00 96.88 315 SER A C 1
ATOM 2595 O O . SER A 1 315 ? 7.743 -3.112 -4.765 1.00 96.88 315 SER A O 1
ATOM 2597 N N . LYS A 1 316 ? 6.597 -1.738 -6.124 1.00 97.69 316 LYS A N 1
ATOM 2598 C CA . LYS A 1 316 ? 6.362 -2.724 -7.172 1.00 97.69 316 LYS A CA 1
ATOM 2599 C C . LYS A 1 316 ? 6.368 -2.043 -8.531 1.00 97.69 316 LYS A C 1
ATOM 2601 O O . LYS A 1 316 ? 5.728 -1.008 -8.716 1.00 97.69 316 LYS A O 1
ATOM 2606 N N . VAL A 1 317 ? 7.129 -2.623 -9.452 1.00 97.69 317 VAL A N 1
ATOM 2607 C CA . VAL A 1 317 ? 7.354 -2.092 -10.797 1.00 97.69 317 VAL A CA 1
ATOM 2608 C C . VAL A 1 317 ? 6.354 -2.727 -11.749 1.00 97.69 317 VAL A C 1
ATOM 2610 O O . VAL A 1 317 ? 6.223 -3.955 -11.765 1.00 97.69 317 VAL A O 1
ATOM 2613 N N . PHE A 1 318 ? 5.679 -1.896 -12.535 1.00 97.44 318 PHE A N 1
ATOM 2614 C CA . PHE A 1 318 ? 4.729 -2.312 -13.555 1.00 97.44 318 PHE A CA 1
ATOM 2615 C C . PHE A 1 318 ? 5.114 -1.736 -14.915 1.00 97.44 318 PHE A C 1
ATOM 2617 O O . PHE A 1 318 ? 5.605 -0.611 -14.998 1.00 97.44 318 PHE A O 1
ATOM 2624 N N . PHE A 1 319 ? 4.858 -2.493 -15.973 1.00 96.56 319 PHE A N 1
ATOM 2625 C CA . PHE A 1 319 ? 4.979 -2.032 -17.350 1.00 96.56 319 PHE A CA 1
ATOM 2626 C C . PHE A 1 319 ? 3.615 -2.145 -18.027 1.00 96.56 319 PHE A C 1
ATOM 2628 O O . PHE A 1 319 ? 3.008 -3.215 -18.012 1.00 96.56 319 PHE A O 1
ATOM 2635 N N . PHE A 1 320 ? 3.127 -1.027 -18.562 1.00 95.06 320 PHE A N 1
ATOM 2636 C CA . PHE A 1 320 ? 1.845 -0.942 -19.256 1.00 95.06 320 PHE A CA 1
ATOM 2637 C C . PHE A 1 320 ? 2.097 -0.838 -20.747 1.00 95.06 320 PHE A C 1
ATOM 2639 O O . PHE A 1 320 ? 2.807 0.066 -21.188 1.00 95.06 320 PHE A O 1
ATOM 2646 N N . GLU A 1 321 ? 1.476 -1.722 -21.513 1.00 91.88 321 GLU A N 1
ATOM 2647 C CA . GLU A 1 321 ? 1.648 -1.809 -22.956 1.00 91.88 321 GLU A CA 1
ATOM 2648 C C . GLU A 1 321 ? 0.308 -2.071 -23.644 1.00 91.88 321 GLU A C 1
ATOM 2650 O O . GLU A 1 321 ? -0.596 -2.671 -23.060 1.00 91.88 321 GLU A O 1
ATOM 2655 N N . LEU A 1 322 ? 0.173 -1.618 -24.892 1.00 89.81 322 LEU A N 1
ATOM 2656 C CA . LEU A 1 322 ? -0.971 -2.008 -25.708 1.00 89.81 322 LEU A CA 1
ATOM 2657 C C . LEU A 1 322 ? -0.766 -3.411 -26.279 1.00 89.81 322 LEU A C 1
ATOM 2659 O O . LEU A 1 322 ? 0.337 -3.748 -26.701 1.00 89.81 322 LEU A O 1
ATOM 2663 N N . ASN A 1 323 ? -1.837 -4.193 -26.385 1.00 85.31 323 ASN A N 1
ATOM 2664 C CA . ASN A 1 323 ? -1.857 -5.382 -27.227 1.00 85.31 323 ASN A CA 1
ATOM 2665 C C . ASN A 1 323 ? -1.626 -4.948 -28.676 1.00 85.31 323 ASN A C 1
ATOM 2667 O O . ASN A 1 323 ? -2.510 -4.392 -29.327 1.00 85.31 323 ASN A O 1
ATOM 2671 N N . ARG A 1 324 ? -0.409 -5.169 -29.162 1.00 74.12 324 ARG A N 1
ATOM 2672 C CA . ARG A 1 324 ? -0.025 -4.952 -30.554 1.00 74.12 324 ARG A CA 1
ATOM 2673 C C . ARG A 1 324 ? 0.317 -6.296 -31.171 1.00 74.12 324 ARG A C 1
ATOM 2675 O O . ARG A 1 324 ? 0.799 -7.184 -30.477 1.00 74.12 324 ARG A O 1
ATOM 2682 N N . THR A 1 325 ? 0.012 -6.424 -32.456 1.00 65.25 325 THR A N 1
ATOM 2683 C CA . THR A 1 325 ? 0.338 -7.607 -33.263 1.00 65.25 325 THR A CA 1
ATOM 2684 C C . THR A 1 325 ? 1.635 -7.442 -34.046 1.00 65.25 325 THR A C 1
ATOM 2686 O O . THR A 1 325 ? 2.115 -8.424 -34.610 1.00 65.25 325 THR A O 1
ATOM 2689 N N . ARG A 1 326 ? 2.140 -6.198 -34.162 1.00 69.75 326 ARG A N 1
ATOM 2690 C CA . ARG A 1 326 ? 3.440 -5.846 -34.747 1.00 69.75 326 ARG A CA 1
ATOM 2691 C C . ARG A 1 326 ? 3.986 -4.548 -34.156 1.00 69.75 326 ARG A C 1
ATOM 2693 O O . ARG A 1 326 ? 3.256 -3.562 -34.006 1.00 69.75 326 ARG A O 1
ATOM 2700 N N . TYR A 1 327 ? 5.298 -4.511 -33.947 1.00 74.69 327 TYR A N 1
ATOM 2701 C CA . TYR A 1 327 ? 6.055 -3.274 -33.777 1.00 74.69 327 TYR A CA 1
ATOM 2702 C C . TYR A 1 327 ? 6.511 -2.717 -35.130 1.00 74.69 327 TYR A C 1
ATOM 2704 O O . TYR A 1 327 ? 6.993 -3.482 -35.971 1.00 74.69 327 TYR A O 1
ATOM 2712 N N . PRO A 1 328 ? 6.394 -1.396 -35.355 1.00 74.31 328 PRO A N 1
ATOM 2713 C CA . PRO A 1 328 ? 6.950 -0.778 -36.550 1.00 74.31 328 PRO A CA 1
ATOM 2714 C C . PRO A 1 328 ? 8.479 -0.902 -36.549 1.00 74.31 328 PRO A C 1
ATOM 2716 O O . PRO A 1 328 ? 9.109 -0.936 -35.492 1.00 74.31 328 PRO A O 1
ATOM 2719 N N . SER A 1 329 ? 9.068 -0.980 -37.741 1.00 83.06 329 SER A N 1
ATOM 2720 C CA . SER A 1 329 ? 10.509 -0.793 -37.926 1.00 83.06 329 SER A CA 1
ATOM 2721 C C . SER A 1 329 ? 10.760 0.659 -38.312 1.00 83.06 329 SER A C 1
ATOM 2723 O O . SER A 1 329 ? 10.041 1.203 -39.147 1.00 83.06 329 SER A O 1
ATOM 2725 N N . GLU A 1 330 ? 11.769 1.276 -37.715 1.00 89.06 330 GLU A N 1
ATOM 2726 C CA . GLU A 1 330 ? 12.224 2.614 -38.082 1.00 89.06 330 GLU A CA 1
ATOM 2727 C C . GLU A 1 330 ? 13.481 2.500 -38.939 1.00 89.06 330 GLU A C 1
ATOM 2729 O O . GLU A 1 330 ? 14.357 1.687 -38.650 1.00 89.06 330 GLU A O 1
ATOM 2734 N N . SER A 1 331 ? 13.577 3.316 -39.985 1.00 87.69 331 SER A N 1
ATOM 2735 C CA . SER A 1 331 ? 14.768 3.413 -40.827 1.00 87.69 331 SER A CA 1
ATOM 2736 C C . SER A 1 331 ? 15.225 4.862 -40.898 1.00 87.69 331 SER A C 1
ATOM 2738 O O . SER A 1 331 ? 14.399 5.761 -41.056 1.00 87.69 331 SER A O 1
ATOM 2740 N N . LYS A 1 332 ? 16.532 5.095 -40.773 1.00 87.31 332 LYS A N 1
ATOM 2741 C CA . LYS A 1 332 ? 17.147 6.413 -40.955 1.00 87.31 332 LYS A CA 1
ATOM 2742 C C . LYS A 1 332 ? 18.424 6.315 -41.780 1.00 87.31 332 LYS A C 1
ATOM 2744 O O . LYS A 1 332 ? 19.236 5.412 -41.572 1.00 87.31 332 LYS A O 1
ATOM 2749 N N . THR A 1 333 ? 18.625 7.282 -42.668 1.00 84.38 333 THR A N 1
ATOM 2750 C CA . THR A 1 333 ? 19.849 7.408 -43.467 1.00 84.38 333 THR A CA 1
ATOM 2751 C C . THR A 1 333 ? 20.807 8.385 -42.796 1.00 84.38 333 THR A C 1
ATOM 2753 O O . THR A 1 333 ? 20.416 9.489 -42.425 1.00 84.38 333 THR A O 1
ATOM 2756 N N . ILE A 1 334 ? 22.063 7.978 -42.636 1.00 83.75 334 ILE A N 1
ATOM 2757 C CA . ILE A 1 334 ? 23.142 8.781 -42.062 1.00 83.75 334 ILE A CA 1
ATOM 2758 C C . ILE A 1 334 ? 24.153 9.055 -43.176 1.00 83.75 334 ILE A C 1
ATOM 2760 O O . ILE A 1 334 ? 24.914 8.171 -43.575 1.00 83.75 334 ILE A O 1
ATOM 2764 N N . GLY A 1 335 ? 24.114 10.286 -43.685 1.00 79.75 335 GLY A N 1
ATOM 2765 C CA . GLY A 1 335 ? 25.070 10.811 -44.653 1.00 79.75 335 GLY A CA 1
ATOM 2766 C C . GLY A 1 335 ? 26.286 11.407 -43.956 1.00 79.75 335 GLY A C 1
ATOM 2767 O O . GLY A 1 335 ? 26.129 12.106 -42.958 1.00 79.75 335 GLY A O 1
ATOM 2768 N N . TYR A 1 336 ? 27.483 11.139 -44.467 1.00 80.81 336 TYR A N 1
ATOM 2769 C CA . TYR A 1 336 ? 28.719 11.738 -43.959 1.00 80.81 336 TYR A CA 1
ATOM 2770 C C . TYR A 1 336 ? 29.732 11.960 -45.089 1.00 80.81 336 TYR A C 1
ATOM 2772 O O . TYR A 1 336 ? 29.618 11.362 -46.163 1.00 80.81 336 TYR A O 1
ATOM 2780 N N . ARG A 1 337 ? 30.728 12.827 -44.877 1.00 79.44 337 ARG A N 1
ATOM 2781 C CA . ARG A 1 337 ? 31.804 13.015 -45.857 1.00 79.44 337 ARG A CA 1
ATOM 2782 C C . ARG A 1 337 ? 32.708 11.788 -45.866 1.00 79.44 337 ARG A C 1
ATOM 2784 O O . ARG A 1 337 ? 33.048 11.246 -44.813 1.00 79.44 337 ARG A O 1
ATOM 2791 N N . ARG A 1 338 ? 33.106 11.329 -47.055 1.00 74.38 338 ARG A N 1
ATOM 2792 C CA . ARG A 1 338 ? 34.048 10.207 -47.185 1.00 74.38 338 ARG A CA 1
ATOM 2793 C C . ARG A 1 338 ? 35.287 10.453 -46.311 1.00 74.38 338 ARG A C 1
ATOM 2795 O O . ARG A 1 338 ? 35.878 11.520 -46.362 1.00 74.38 338 ARG A O 1
ATOM 2802 N N . ASN A 1 339 ? 35.673 9.441 -45.536 1.00 68.62 339 ASN A N 1
ATOM 2803 C CA . ASN A 1 339 ? 36.801 9.463 -44.596 1.00 68.62 339 ASN A CA 1
ATOM 2804 C C . ASN A 1 339 ? 36.645 10.325 -43.330 1.00 68.62 339 ASN A C 1
ATOM 2806 O O . ASN A 1 339 ? 37.566 10.340 -42.519 1.00 68.62 339 ASN A O 1
ATOM 2810 N N . GLU A 1 340 ? 35.481 10.936 -43.094 1.00 69.62 340 GLU A N 1
ATOM 2811 C CA . GLU A 1 340 ? 35.236 11.806 -41.932 1.00 69.62 340 GLU A CA 1
ATOM 2812 C C . GLU A 1 340 ? 34.109 11.306 -41.015 1.00 69.62 340 GLU A C 1
ATOM 2814 O O . GLU A 1 340 ? 33.448 12.103 -40.346 1.00 69.62 340 GLU A O 1
ATOM 2819 N N . LEU A 1 341 ? 33.838 9.995 -40.950 1.00 65.12 341 LEU A N 1
ATOM 2820 C CA . LEU A 1 341 ? 32.856 9.513 -39.973 1.00 65.12 341 LEU A CA 1
ATOM 2821 C C . LEU A 1 341 ? 33.391 9.733 -38.545 1.00 65.12 341 LEU A C 1
ATOM 2823 O O . LEU A 1 341 ? 34.133 8.903 -38.019 1.00 65.12 341 LEU A O 1
ATOM 2827 N N . MET A 1 342 ? 32.996 10.848 -37.927 1.00 61.69 342 MET A N 1
ATOM 2828 C CA . MET A 1 342 ? 33.445 11.251 -36.591 1.00 61.69 342 MET A CA 1
ATOM 2829 C C . MET A 1 342 ? 32.892 10.341 -35.485 1.00 61.69 342 MET A C 1
ATOM 2831 O O . MET A 1 342 ? 33.551 10.139 -34.468 1.00 61.69 342 MET A O 1
ATOM 2835 N N . GLU A 1 343 ? 31.719 9.731 -35.693 1.00 68.94 343 GLU A N 1
ATOM 2836 C CA . GLU A 1 343 ? 31.095 8.825 -34.725 1.00 68.94 343 GLU A CA 1
ATOM 2837 C C . GLU A 1 343 ? 30.964 7.400 -35.258 1.00 68.94 343 GLU A C 1
ATOM 2839 O O . GLU A 1 343 ? 30.362 7.144 -36.303 1.00 68.94 343 GLU A O 1
ATOM 2844 N N . ARG A 1 344 ? 31.473 6.433 -34.489 1.00 83.94 344 ARG A N 1
ATOM 2845 C CA . ARG A 1 344 ? 31.294 5.016 -34.811 1.00 83.94 344 ARG A CA 1
ATOM 2846 C C . ARG A 1 344 ? 29.813 4.631 -34.745 1.00 83.94 344 ARG A C 1
ATOM 2848 O O . ARG A 1 344 ? 29.108 5.071 -33.830 1.00 83.94 344 ARG A O 1
ATOM 2855 N N . PRO A 1 345 ? 29.342 3.748 -35.642 1.00 87.88 345 PRO A N 1
ATOM 2856 C CA . PRO A 1 345 ? 27.975 3.254 -35.600 1.00 87.88 345 PRO A CA 1
ATOM 2857 C C . PRO A 1 345 ? 27.675 2.587 -34.276 1.00 87.88 345 PRO A C 1
ATOM 2859 O O . PRO A 1 345 ? 28.461 1.762 -33.803 1.00 87.88 345 PRO A O 1
ATOM 2862 N N . ASN A 1 346 ? 26.544 2.945 -33.681 1.00 90.81 346 ASN A N 1
ATOM 2863 C CA . ASN A 1 346 ? 26.227 2.514 -32.335 1.00 90.81 346 ASN A CA 1
ATOM 2864 C C . ASN A 1 346 ? 24.729 2.318 -32.108 1.00 90.81 346 ASN A C 1
ATOM 2866 O O . ASN A 1 346 ? 23.892 2.991 -32.704 1.00 90.81 346 ASN A O 1
ATOM 2870 N N . CYS A 1 347 ? 24.412 1.397 -31.203 1.00 92.25 347 CYS A N 1
ATOM 2871 C CA . CYS A 1 347 ? 23.073 1.172 -30.684 1.00 92.25 347 CYS A CA 1
ATOM 2872 C C . CYS A 1 347 ? 23.065 1.500 -29.191 1.00 92.25 347 CYS A C 1
ATOM 2874 O O . CYS A 1 347 ? 23.826 0.918 -28.411 1.00 92.25 347 CYS A O 1
ATOM 2876 N N . ARG A 1 348 ? 22.179 2.404 -28.760 1.00 92.00 348 ARG A N 1
ATOM 2877 C CA . ARG A 1 348 ? 21.936 2.629 -27.326 1.00 92.00 348 ARG A CA 1
ATOM 2878 C C . ARG A 1 348 ? 21.373 1.358 -26.705 1.00 92.00 348 ARG A C 1
ATOM 2880 O O . ARG A 1 348 ? 20.553 0.690 -27.325 1.00 92.00 348 ARG A O 1
ATOM 2887 N N . LYS A 1 349 ? 21.775 1.036 -25.478 1.00 89.88 349 LYS A N 1
ATOM 2888 C CA . LYS A 1 349 ? 21.265 -0.136 -24.755 1.00 89.88 349 LYS A CA 1
ATOM 2889 C C . LYS A 1 349 ? 19.813 0.028 -24.332 1.00 89.88 349 LYS A C 1
ATOM 2891 O O . LYS A 1 349 ? 19.098 -0.964 -24.289 1.00 89.88 349 LYS A O 1
ATOM 2896 N N . ILE A 1 350 ? 19.391 1.256 -24.032 1.00 90.75 350 ILE A N 1
ATOM 2897 C CA . ILE A 1 350 ? 18.017 1.596 -23.662 1.00 90.75 350 ILE A CA 1
ATOM 2898 C C . ILE A 1 350 ? 17.543 2.758 -24.529 1.00 90.75 350 ILE A C 1
ATOM 2900 O O . ILE A 1 350 ? 18.268 3.740 -24.709 1.00 90.75 350 ILE A O 1
ATOM 2904 N N . ILE A 1 351 ? 16.322 2.650 -25.042 1.00 90.88 351 ILE A N 1
ATOM 2905 C CA . ILE A 1 351 ? 15.610 3.729 -25.734 1.00 90.88 351 ILE A CA 1
ATOM 2906 C C . ILE A 1 351 ? 14.197 3.859 -25.157 1.00 90.88 351 ILE A C 1
ATOM 2908 O O . ILE A 1 351 ? 13.672 2.928 -24.541 1.00 90.88 351 ILE A O 1
ATOM 2912 N N . ASP A 1 352 ? 13.592 5.035 -25.318 1.00 89.25 352 ASP A N 1
ATOM 2913 C CA . ASP A 1 352 ? 12.250 5.361 -24.813 1.00 89.25 352 ASP A CA 1
ATOM 2914 C C . ASP A 1 352 ? 12.027 5.030 -23.331 1.00 89.25 352 ASP A C 1
ATOM 2916 O O . ASP A 1 352 ? 10.901 4.786 -22.920 1.00 89.25 352 ASP A O 1
ATOM 2920 N N . ASN A 1 353 ? 13.088 5.001 -22.520 1.00 90.38 353 ASN A N 1
ATOM 2921 C CA . ASN A 1 353 ? 13.092 4.657 -21.092 1.00 90.38 353 ASN A CA 1
ATOM 2922 C C . ASN A 1 353 ? 12.782 3.190 -20.726 1.00 90.38 353 ASN A C 1
ATOM 2924 O O . ASN A 1 353 ? 13.062 2.797 -19.592 1.00 90.38 353 ASN A O 1
ATOM 2928 N N . TYR A 1 354 ? 12.235 2.378 -21.636 1.00 91.50 354 TYR A N 1
ATOM 2929 C CA . TYR A 1 354 ? 11.782 1.009 -21.333 1.00 91.50 354 TYR A CA 1
ATOM 2930 C C . TYR A 1 354 ? 12.127 -0.052 -22.392 1.00 91.50 354 TYR A C 1
ATOM 2932 O O . TYR A 1 354 ? 11.999 -1.242 -22.105 1.00 91.50 354 TYR A O 1
ATOM 2940 N N . LYS A 1 355 ? 12.550 0.329 -23.604 1.00 91.25 355 LYS A N 1
ATOM 2941 C CA . LYS A 1 355 ? 12.995 -0.628 -24.631 1.00 91.25 355 LYS A CA 1
ATOM 2942 C C . LYS A 1 355 ? 14.473 -0.911 -24.429 1.00 91.25 355 LYS A C 1
ATOM 2944 O O . LYS A 1 355 ? 15.256 0.029 -24.322 1.00 91.25 355 LYS A O 1
ATOM 2949 N N . PHE A 1 356 ? 14.863 -2.177 -24.429 1.00 90.81 356 PHE A N 1
ATOM 2950 C CA . PHE A 1 356 ? 16.253 -2.581 -24.238 1.00 90.81 356 PHE A CA 1
ATOM 2951 C C . PHE A 1 356 ? 16.780 -3.385 -25.422 1.00 90.81 356 PHE A C 1
ATOM 2953 O O . PHE A 1 356 ? 16.049 -4.160 -26.039 1.00 90.81 356 PHE A O 1
ATOM 2960 N N . LEU A 1 357 ? 18.044 -3.144 -25.760 1.00 91.44 357 LEU A N 1
ATOM 2961 C CA . LEU A 1 357 ? 18.735 -3.749 -26.891 1.00 91.44 357 LEU A CA 1
ATOM 2962 C C . LEU A 1 357 ? 18.955 -5.241 -26.630 1.00 91.44 357 LEU A C 1
ATOM 2964 O O . LEU A 1 357 ? 19.495 -5.613 -25.587 1.00 91.44 357 LEU A O 1
ATOM 2968 N N . ILE A 1 358 ? 18.570 -6.071 -27.594 1.00 91.31 358 ILE A N 1
ATOM 2969 C CA . ILE A 1 358 ? 18.807 -7.519 -27.585 1.00 91.31 358 ILE A CA 1
ATOM 2970 C C . ILE A 1 358 ? 19.776 -7.951 -28.688 1.00 91.31 358 ILE A C 1
ATOM 2972 O O . ILE A 1 358 ? 20.412 -8.992 -28.562 1.00 91.31 358 ILE A O 1
ATOM 2976 N N . GLU A 1 359 ? 19.932 -7.155 -29.750 1.00 92.56 359 GLU A N 1
ATOM 2977 C CA . GLU A 1 359 ? 20.854 -7.463 -30.845 1.00 92.56 359 GLU A CA 1
ATOM 2978 C C . GLU A 1 359 ? 21.336 -6.190 -31.551 1.00 92.56 359 GLU A C 1
ATOM 2980 O O . GLU A 1 359 ? 20.570 -5.241 -31.734 1.00 92.56 359 GLU A O 1
ATOM 2985 N N . MET A 1 360 ? 22.598 -6.190 -31.978 1.00 93.12 360 MET A N 1
ATOM 2986 C CA . MET A 1 360 ? 23.139 -5.251 -32.961 1.00 93.12 360 MET A CA 1
ATOM 2987 C C . MET A 1 360 ? 23.832 -6.034 -34.079 1.00 93.12 360 MET A C 1
ATOM 2989 O O . MET A 1 360 ? 24.603 -6.949 -33.792 1.00 93.12 360 MET A O 1
ATOM 2993 N N . SER A 1 361 ? 23.606 -5.669 -35.342 1.00 92.69 361 SER A N 1
ATOM 2994 C CA . SER A 1 361 ? 24.246 -6.328 -36.487 1.00 92.69 361 SER A CA 1
ATOM 2995 C C . SER A 1 361 ? 24.697 -5.356 -37.573 1.00 92.69 361 SER A C 1
ATOM 2997 O O . SER A 1 361 ? 24.065 -4.322 -37.786 1.00 92.69 361 SER A O 1
ATOM 2999 N N . TYR A 1 362 ? 25.741 -5.733 -38.306 1.00 91.12 362 TYR A N 1
ATOM 3000 C CA . TYR A 1 362 ? 26.221 -5.072 -39.517 1.00 91.12 362 TYR A CA 1
ATOM 3001 C C . TYR A 1 362 ? 26.799 -6.112 -40.488 1.00 91.12 362 TYR A C 1
ATOM 3003 O O . TYR A 1 362 ? 27.749 -6.820 -40.158 1.00 91.12 362 TYR A O 1
ATOM 3011 N N . GLY A 1 363 ? 26.239 -6.207 -41.697 1.00 86.31 363 GLY A N 1
ATOM 3012 C CA . GLY A 1 363 ? 26.591 -7.280 -42.634 1.00 86.31 363 GLY A CA 1
ATOM 3013 C C . GLY A 1 363 ? 26.352 -8.665 -42.016 1.00 86.31 363 GLY A C 1
ATOM 3014 O O . GLY A 1 363 ? 25.257 -8.939 -41.529 1.00 86.31 363 GLY A O 1
ATOM 3015 N N . ASN A 1 364 ? 27.385 -9.513 -42.004 1.00 86.31 364 ASN A N 1
ATOM 3016 C CA . ASN A 1 364 ? 27.348 -10.841 -41.371 1.00 86.31 364 ASN A CA 1
ATOM 3017 C C . ASN A 1 364 ? 27.705 -10.810 -39.874 1.00 86.31 364 ASN A C 1
ATOM 3019 O O . ASN A 1 364 ? 27.578 -11.824 -39.186 1.00 86.31 364 ASN A O 1
ATOM 3023 N N . ASP A 1 365 ? 28.159 -9.664 -39.365 1.00 89.81 365 ASP A N 1
ATOM 3024 C CA . ASP A 1 365 ? 28.577 -9.515 -37.979 1.00 89.81 365 ASP A CA 1
ATOM 3025 C C . ASP A 1 365 ? 27.377 -9.182 -37.099 1.00 89.81 365 ASP A C 1
ATOM 3027 O O . ASP A 1 365 ? 26.606 -8.266 -37.389 1.00 89.81 365 ASP A O 1
ATOM 3031 N N . LYS A 1 366 ? 27.226 -9.906 -35.989 1.00 90.75 366 LYS A N 1
ATOM 3032 C CA . LYS A 1 366 ? 26.167 -9.662 -35.009 1.00 90.75 366 LYS A CA 1
ATOM 3033 C C . LYS A 1 366 ? 26.661 -9.864 -33.588 1.00 90.75 366 LYS A C 1
ATOM 3035 O O . LYS A 1 366 ? 27.507 -10.717 -33.329 1.00 90.75 366 LYS A O 1
ATOM 3040 N N . ILE A 1 367 ? 26.075 -9.111 -32.670 1.00 89.12 367 ILE A N 1
ATOM 3041 C CA . ILE A 1 367 ? 26.220 -9.295 -31.232 1.00 89.12 367 ILE A CA 1
ATOM 3042 C C . ILE A 1 367 ? 24.837 -9.409 -30.605 1.00 89.12 367 ILE A C 1
ATOM 3044 O O . ILE A 1 367 ? 23.968 -8.570 -30.840 1.00 89.12 367 ILE A O 1
ATOM 3048 N N . ILE A 1 368 ? 24.646 -10.459 -29.808 1.00 89.19 368 ILE A N 1
ATOM 3049 C CA . ILE A 1 368 ? 23.396 -10.739 -29.100 1.00 89.19 368 ILE A CA 1
ATOM 3050 C C . ILE A 1 368 ? 23.609 -10.453 -27.615 1.00 89.19 368 ILE A C 1
ATOM 3052 O O . ILE A 1 368 ? 24.646 -10.804 -27.039 1.00 89.19 368 ILE A O 1
ATOM 3056 N N . LEU A 1 369 ? 22.622 -9.808 -27.002 1.00 84.56 369 LEU A N 1
ATOM 3057 C CA . LEU A 1 369 ? 22.568 -9.558 -25.570 1.00 84.56 369 LEU A CA 1
ATOM 3058 C C . LEU A 1 369 ? 21.518 -10.462 -24.937 1.00 84.56 369 LEU A C 1
ATOM 3060 O O . LEU A 1 369 ? 20.328 -10.319 -25.214 1.00 84.56 369 LEU A O 1
ATOM 3064 N N . ASP A 1 370 ? 21.958 -11.341 -24.042 1.00 73.75 370 ASP A N 1
ATOM 3065 C CA . ASP A 1 370 ? 21.075 -12.110 -23.169 1.00 73.75 370 ASP A CA 1
ATOM 3066 C C . ASP A 1 370 ? 21.249 -11.636 -21.729 1.00 73.75 370 ASP A C 1
ATOM 3068 O O . ASP A 1 370 ? 22.363 -11.585 -21.207 1.00 73.75 370 ASP A O 1
ATOM 3072 N N . ASN A 1 371 ? 20.152 -11.216 -21.096 1.00 65.44 371 ASN A N 1
ATOM 3073 C CA . ASN A 1 371 ? 20.156 -10.631 -19.751 1.00 65.44 371 ASN A CA 1
ATOM 3074 C C . ASN A 1 371 ? 21.273 -9.598 -19.525 1.00 65.44 371 ASN A C 1
ATOM 3076 O O . ASN A 1 371 ? 21.843 -9.509 -18.439 1.00 65.44 371 ASN A O 1
ATOM 3080 N N . PHE A 1 372 ? 21.571 -8.803 -20.558 1.00 65.81 372 PHE A N 1
ATOM 3081 C CA . PHE A 1 372 ? 22.582 -7.735 -20.553 1.00 65.81 372 PHE A CA 1
ATOM 3082 C C . PHE A 1 372 ? 24.036 -8.193 -20.558 1.00 65.81 372 PHE A C 1
ATOM 3084 O O . PHE A 1 372 ? 24.945 -7.358 -20.525 1.00 65.81 372 PHE A O 1
ATOM 3091 N N . TYR A 1 373 ? 24.257 -9.496 -20.678 1.00 65.81 373 TYR A N 1
ATOM 3092 C CA . TYR A 1 373 ? 25.547 -10.084 -20.974 1.00 65.81 373 TYR A CA 1
ATOM 3093 C C . TYR A 1 373 ? 25.641 -10.356 -22.474 1.00 65.81 373 TYR A C 1
ATOM 3095 O O . TYR A 1 373 ? 24.676 -10.724 -23.139 1.00 65.81 373 TYR A O 1
ATOM 3103 N N . THR A 1 374 ? 26.822 -10.126 -23.032 1.00 64.81 374 THR A N 1
ATOM 3104 C CA . THR A 1 374 ? 27.090 -10.407 -24.443 1.00 64.81 374 THR A CA 1
ATOM 3105 C C . THR A 1 374 ? 27.368 -11.886 -24.632 1.00 64.81 374 THR A C 1
ATOM 3107 O O . THR A 1 374 ? 28.253 -12.420 -23.960 1.00 64.81 374 THR A O 1
ATOM 3110 N N . LEU A 1 375 ? 26.688 -12.509 -25.587 1.00 60.88 375 LEU A N 1
ATOM 3111 C CA . LEU A 1 375 ? 26.997 -13.860 -26.041 1.00 60.88 375 LEU A CA 1
ATOM 3112 C C . LEU A 1 375 ? 27.876 -13.770 -27.301 1.00 60.88 375 LEU A C 1
ATOM 3114 O O . LEU A 1 375 ? 27.475 -13.153 -28.286 1.00 60.88 375 LEU A O 1
ATOM 3118 N N . GLY A 1 376 ? 29.070 -14.372 -27.275 1.00 57.16 376 GLY A N 1
ATOM 3119 C CA . GLY A 1 376 ? 29.966 -14.469 -28.438 1.00 57.16 376 GLY A CA 1
ATOM 3120 C C . GLY A 1 376 ? 31.139 -13.474 -28.490 1.00 57.16 376 GLY A C 1
ATOM 3121 O O . GLY A 1 376 ? 31.432 -12.753 -27.533 1.00 57.16 376 GLY A O 1
ATOM 3122 N N . VAL A 1 377 ? 31.852 -13.494 -29.622 1.00 56.03 377 VAL A N 1
ATOM 3123 C CA . VAL A 1 377 ? 33.133 -12.801 -29.856 1.00 56.03 377 VAL A CA 1
ATOM 3124 C C . VAL A 1 377 ? 32.938 -11.281 -29.967 1.00 56.03 377 VAL A C 1
ATOM 3126 O O . VAL A 1 377 ? 32.170 -10.789 -30.790 1.00 56.03 377 VAL A O 1
ATOM 3129 N N . LYS A 1 378 ? 33.668 -10.521 -29.139 1.00 67.25 378 LYS A N 1
ATOM 3130 C CA . LYS A 1 378 ? 33.597 -9.048 -29.036 1.00 67.25 378 LYS A CA 1
ATOM 3131 C C . LYS A 1 378 ? 34.535 -8.305 -29.987 1.00 67.25 378 LYS A C 1
ATOM 3133 O O . LYS A 1 378 ? 34.572 -7.081 -29.951 1.00 67.25 378 LYS A O 1
ATOM 3138 N N . GLU A 1 379 ? 35.323 -9.000 -30.804 1.00 73.69 379 GLU A N 1
ATOM 3139 C CA . GLU A 1 379 ? 36.415 -8.377 -31.568 1.00 73.69 379 GLU A CA 1
ATOM 3140 C C . GLU A 1 379 ? 35.953 -7.175 -32.396 1.00 73.69 379 GLU A C 1
ATOM 3142 O O . GLU A 1 379 ? 36.613 -6.139 -32.399 1.00 73.69 379 GLU A O 1
ATOM 3147 N N . LYS A 1 380 ? 34.763 -7.260 -32.999 1.00 87.62 380 LYS A N 1
ATOM 3148 C CA . LYS A 1 380 ? 34.201 -6.200 -33.846 1.00 87.62 380 LYS A CA 1
ATOM 3149 C C . LYS A 1 380 ? 33.256 -5.236 -33.127 1.00 87.62 380 LYS A C 1
ATOM 3151 O O . LYS A 1 380 ? 32.847 -4.246 -33.723 1.00 87.62 380 LYS A O 1
ATOM 3156 N N . PHE A 1 381 ? 32.930 -5.469 -31.855 1.00 89.62 381 PHE A N 1
ATOM 3157 C CA . PHE A 1 381 ? 31.969 -4.657 -31.101 1.00 89.62 381 PHE A CA 1
ATOM 3158 C C . PHE A 1 381 ? 32.579 -4.111 -29.801 1.00 89.62 381 PHE A C 1
ATOM 3160 O O . PHE A 1 381 ? 33.177 -4.835 -29.009 1.00 89.62 381 PHE A O 1
ATOM 3167 N N . ILE A 1 382 ? 32.400 -2.818 -29.534 1.00 88.44 382 ILE A N 1
ATOM 3168 C CA . ILE A 1 382 ? 32.790 -2.177 -28.273 1.00 88.44 382 ILE A CA 1
ATOM 3169 C C . ILE A 1 382 ? 31.554 -2.044 -27.400 1.00 88.44 382 ILE A C 1
ATOM 3171 O O . ILE A 1 382 ? 30.637 -1.288 -27.709 1.00 88.44 382 ILE A O 1
ATOM 3175 N N . VAL A 1 383 ? 31.544 -2.744 -26.271 1.00 86.75 383 VAL A N 1
ATOM 3176 C CA . VAL A 1 383 ? 30.472 -2.623 -25.282 1.00 86.75 383 VAL A CA 1
ATOM 3177 C C . VAL A 1 383 ? 30.816 -1.486 -24.331 1.00 86.75 383 VAL A C 1
ATOM 3179 O O . VAL A 1 383 ? 31.694 -1.625 -23.480 1.00 86.75 383 VAL A O 1
ATOM 3182 N N . LYS A 1 384 ? 30.113 -0.363 -24.458 1.00 86.06 384 LYS A N 1
ATOM 3183 C CA . LYS A 1 384 ? 30.183 0.752 -23.508 1.00 86.06 384 LYS A CA 1
ATOM 3184 C C . LYS A 1 384 ? 29.104 0.606 -22.434 1.00 86.06 384 LYS A C 1
ATOM 3186 O O . LYS A 1 384 ? 28.273 -0.305 -22.473 1.00 86.06 384 LYS A O 1
ATOM 3191 N N . LYS A 1 385 ? 29.108 1.511 -21.450 1.00 82.50 385 LYS A N 1
ATOM 3192 C CA . LYS A 1 385 ? 28.134 1.518 -20.348 1.00 82.50 385 LYS A CA 1
ATOM 3193 C C . LYS A 1 385 ? 26.691 1.586 -20.868 1.00 82.50 385 LYS A C 1
ATOM 3195 O O . LYS A 1 385 ? 25.915 0.690 -20.559 1.00 82.50 385 LYS A O 1
ATOM 3200 N N . ASN A 1 386 ? 26.380 2.559 -21.724 1.00 86.75 386 ASN A N 1
ATOM 3201 C CA . ASN A 1 386 ? 25.032 2.879 -22.214 1.00 86.75 386 ASN A CA 1
ATOM 3202 C C . ASN A 1 386 ? 24.772 2.505 -23.690 1.00 86.75 386 ASN A C 1
ATOM 3204 O O . ASN A 1 386 ? 23.653 2.670 -24.173 1.00 86.75 386 ASN A O 1
ATOM 3208 N N . MET A 1 387 ? 25.772 2.011 -24.424 1.00 90.25 387 MET A N 1
ATOM 3209 C CA . MET A 1 387 ? 25.653 1.687 -25.851 1.00 90.25 387 MET A CA 1
ATOM 3210 C C . MET A 1 387 ? 26.620 0.587 -26.290 1.00 90.25 387 MET A C 1
ATOM 3212 O O . MET A 1 387 ? 27.515 0.197 -25.539 1.00 90.25 387 MET A O 1
ATOM 3216 N N . ILE A 1 388 ? 26.432 0.097 -27.511 1.00 90.50 388 ILE A N 1
ATOM 3217 C CA . ILE A 1 388 ? 27.351 -0.800 -28.212 1.00 90.50 388 ILE A CA 1
ATOM 3218 C C . ILE A 1 388 ? 27.767 -0.124 -29.505 1.00 90.50 388 ILE A C 1
ATOM 3220 O O . ILE A 1 388 ? 26.906 0.378 -30.220 1.00 90.50 388 ILE A O 1
ATOM 3224 N N . GLU A 1 389 ? 29.061 -0.123 -29.797 1.00 91.56 389 GLU A N 1
ATOM 3225 C CA . GLU A 1 389 ? 29.620 0.442 -31.023 1.00 91.56 389 GLU A CA 1
ATOM 3226 C C . GLU A 1 389 ? 30.208 -0.653 -31.903 1.00 91.56 389 GLU A C 1
ATOM 3228 O O . GLU A 1 389 ? 30.728 -1.649 -31.400 1.00 91.56 389 GLU A O 1
ATOM 3233 N N . TYR A 1 390 ? 30.200 -0.443 -33.212 1.00 90.81 390 TYR A N 1
ATOM 3234 C CA . TYR A 1 390 ? 30.885 -1.307 -34.163 1.00 90.81 390 TYR A CA 1
ATOM 3235 C C . TYR A 1 390 ? 32.284 -0.755 -34.489 1.00 90.81 390 TYR A C 1
ATOM 3237 O O . TYR A 1 390 ? 32.442 0.432 -34.783 1.00 90.81 390 TYR A O 1
ATOM 3245 N N . ARG A 1 391 ? 33.323 -1.601 -34.431 1.00 87.38 391 ARG A N 1
ATOM 3246 C CA . ARG A 1 391 ? 34.738 -1.245 -34.668 1.00 87.38 391 ARG A CA 1
ATOM 3247 C C . ARG A 1 391 ? 35.054 -1.103 -36.160 1.00 87.38 391 ARG A C 1
ATOM 3249 O O . ARG A 1 391 ? 35.934 -1.780 -36.683 1.00 87.38 391 ARG A O 1
ATOM 3256 N N . LYS A 1 392 ? 34.352 -0.212 -36.853 1.00 82.88 392 LYS A N 1
ATOM 3257 C CA . LYS A 1 392 ? 34.654 0.145 -38.242 1.00 82.88 392 LYS A CA 1
ATOM 3258 C C . LYS A 1 392 ? 34.456 1.638 -38.442 1.00 82.88 392 LYS A C 1
ATOM 3260 O O . LYS A 1 392 ? 33.377 2.164 -38.182 1.00 82.88 392 LYS A O 1
ATOM 3265 N N . ASN A 1 393 ? 35.506 2.291 -38.921 1.00 73.75 393 ASN A N 1
ATOM 3266 C CA . ASN A 1 393 ? 35.423 3.653 -39.433 1.00 73.75 393 ASN A CA 1
ATOM 3267 C C . ASN A 1 393 ? 34.958 3.591 -40.899 1.00 73.75 393 ASN A C 1
ATOM 3269 O O . ASN A 1 393 ? 35.192 2.585 -41.570 1.00 73.75 393 ASN A O 1
ATOM 3273 N N . ASN A 1 394 ? 34.313 4.650 -41.395 1.00 73.69 394 ASN A N 1
ATOM 3274 C CA . ASN A 1 394 ? 33.834 4.743 -42.783 1.00 73.69 394 ASN A CA 1
ATOM 3275 C C . ASN A 1 394 ? 32.937 3.569 -43.202 1.00 73.69 394 ASN A C 1
ATOM 3277 O O . ASN A 1 394 ? 33.185 2.876 -44.189 1.00 73.69 394 ASN A O 1
ATOM 3281 N N . ILE A 1 395 ? 31.904 3.312 -42.406 1.00 82.12 395 ILE A N 1
ATOM 3282 C CA . ILE A 1 395 ? 30.983 2.216 -42.662 1.00 82.12 395 ILE A CA 1
ATOM 3283 C C . ILE A 1 395 ? 30.072 2.515 -43.866 1.00 82.12 395 ILE A C 1
ATOM 3285 O O . ILE A 1 395 ? 29.492 3.586 -43.974 1.00 82.12 395 ILE A O 1
ATOM 3289 N N . LEU A 1 396 ? 29.917 1.545 -44.765 1.00 84.62 396 LEU A N 1
ATOM 3290 C CA . LEU A 1 396 ? 28.928 1.600 -45.842 1.00 84.62 396 LEU A CA 1
ATOM 3291 C C . LEU A 1 396 ? 27.899 0.495 -45.609 1.00 84.62 396 LEU A C 1
ATOM 3293 O O . LEU A 1 396 ? 28.285 -0.654 -45.364 1.00 84.62 396 LEU A O 1
ATOM 3297 N N . GLY A 1 397 ? 26.615 0.830 -45.680 1.00 87.12 397 GLY A N 1
ATOM 3298 C CA . GLY A 1 397 ? 25.521 -0.136 -45.588 1.00 87.12 397 GLY A CA 1
ATOM 3299 C C . GLY A 1 397 ? 24.748 -0.081 -44.273 1.00 87.12 397 GLY A C 1
ATOM 3300 O O . GLY A 1 397 ? 24.665 0.958 -43.622 1.00 87.12 397 GLY A O 1
ATOM 3301 N N . GLU A 1 398 ? 24.125 -1.202 -43.912 1.00 91.38 398 GLU A N 1
ATOM 3302 C CA . GLU A 1 398 ? 23.048 -1.235 -42.923 1.00 91.38 398 GLU A CA 1
ATOM 3303 C C . GLU A 1 398 ? 23.504 -1.728 -41.545 1.00 91.38 398 GLU A C 1
ATOM 3305 O O . GLU A 1 398 ? 23.964 -2.863 -41.394 1.00 91.38 398 GLU A O 1
ATOM 3310 N N . VAL A 1 399 ? 23.308 -0.897 -40.522 1.00 92.38 399 VAL A N 1
ATOM 3311 C CA . VAL A 1 399 ? 23.425 -1.280 -39.112 1.00 92.38 399 VAL A CA 1
ATOM 3312 C C . VAL A 1 399 ? 22.027 -1.461 -38.538 1.00 92.38 399 VAL A C 1
ATOM 3314 O O . VAL A 1 399 ? 21.205 -0.547 -38.596 1.00 92.38 399 VAL A O 1
ATOM 3317 N N . ARG A 1 400 ? 21.757 -2.626 -37.950 1.00 94.81 400 ARG A N 1
ATOM 3318 C CA . ARG A 1 400 ? 20.462 -2.945 -37.336 1.00 94.81 400 ARG A CA 1
ATOM 3319 C C . ARG A 1 400 ? 20.604 -2.998 -35.825 1.00 94.81 400 ARG A C 1
ATOM 3321 O O . ARG A 1 400 ? 21.479 -3.693 -35.316 1.00 94.81 400 ARG A O 1
ATOM 3328 N N . CYS A 1 401 ? 19.717 -2.306 -35.122 1.00 94.94 401 CYS A N 1
ATOM 3329 C CA . CYS A 1 401 ? 19.534 -2.408 -33.680 1.00 94.94 401 CYS A CA 1
ATOM 3330 C C . CYS A 1 401 ? 18.166 -3.036 -33.401 1.00 94.94 401 CYS A C 1
ATOM 3332 O O . CYS A 1 401 ? 17.139 -2.510 -33.839 1.00 94.94 401 CYS A O 1
ATOM 3334 N N . VAL A 1 402 ? 18.134 -4.136 -32.656 1.00 93.88 402 VAL A N 1
ATOM 3335 C CA . VAL A 1 402 ? 16.900 -4.842 -32.301 1.00 93.88 402 VAL A CA 1
ATOM 3336 C C . VAL A 1 402 ? 16.634 -4.671 -30.813 1.00 93.88 402 VAL A C 1
ATOM 3338 O O . VAL A 1 402 ? 17.476 -4.989 -29.973 1.00 93.88 402 VAL A O 1
ATOM 3341 N N . TYR A 1 403 ? 15.443 -4.185 -30.488 1.00 92.62 403 TYR A N 1
ATOM 3342 C CA . TYR A 1 403 ? 15.000 -3.858 -29.141 1.00 92.62 403 TYR A CA 1
ATOM 3343 C C . TYR A 1 403 ? 13.788 -4.685 -28.730 1.00 92.62 403 TYR A C 1
ATOM 3345 O O . TYR A 1 403 ? 12.954 -5.044 -29.560 1.00 92.62 403 TYR A O 1
ATOM 3353 N N . ARG A 1 404 ? 13.646 -4.914 -27.426 1.00 90.44 404 ARG A N 1
ATOM 3354 C CA . ARG A 1 404 ? 12.494 -5.582 -26.813 1.00 90.44 404 ARG A CA 1
ATOM 3355 C C . ARG A 1 404 ? 11.932 -4.744 -25.665 1.00 90.44 404 ARG A C 1
ATOM 3357 O O . ARG A 1 404 ? 12.663 -3.990 -25.023 1.00 90.44 404 ARG A O 1
ATOM 3364 N N . THR A 1 405 ? 10.634 -4.872 -25.411 1.00 91.31 405 THR A N 1
ATOM 3365 C CA . THR A 1 405 ? 9.956 -4.331 -24.224 1.00 91.31 405 THR A CA 1
ATOM 3366 C C . THR A 1 405 ? 9.694 -5.437 -23.190 1.00 91.31 405 THR A C 1
ATOM 3368 O O . THR A 1 405 ? 9.647 -6.619 -23.548 1.00 91.31 405 THR A O 1
ATOM 3371 N N . PRO A 1 406 ? 9.519 -5.106 -21.895 1.00 91.62 406 PRO A N 1
ATOM 3372 C CA . PRO A 1 406 ? 9.214 -6.110 -20.878 1.00 91.62 406 PRO A CA 1
ATOM 3373 C C . PRO A 1 406 ? 7.956 -6.927 -21.215 1.00 91.62 406 PRO A C 1
ATOM 3375 O O . PRO A 1 406 ? 6.896 -6.372 -21.479 1.00 91.62 406 PRO A O 1
ATOM 3378 N N . GLY A 1 407 ? 8.061 -8.254 -21.179 1.00 86.75 407 GLY A N 1
ATOM 3379 C CA . GLY A 1 407 ? 6.965 -9.203 -21.407 1.00 86.75 407 GLY A CA 1
ATOM 3380 C C . GLY A 1 407 ? 6.512 -9.374 -22.860 1.00 86.75 407 GLY A C 1
ATOM 3381 O O . GLY A 1 407 ? 5.705 -10.269 -23.125 1.00 86.75 407 GLY A O 1
ATOM 3382 N N . SER A 1 408 ? 7.038 -8.582 -23.798 1.00 83.12 408 SER A N 1
ATOM 3383 C CA . SER A 1 408 ? 6.771 -8.747 -25.227 1.00 83.12 408 SER A CA 1
ATOM 3384 C C . SER A 1 408 ? 7.694 -9.797 -25.846 1.00 83.12 408 SER A C 1
ATOM 3386 O O . SER A 1 408 ? 8.888 -9.853 -25.542 1.00 83.12 408 SER A O 1
ATOM 3388 N N . LYS A 1 409 ? 7.134 -10.621 -26.739 1.00 76.44 409 LYS A N 1
ATOM 3389 C CA . LYS A 1 409 ? 7.900 -11.500 -27.641 1.00 76.44 409 LYS A CA 1
ATOM 3390 C C . LYS A 1 409 ? 8.290 -10.798 -28.940 1.00 76.44 409 LYS A C 1
ATOM 3392 O O . LYS A 1 409 ? 9.169 -11.274 -29.651 1.00 76.44 409 LYS A O 1
ATOM 3397 N N . GLU A 1 410 ? 7.616 -9.703 -29.264 1.00 83.75 410 GLU A N 1
ATOM 3398 C CA . GLU A 1 410 ? 7.892 -8.942 -30.469 1.00 83.75 410 GLU A CA 1
ATOM 3399 C C . GLU A 1 410 ? 9.055 -7.980 -30.256 1.00 83.75 410 GLU A C 1
ATOM 3401 O O . GLU A 1 410 ? 9.335 -7.534 -29.138 1.00 83.75 410 GLU A O 1
ATOM 3406 N N . VAL A 1 411 ? 9.716 -7.650 -31.362 1.00 89.06 411 VAL A N 1
ATOM 3407 C CA . VAL A 1 411 ? 10.918 -6.828 -31.367 1.00 89.06 411 VAL A CA 1
ATOM 3408 C C . VAL A 1 411 ? 10.718 -5.585 -32.216 1.00 89.06 411 VAL A C 1
ATOM 3410 O O . VAL A 1 411 ? 10.113 -5.624 -33.286 1.00 89.06 411 VAL A O 1
ATOM 3413 N N . PHE A 1 412 ? 11.264 -4.482 -31.736 1.00 90.12 412 PHE A N 1
ATOM 3414 C CA . PHE A 1 412 ? 11.316 -3.210 -32.430 1.00 90.12 412 PHE A CA 1
ATOM 3415 C C . PHE A 1 412 ? 12.681 -3.066 -33.104 1.00 90.12 412 PHE A C 1
ATOM 3417 O O . PHE A 1 412 ? 13.708 -3.306 -32.470 1.00 90.12 412 PHE A O 1
ATOM 3424 N N . LYS A 1 413 ? 12.708 -2.695 -34.384 1.00 93.06 413 LYS A N 1
ATOM 3425 C CA . LYS A 1 413 ? 13.946 -2.619 -35.170 1.00 93.06 413 LYS A CA 1
ATOM 3426 C C . LYS A 1 413 ? 14.226 -1.179 -35.569 1.00 93.06 413 LYS A C 1
ATOM 3428 O O . LYS A 1 413 ? 13.357 -0.532 -36.144 1.00 93.06 413 LYS A O 1
ATOM 3433 N N . ILE A 1 414 ? 15.442 -0.716 -35.297 1.00 94.19 414 ILE A N 1
ATOM 3434 C CA . ILE A 1 414 ? 15.990 0.517 -35.864 1.00 94.19 414 ILE A CA 1
ATOM 3435 C C . ILE A 1 414 ? 17.047 0.124 -36.887 1.00 94.19 414 ILE A C 1
ATOM 3437 O O . ILE A 1 414 ? 18.029 -0.540 -36.555 1.00 94.19 414 ILE A O 1
ATOM 3441 N N . VAL A 1 415 ? 16.838 0.556 -38.120 1.00 93.25 415 VAL A N 1
ATOM 3442 C CA . VAL A 1 415 ? 17.729 0.362 -39.254 1.00 93.25 415 VAL A CA 1
ATOM 3443 C C . VAL A 1 415 ? 18.439 1.681 -39.546 1.00 93.25 415 VAL A C 1
ATOM 3445 O O . VAL A 1 415 ? 17.804 2.716 -39.732 1.00 93.25 415 VAL A O 1
ATOM 3448 N N . MET A 1 416 ? 19.767 1.664 -39.559 1.00 91.38 416 MET A N 1
ATOM 3449 C CA . MET A 1 416 ? 20.599 2.827 -39.857 1.00 91.38 416 MET A CA 1
ATOM 3450 C C . MET A 1 416 ? 21.398 2.555 -41.124 1.00 91.38 416 MET A C 1
ATOM 3452 O O . MET A 1 416 ? 22.236 1.654 -41.145 1.00 91.38 416 MET A O 1
ATOM 3456 N N . ILE A 1 417 ? 21.132 3.327 -42.173 1.00 90.25 417 ILE A N 1
ATOM 3457 C CA . ILE A 1 417 ? 21.774 3.184 -43.481 1.00 90.25 417 ILE A CA 1
ATOM 3458 C C . ILE A 1 417 ? 22.884 4.226 -43.583 1.00 90.25 417 ILE A C 1
ATOM 3460 O O . ILE A 1 417 ? 22.606 5.423 -43.625 1.00 90.25 417 ILE A O 1
ATOM 3464 N N . TYR A 1 418 ? 24.136 3.781 -43.619 1.00 88.00 418 TYR A N 1
ATOM 3465 C CA . TYR A 1 418 ? 25.300 4.655 -43.726 1.00 88.00 418 TYR A CA 1
ATOM 3466 C C . TYR A 1 418 ? 25.729 4.815 -45.182 1.00 88.00 418 TYR A C 1
ATOM 3468 O O . TYR A 1 418 ? 26.008 3.825 -45.869 1.00 88.00 418 TYR A O 1
ATOM 3476 N N . ILE A 1 419 ? 25.799 6.070 -45.628 1.00 86.88 419 ILE A N 1
ATOM 3477 C CA . ILE A 1 419 ? 26.203 6.463 -46.980 1.00 86.88 419 ILE A CA 1
ATOM 3478 C C . ILE A 1 419 ? 27.252 7.563 -46.854 1.00 86.88 419 ILE A C 1
ATOM 3480 O O . ILE A 1 419 ? 27.048 8.533 -46.124 1.00 86.88 419 ILE A O 1
ATOM 3484 N N . HIS A 1 420 ? 28.363 7.431 -47.576 1.00 85.19 420 HIS A N 1
ATOM 3485 C CA . HIS A 1 420 ? 29.328 8.517 -47.689 1.00 85.19 420 HIS A CA 1
ATOM 3486 C C . HIS A 1 420 ? 29.169 9.264 -49.009 1.00 85.19 420 HIS A C 1
ATOM 3488 O O . HIS A 1 420 ? 29.007 8.647 -50.065 1.00 85.19 420 HIS A O 1
ATOM 3494 N N . TYR A 1 421 ? 29.322 10.580 -48.957 1.00 83.75 421 TYR A N 1
ATOM 3495 C CA . TYR A 1 421 ? 29.290 11.433 -50.137 1.00 83.75 421 TYR A CA 1
ATOM 3496 C C . TYR A 1 421 ? 30.689 11.979 -50.447 1.00 83.75 421 TYR A C 1
ATOM 3498 O O . TYR A 1 421 ? 31.429 12.324 -49.515 1.00 83.75 421 TYR A O 1
ATOM 3506 N N . PRO A 1 422 ? 31.080 12.010 -51.733 1.00 82.19 422 PRO A N 1
ATOM 3507 C CA . PRO A 1 422 ? 32.183 12.843 -52.201 1.00 82.19 422 PRO A CA 1
ATOM 3508 C C . PRO A 1 422 ? 31.937 14.327 -51.881 1.00 82.19 422 PRO A C 1
ATOM 3510 O O . PRO A 1 422 ? 30.789 14.736 -51.696 1.00 82.19 422 PRO A O 1
ATOM 3513 N N . GLU A 1 423 ? 33.001 15.123 -51.785 1.00 82.88 423 GLU A N 1
ATOM 3514 C CA . GLU A 1 423 ? 32.913 16.519 -51.333 1.00 82.88 423 GLU A CA 1
ATOM 3515 C C . GLU A 1 423 ? 32.129 17.406 -52.303 1.00 82.88 423 GLU A C 1
ATOM 3517 O O . GLU A 1 423 ? 31.374 18.268 -51.862 1.00 82.88 423 GLU A O 1
ATOM 3522 N N . GLU A 1 424 ? 32.203 17.114 -53.599 1.00 84.75 424 GLU A N 1
ATOM 3523 C CA . GLU A 1 424 ? 31.476 17.805 -54.664 1.00 84.75 424 GLU A CA 1
ATOM 3524 C C . GLU A 1 424 ? 29.945 17.701 -54.546 1.00 84.75 424 GLU A C 1
ATOM 3526 O O . GLU A 1 424 ? 29.227 18.513 -55.123 1.00 84.75 424 GLU A O 1
ATOM 3531 N N . PHE A 1 425 ? 29.431 16.739 -53.773 1.00 84.75 425 PHE A N 1
ATOM 3532 C CA . PHE A 1 425 ? 27.995 16.576 -53.530 1.00 84.75 425 PHE A CA 1
ATOM 3533 C C . PHE A 1 425 ? 27.550 17.122 -52.171 1.00 84.75 425 PHE A C 1
ATOM 3535 O O . PHE A 1 425 ? 26.395 16.932 -51.795 1.00 84.75 425 PHE A O 1
ATOM 3542 N N . ILE A 1 426 ? 28.429 17.763 -51.404 1.00 87.00 426 ILE A N 1
ATOM 3543 C CA . ILE A 1 426 ? 28.117 18.271 -50.067 1.00 87.00 426 ILE A CA 1
ATOM 3544 C C . ILE A 1 426 ? 27.952 19.786 -50.136 1.00 87.00 426 ILE A C 1
ATOM 3546 O O . ILE A 1 426 ? 28.881 20.503 -50.496 1.00 87.00 426 ILE A O 1
ATOM 3550 N N . LEU A 1 427 ? 26.781 20.277 -49.733 1.00 88.12 427 LEU A N 1
ATOM 3551 C CA . LEU A 1 427 ? 26.489 21.707 -49.732 1.00 88.12 427 LEU A CA 1
ATOM 3552 C C . LEU A 1 427 ? 26.778 22.328 -48.368 1.00 88.12 427 LEU A C 1
ATOM 3554 O O . LEU A 1 427 ? 26.695 21.663 -47.331 1.00 88.12 427 LEU A O 1
ATOM 3558 N N . LYS A 1 428 ? 27.089 23.623 -48.375 1.00 89.12 428 LYS A N 1
ATOM 3559 C CA . LYS A 1 428 ? 27.208 24.451 -47.173 1.00 89.12 428 LYS A CA 1
ATOM 3560 C C . LYS A 1 428 ? 26.316 25.675 -47.312 1.00 89.12 428 LYS A C 1
ATOM 3562 O O . LYS A 1 428 ? 26.296 26.287 -48.379 1.00 89.12 428 LYS A O 1
ATOM 3567 N N . ASP A 1 429 ? 25.577 26.008 -46.258 1.00 87.94 429 ASP A N 1
ATOM 3568 C CA . ASP A 1 429 ? 24.864 27.286 -46.199 1.00 87.94 429 ASP A CA 1
ATOM 3569 C C . ASP A 1 429 ? 25.810 28.435 -45.806 1.00 87.94 429 ASP A C 1
ATOM 3571 O O . ASP A 1 429 ? 26.984 28.227 -45.485 1.00 87.94 429 ASP A O 1
ATOM 3575 N N . SER A 1 430 ? 25.300 29.667 -45.831 1.00 84.62 430 SER A N 1
ATOM 3576 C CA . SER A 1 430 ? 26.068 30.871 -45.489 1.00 84.62 430 SER A CA 1
ATOM 3577 C C . SER A 1 430 ? 26.541 30.914 -44.030 1.00 84.62 430 SER A C 1
ATOM 3579 O O . SER A 1 430 ? 27.485 31.637 -43.720 1.00 84.62 430 SER A O 1
ATOM 3581 N N . ALA A 1 431 ? 25.924 30.131 -43.138 1.00 88.12 431 ALA A N 1
ATOM 3582 C CA . ALA A 1 431 ? 26.336 29.977 -41.744 1.00 88.12 431 ALA A CA 1
ATOM 3583 C C . ALA A 1 431 ? 27.378 28.856 -41.549 1.00 88.12 431 ALA A C 1
ATOM 35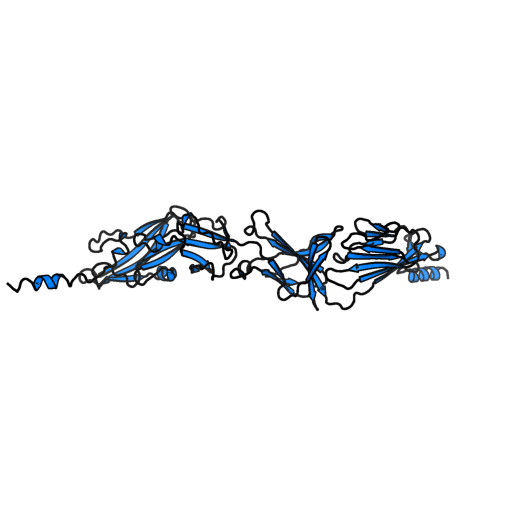85 O O . ALA A 1 431 ? 27.850 28.640 -40.432 1.00 88.12 431 ALA A O 1
ATOM 3586 N N . GLY A 1 432 ? 27.756 28.151 -42.620 1.00 84.31 432 GLY A N 1
ATOM 3587 C CA . GLY A 1 432 ? 28.720 27.054 -42.593 1.00 84.31 432 GLY A CA 1
ATOM 3588 C C . GLY A 1 432 ? 28.126 25.701 -42.195 1.00 84.31 432 GLY A C 1
ATOM 3589 O O . GLY A 1 432 ? 28.890 24.752 -41.991 1.00 84.31 432 GLY A O 1
ATOM 3590 N N . ASN A 1 433 ? 26.797 25.568 -42.100 1.00 87.19 433 ASN A N 1
ATOM 3591 C CA . ASN A 1 433 ? 26.166 24.278 -41.823 1.00 87.19 433 ASN A CA 1
ATOM 3592 C C . ASN A 1 433 ? 26.261 23.368 -43.050 1.00 87.19 433 ASN A C 1
ATOM 3594 O O . ASN A 1 433 ? 26.042 23.800 -44.180 1.00 87.19 433 ASN A O 1
ATOM 3598 N N . VAL A 1 434 ? 26.568 22.093 -42.815 1.00 85.19 434 VAL A N 1
ATOM 3599 C CA . VAL A 1 434 ? 26.811 21.092 -43.860 1.00 85.19 434 VAL A CA 1
ATOM 3600 C C . VAL A 1 434 ? 25.538 20.299 -44.162 1.00 85.19 434 VAL A C 1
ATOM 3602 O O . VAL A 1 434 ? 24.954 19.701 -43.258 1.00 85.19 434 VAL A O 1
ATOM 3605 N N . TYR A 1 435 ? 25.164 20.220 -45.439 1.00 86.12 435 TYR A N 1
ATOM 3606 C CA . TYR A 1 435 ? 24.021 19.453 -45.931 1.00 86.12 435 TYR A CA 1
ATOM 3607 C C . TYR A 1 435 ? 24.496 18.332 -46.855 1.00 86.12 435 TYR A C 1
ATOM 3609 O O . TYR A 1 435 ? 25.138 18.557 -47.882 1.00 86.12 435 TYR A O 1
ATOM 3617 N N . TYR A 1 436 ? 24.142 17.102 -46.493 1.00 86.31 436 TYR A N 1
ATOM 3618 C CA . TYR A 1 436 ? 24.368 15.907 -47.308 1.00 86.31 436 TYR A CA 1
ATOM 3619 C C . TYR A 1 436 ? 23.152 15.629 -48.201 1.00 86.31 436 TYR A C 1
ATOM 3621 O O . TYR A 1 436 ? 22.040 15.942 -47.776 1.00 86.31 436 TYR A O 1
ATOM 3629 N N . PRO A 1 437 ? 23.294 14.944 -49.350 1.00 86.19 437 PRO A N 1
ATOM 3630 C CA . PRO A 1 437 ? 22.157 14.583 -50.206 1.00 86.19 437 PRO A CA 1
ATOM 3631 C C . PRO A 1 437 ? 21.019 13.843 -49.489 1.00 86.19 437 PRO A C 1
ATOM 3633 O O . PRO A 1 437 ? 19.854 13.985 -49.840 1.00 86.19 437 PRO A O 1
ATOM 3636 N N . SER A 1 438 ? 21.334 13.086 -48.435 1.00 79.62 438 SER A N 1
ATOM 3637 C CA . SER A 1 438 ? 20.340 12.403 -47.596 1.00 79.62 438 SER A CA 1
ATOM 3638 C C . SER A 1 438 ? 19.750 13.251 -46.461 1.00 79.62 438 SER A C 1
ATOM 3640 O O . SER A 1 438 ? 18.981 12.723 -45.661 1.00 79.62 438 SER A O 1
ATOM 3642 N N . SER A 1 439 ? 20.151 14.513 -46.312 1.00 82.75 439 SER A N 1
ATOM 3643 C CA . SER A 1 439 ? 19.682 15.394 -45.238 1.00 82.75 439 SER A CA 1
ATOM 3644 C C . SER A 1 439 ? 18.469 16.214 -45.669 1.00 82.75 439 SER A C 1
ATOM 3646 O O . SER A 1 439 ? 18.334 16.612 -46.827 1.00 82.75 439 SER A O 1
ATOM 3648 N N . SER A 1 440 ? 17.578 16.494 -44.719 1.00 79.75 440 SER A N 1
ATOM 3649 C CA . SER A 1 440 ? 16.454 17.399 -44.946 1.00 79.75 440 SER A CA 1
ATOM 3650 C C . SER A 1 440 ? 16.968 18.806 -45.252 1.00 79.75 440 SER A C 1
ATOM 3652 O O . SER A 1 440 ? 17.750 19.346 -44.473 1.00 79.75 440 SER A O 1
ATOM 3654 N N . GLY A 1 441 ? 16.508 19.404 -46.353 1.00 83.38 441 GLY A N 1
ATOM 3655 C CA . GLY A 1 441 ? 16.908 20.753 -46.771 1.00 83.38 441 GLY A CA 1
ATOM 3656 C C . GLY A 1 441 ? 17.978 20.797 -47.863 1.00 83.38 441 GLY A C 1
ATOM 3657 O O . GLY A 1 441 ? 18.138 21.843 -48.480 1.00 83.38 441 GLY A O 1
ATOM 3658 N N . TYR A 1 442 ? 18.632 19.671 -48.178 1.00 88.56 442 TYR A N 1
ATOM 3659 C CA . TYR A 1 442 ? 19.638 19.617 -49.245 1.00 88.56 442 TYR A CA 1
ATOM 3660 C C . TYR A 1 442 ? 19.091 20.056 -50.606 1.00 88.56 442 TYR A C 1
ATOM 3662 O O . TYR A 1 442 ? 19.675 20.921 -51.243 1.00 88.56 442 TYR A O 1
ATOM 3670 N N . ALA A 1 443 ? 17.952 19.493 -51.030 1.00 87.69 443 ALA A N 1
ATOM 3671 C CA . ALA A 1 443 ? 17.350 19.809 -52.327 1.00 87.69 443 ALA A CA 1
ATOM 3672 C C . ALA A 1 443 ? 17.019 21.304 -52.457 1.00 87.69 443 ALA A C 1
ATOM 3674 O O . ALA A 1 443 ? 17.344 21.923 -53.460 1.00 87.69 443 ALA A O 1
ATOM 3675 N N . LYS A 1 444 ? 16.465 21.893 -51.392 1.00 89.50 444 LYS A N 1
ATOM 3676 C CA . LYS A 1 444 ? 16.143 23.320 -51.343 1.00 89.50 444 LYS A CA 1
ATOM 3677 C C . LYS A 1 444 ? 17.399 24.187 -51.480 1.00 89.50 444 LYS A C 1
ATOM 3679 O O . LYS A 1 444 ? 17.415 25.118 -52.273 1.00 89.50 444 LYS A O 1
ATOM 3684 N N . LEU A 1 445 ? 18.456 23.866 -50.732 1.00 88.56 445 LEU A N 1
ATOM 3685 C CA . LEU A 1 445 ? 19.714 24.609 -50.801 1.00 88.56 445 LEU A CA 1
ATOM 3686 C C . LEU A 1 445 ? 20.402 24.449 -52.166 1.00 88.56 445 LEU A C 1
ATOM 3688 O O . LEU A 1 445 ? 20.990 25.399 -52.673 1.00 88.56 445 LEU A O 1
ATOM 3692 N N . TYR A 1 446 ? 20.318 23.260 -52.767 1.00 89.00 446 TYR A N 1
ATOM 3693 C CA . TYR A 1 446 ? 20.837 22.998 -54.109 1.00 89.00 446 TYR A CA 1
ATOM 3694 C C . TYR A 1 446 ? 20.142 23.875 -55.156 1.00 89.00 446 TYR A C 1
ATOM 3696 O O . TYR A 1 446 ? 20.814 24.511 -55.964 1.00 89.00 446 TYR A O 1
ATOM 3704 N N . GLU A 1 447 ? 18.808 23.949 -55.110 1.00 87.75 447 GLU A N 1
ATOM 3705 C CA . GLU A 1 447 ? 18.008 24.809 -55.988 1.00 87.75 447 GLU A CA 1
ATOM 3706 C C . GLU A 1 447 ? 18.369 26.289 -55.814 1.00 87.75 447 GLU A C 1
ATOM 3708 O O . GLU A 1 447 ? 18.641 26.957 -56.808 1.00 87.75 447 GLU A O 1
ATOM 3713 N N . GLU A 1 448 ? 18.457 26.781 -54.572 1.00 87.19 448 GLU A N 1
ATOM 3714 C CA . GLU A 1 448 ? 18.835 28.171 -54.265 1.00 87.19 448 GLU A CA 1
ATOM 3715 C C . GLU A 1 448 ? 20.232 28.533 -54.803 1.00 87.19 448 GLU A C 1
ATOM 3717 O O . GLU A 1 448 ? 20.445 29.628 -55.328 1.00 87.19 448 GLU A O 1
ATOM 3722 N N . GLN A 1 449 ? 21.203 27.623 -54.692 1.00 86.12 449 GLN A N 1
ATOM 3723 C CA . GLN A 1 449 ? 22.560 27.861 -55.190 1.00 86.12 449 GLN A CA 1
ATOM 3724 C C . GLN A 1 449 ? 22.638 27.798 -56.717 1.00 86.12 449 GLN A C 1
ATOM 3726 O O . GLN A 1 449 ? 23.348 28.604 -57.313 1.00 86.12 449 GLN A O 1
ATOM 3731 N N . MET A 1 450 ? 21.885 26.898 -57.354 1.00 82.69 450 MET A N 1
ATOM 3732 C CA . MET A 1 450 ? 21.827 26.804 -58.815 1.00 82.69 450 MET A CA 1
ATOM 3733 C C . MET A 1 450 ? 21.098 27.991 -59.446 1.00 82.69 450 MET A C 1
ATOM 3735 O O . MET A 1 450 ? 21.550 28.489 -60.472 1.00 82.69 450 MET A O 1
ATOM 3739 N N . SER A 1 451 ? 20.038 28.508 -58.814 1.00 76.88 451 SER A N 1
ATOM 3740 C CA . SER A 1 451 ? 19.336 29.705 -59.299 1.00 76.88 451 SER A CA 1
ATOM 3741 C C . SER A 1 451 ? 20.174 30.983 -59.232 1.00 76.88 451 SER A C 1
ATOM 3743 O O . SER A 1 451 ? 19.881 31.929 -59.948 1.00 76.88 451 SER A O 1
ATOM 3745 N N . ASN A 1 452 ? 21.207 31.022 -58.385 1.00 68.00 452 ASN A N 1
ATOM 3746 C CA . ASN A 1 452 ? 22.130 32.158 -58.284 1.00 68.00 452 ASN A CA 1
ATOM 3747 C C . ASN A 1 452 ? 23.308 32.074 -59.278 1.00 68.00 452 ASN A C 1
ATOM 3749 O O . ASN A 1 452 ? 24.123 32.995 -59.327 1.00 68.00 452 ASN A O 1
ATOM 3753 N N . LEU A 1 453 ? 23.440 30.964 -60.016 1.00 65.00 453 LEU A N 1
ATOM 3754 C CA . LEU A 1 453 ? 24.496 30.730 -61.012 1.00 65.00 453 LEU A CA 1
ATOM 3755 C C . LEU A 1 453 ? 24.026 30.966 -62.460 1.00 65.00 453 LEU A C 1
ATOM 3757 O O . LEU A 1 453 ? 24.864 31.024 -63.360 1.00 65.00 453 LEU A O 1
ATOM 3761 N N . THR A 1 454 ? 22.714 31.087 -62.673 1.00 50.44 454 THR A N 1
ATOM 3762 C CA . THR A 1 454 ? 22.055 31.511 -63.923 1.00 50.44 454 THR A CA 1
ATOM 3763 C C . THR A 1 454 ? 21.666 32.973 -63.847 1.00 50.44 454 THR A C 1
ATOM 3765 O O . THR A 1 454 ? 21.861 33.682 -64.858 1.00 50.44 454 THR A O 1
#

Organism: Parastrongyloides trichosuri (NCBI:txid131310)

pLDDT: mean 83.4, std 13.2, range [30.16, 98.38]

InterPro domains:
  IPR056006 Domain of unknown function DUF7584 [PF24488] (215-320)
  IPR056007 Domain of unknown function DUF7585 [PF24490] (34-210)